Protein AF-A0A836G0Y1-F1 (afdb_monomer_lite)

Structure (mmCIF, N/CA/C/O backbone):
data_AF-A0A836G0Y1-F1
#
_entry.id   AF-A0A836G0Y1-F1
#
loop_
_atom_site.group_PDB
_atom_site.id
_atom_site.type_symbol
_atom_site.label_atom_id
_atom_site.label_alt_id
_atom_site.label_comp_id
_atom_site.label_asym_id
_atom_site.label_entity_id
_atom_site.label_seq_id
_atom_site.pdbx_PDB_ins_code
_atom_site.Cartn_x
_atom_site.Cartn_y
_atom_site.Cartn_z
_atom_site.occupancy
_atom_site.B_iso_or_equiv
_atom_site.auth_seq_id
_atom_site.auth_comp_id
_atom_site.auth_asym_id
_atom_site.auth_atom_id
_atom_site.pdbx_PDB_model_num
ATOM 1 N N . MET A 1 1 ? -19.680 51.313 6.597 1.00 33.47 1 MET A N 1
ATOM 2 C CA . MET A 1 1 ? -19.860 51.227 5.132 1.00 33.47 1 MET A CA 1
ATOM 3 C C . MET A 1 1 ? -20.338 49.801 4.858 1.00 33.47 1 MET A C 1
ATOM 5 O O . MET A 1 1 ? -19.515 48.909 4.936 1.00 33.47 1 MET A O 1
ATOM 9 N N . SER A 1 2 ? -21.637 49.495 5.002 1.00 28.66 2 SER A N 1
ATOM 10 C CA . SER A 1 2 ? -22.700 49.564 3.964 1.00 28.66 2 SER A CA 1
ATOM 11 C C . SER A 1 2 ? -22.319 48.767 2.702 1.00 28.66 2 SER A C 1
ATOM 13 O O . SER A 1 2 ? -21.291 49.107 2.134 1.00 28.66 2 SER A O 1
ATOM 15 N N . ILE A 1 3 ? -23.041 47.758 2.179 1.00 30.91 3 ILE A N 1
ATOM 16 C CA . ILE A 1 3 ? -24.465 47.339 2.246 1.00 30.91 3 ILE A CA 1
ATOM 17 C C . ILE A 1 3 ? -24.614 45.902 1.640 1.00 30.91 3 ILE A C 1
ATOM 19 O O . ILE A 1 3 ? -23.858 45.589 0.725 1.00 30.91 3 ILE A O 1
ATOM 23 N N . SER A 1 4 ? -25.644 45.146 2.095 1.00 29.41 4 SER A N 1
ATOM 24 C CA . SER A 1 4 ? -26.469 44.082 1.423 1.00 29.41 4 SER A CA 1
ATOM 25 C C . SER A 1 4 ? -25.835 42.701 1.160 1.00 29.41 4 SER A C 1
ATOM 27 O O . SER A 1 4 ? -24.802 42.621 0.512 1.00 29.41 4 SER A O 1
ATOM 29 N N . GLU A 1 5 ? -26.299 41.551 1.686 1.00 43.06 5 GLU A N 1
ATOM 30 C CA . GLU A 1 5 ? -27.634 40.894 1.816 1.00 43.06 5 GLU A CA 1
ATOM 31 C C . GLU A 1 5 ? -28.353 40.570 0.496 1.00 43.06 5 GLU A C 1
ATOM 33 O O . GLU A 1 5 ? -28.881 41.477 -0.135 1.00 43.06 5 GLU A O 1
ATOM 38 N N . HIS A 1 6 ? -28.454 39.272 0.160 1.00 30.14 6 HIS A N 1
ATOM 39 C CA . HIS A 1 6 ? -29.705 38.639 -0.286 1.00 30.14 6 HIS A CA 1
ATOM 40 C C . HIS A 1 6 ? -29.671 37.109 -0.109 1.00 30.14 6 HIS A C 1
ATOM 42 O O . HIS A 1 6 ? -28.948 36.388 -0.793 1.00 30.14 6 HIS A O 1
ATOM 48 N N . THR A 1 7 ? -30.487 36.648 0.834 1.00 31.09 7 THR A N 1
ATOM 49 C CA . THR A 1 7 ? -31.139 35.336 0.918 1.00 31.09 7 THR A CA 1
ATOM 50 C C . THR A 1 7 ? -32.422 35.357 0.083 1.00 31.09 7 THR A C 1
ATOM 52 O O . THR A 1 7 ? -33.079 36.392 0.050 1.00 31.09 7 THR A O 1
ATOM 55 N N . GLU A 1 8 ? -32.815 34.218 -0.499 1.00 29.19 8 GLU A N 1
ATOM 56 C CA . GLU A 1 8 ? -34.208 33.736 -0.461 1.00 29.19 8 GLU A CA 1
ATOM 57 C C . GLU A 1 8 ? -34.308 32.248 -0.858 1.00 29.19 8 GLU A C 1
ATOM 59 O O . GLU A 1 8 ? -33.783 31.807 -1.881 1.00 29.19 8 GLU A O 1
ATOM 64 N N . ASP A 1 9 ? -34.967 31.499 0.028 1.00 27.27 9 ASP A N 1
ATOM 65 C CA . ASP A 1 9 ? -35.507 30.144 -0.114 1.00 27.27 9 ASP A CA 1
ATOM 66 C C . ASP A 1 9 ? -36.748 30.124 -1.030 1.00 27.27 9 ASP A C 1
ATOM 68 O O . ASP A 1 9 ? -37.375 31.162 -1.231 1.00 27.27 9 ASP A O 1
ATOM 72 N N . VAL A 1 10 ? -37.149 28.921 -1.482 1.00 28.38 10 VAL A N 1
ATOM 73 C CA . VAL A 1 10 ? -38.521 28.340 -1.404 1.00 28.38 10 VAL A CA 1
ATOM 74 C C . VAL A 1 10 ? -38.706 27.218 -2.458 1.00 28.38 10 VAL A C 1
ATOM 76 O O . VAL A 1 10 ? -38.602 27.431 -3.664 1.00 28.38 10 VAL A O 1
ATOM 79 N N . ALA A 1 11 ? -38.994 25.998 -1.977 1.00 29.22 11 ALA A N 1
ATOM 80 C CA . ALA A 1 11 ? -39.521 24.826 -2.712 1.00 29.22 11 ALA A CA 1
ATOM 81 C C . ALA A 1 11 ? -41.070 24.926 -2.858 1.00 29.22 11 ALA A C 1
ATOM 83 O O . ALA A 1 11 ? -41.605 25.970 -2.501 1.00 29.22 11 ALA A O 1
ATOM 84 N N . PRO A 1 12 ? -41.882 23.897 -3.207 1.00 46.06 12 PRO A N 1
ATOM 85 C CA . PRO A 1 12 ? -41.686 22.596 -3.875 1.00 46.06 12 PRO A CA 1
ATOM 86 C C . PRO A 1 12 ? -42.665 22.399 -5.070 1.00 46.06 12 PRO A C 1
ATOM 88 O O . PRO A 1 12 ? -43.596 23.174 -5.220 1.00 46.06 12 PRO A O 1
ATOM 91 N N . HIS A 1 13 ? -42.544 21.328 -5.872 1.00 28.64 13 HIS A N 1
ATOM 92 C CA . HIS A 1 13 ? -43.698 20.713 -6.566 1.00 28.64 13 HIS A CA 1
ATOM 93 C C . HIS A 1 13 ? -43.375 19.296 -7.083 1.00 28.64 13 HIS A C 1
ATOM 95 O O . HIS A 1 13 ? -42.527 19.116 -7.951 1.00 28.64 13 HIS A O 1
ATOM 101 N N . ALA A 1 14 ? -44.110 18.306 -6.570 1.00 28.44 14 ALA A N 1
ATOM 102 C CA . ALA A 1 14 ? -44.521 17.099 -7.297 1.00 28.44 14 ALA A CA 1
ATOM 103 C C . ALA A 1 14 ? -45.976 17.318 -7.777 1.00 28.44 14 ALA A C 1
ATOM 105 O O . ALA A 1 14 ? -46.670 18.149 -7.174 1.00 28.44 14 ALA A O 1
ATOM 106 N N . PRO A 1 15 ? -46.442 16.646 -8.851 1.00 38.91 15 PRO A N 1
ATOM 107 C CA . PRO A 1 15 ? -47.098 15.345 -8.650 1.00 38.91 15 PRO A CA 1
ATOM 108 C C . PRO A 1 15 ? -46.915 14.296 -9.779 1.00 38.91 15 PRO A C 1
ATOM 110 O O . PRO A 1 15 ? -46.620 14.616 -10.925 1.00 38.91 15 PRO A O 1
ATOM 113 N N . GLU A 1 16 ? -47.093 13.039 -9.359 1.00 27.64 16 GLU A N 1
ATOM 114 C CA . GLU A 1 16 ? -47.720 11.847 -9.975 1.00 27.64 16 GLU A CA 1
ATOM 115 C C . GLU A 1 16 ? -47.854 11.672 -11.506 1.00 27.64 16 GLU A C 1
ATOM 117 O O . GLU A 1 16 ? -48.332 12.538 -12.234 1.00 27.64 16 GLU A O 1
ATOM 122 N N . GLY A 1 17 ? -47.586 10.435 -11.957 1.00 26.08 17 GLY A N 1
ATOM 123 C CA . GLY A 1 17 ? -48.055 9.902 -13.240 1.00 26.08 17 GLY A CA 1
ATOM 124 C C . GLY A 1 17 ? -47.427 8.555 -13.618 1.00 26.08 17 GLY A C 1
ATOM 125 O O . GLY A 1 17 ? -46.360 8.518 -14.223 1.00 26.08 17 GLY A O 1
ATOM 126 N N . GLU A 1 18 ? -48.099 7.455 -13.271 1.00 28.91 18 GLU A N 1
ATOM 127 C CA . GLU A 1 18 ? -47.824 6.088 -13.737 1.00 28.91 18 GLU A CA 1
ATOM 128 C C . GLU A 1 18 ? -47.806 5.974 -15.273 1.00 28.91 18 GLU A C 1
ATOM 130 O O . GLU A 1 18 ? -48.709 6.463 -15.952 1.00 28.91 18 GLU A O 1
ATOM 135 N N . ALA A 1 19 ? -46.850 5.214 -15.817 1.00 28.47 19 ALA A N 1
ATOM 136 C CA . ALA A 1 19 ? -47.027 4.499 -17.082 1.00 28.47 19 ALA A CA 1
ATOM 137 C C . ALA A 1 19 ? -46.113 3.264 -17.134 1.00 28.47 19 ALA A C 1
ATOM 139 O O . ALA A 1 19 ? -44.910 3.352 -17.379 1.00 28.47 19 ALA A O 1
ATOM 140 N N . ALA A 1 20 ? -46.709 2.094 -16.912 1.00 27.75 20 ALA A N 1
ATOM 141 C CA . ALA A 1 20 ? -46.131 0.801 -17.245 1.00 27.75 20 ALA A CA 1
ATOM 142 C C . ALA A 1 20 ? -46.135 0.602 -18.769 1.00 27.75 20 ALA A C 1
ATOM 144 O O . ALA A 1 20 ? -47.193 0.707 -19.384 1.00 27.75 20 ALA A O 1
ATOM 145 N N . LEU A 1 21 ? -44.992 0.254 -19.372 1.00 28.53 21 LEU A N 1
ATOM 146 C CA . LEU A 1 21 ? -44.927 -0.287 -20.736 1.00 28.53 21 LEU A CA 1
ATOM 147 C C . LEU A 1 21 ? -43.829 -1.360 -20.852 1.00 28.53 21 LEU A C 1
ATOM 149 O O . LEU A 1 21 ? -42.648 -1.081 -21.022 1.00 28.53 21 LEU A O 1
ATOM 153 N N . THR A 1 22 ? -44.287 -2.600 -20.696 1.00 26.36 22 THR A N 1
ATOM 154 C CA . THR A 1 22 ? -44.114 -3.744 -21.605 1.00 26.36 22 THR A CA 1
ATOM 155 C C . THR A 1 22 ? -42.743 -3.995 -22.250 1.00 26.36 22 THR A C 1
ATOM 157 O O . THR A 1 22 ? -42.300 -3.293 -23.156 1.00 26.36 22 THR A O 1
ATOM 160 N N . LEU A 1 23 ? -42.159 -5.128 -21.845 1.00 29.91 23 LEU A N 1
ATOM 161 C CA . LEU A 1 23 ? -41.095 -5.881 -22.511 1.00 29.91 23 LEU A CA 1
ATOM 162 C C . LEU A 1 23 ? -41.333 -6.030 -24.024 1.00 29.91 23 LEU A C 1
ATOM 164 O O . LEU A 1 23 ? -42.382 -6.518 -24.447 1.00 29.91 23 LEU A O 1
ATOM 168 N N . ALA A 1 24 ? -40.309 -5.713 -24.817 1.00 29.28 24 ALA A N 1
ATOM 169 C CA . ALA A 1 24 ? -40.164 -6.174 -26.195 1.00 29.28 24 ALA A CA 1
ATOM 170 C C . ALA A 1 24 ? -38.861 -6.995 -26.323 1.00 29.28 24 ALA A C 1
ATOM 172 O O . ALA A 1 24 ? -37.854 -6.630 -25.710 1.00 29.28 24 ALA A O 1
ATOM 173 N N . PRO A 1 25 ? -38.879 -8.116 -27.067 1.00 34.56 25 PRO A N 1
ATOM 174 C CA . PRO A 1 25 ? -37.801 -9.103 -27.081 1.00 34.56 25 PRO A CA 1
ATOM 175 C C . PRO A 1 25 ? -36.602 -8.655 -27.937 1.00 34.56 25 PRO A C 1
ATOM 177 O O . PRO A 1 25 ? -36.768 -7.837 -28.848 1.00 34.56 25 PRO A O 1
ATOM 180 N N . PRO A 1 26 ? -35.396 -9.207 -27.700 1.00 35.53 26 PRO A N 1
ATOM 181 C CA . PRO A 1 26 ? -34.245 -8.956 -28.559 1.00 35.53 26 PRO A CA 1
ATOM 182 C C . PRO A 1 26 ? -34.385 -9.652 -29.933 1.00 35.53 26 PRO A C 1
ATOM 184 O O . PRO A 1 26 ? -34.972 -10.734 -30.019 1.00 35.53 26 PRO A O 1
ATOM 187 N N . PRO A 1 27 ? -33.851 -9.054 -31.016 1.00 33.00 27 PRO A N 1
ATOM 188 C CA . PRO A 1 27 ? -33.871 -9.630 -32.362 1.00 33.00 27 PRO A CA 1
ATOM 189 C C . PRO A 1 27 ? -32.842 -10.773 -32.522 1.00 33.00 27 PRO A C 1
ATOM 191 O O . PRO A 1 27 ? -31.906 -10.874 -31.727 1.00 33.00 27 PRO A O 1
ATOM 194 N N . PRO A 1 28 ? -33.007 -11.644 -33.539 1.00 31.78 28 PRO A N 1
ATOM 195 C CA . PRO A 1 28 ? -32.359 -12.949 -33.599 1.00 31.78 28 PRO A CA 1
ATOM 196 C C . PRO A 1 28 ? -30.882 -12.885 -34.006 1.00 31.78 28 PRO A C 1
ATOM 198 O O . PRO A 1 28 ? -30.456 -12.049 -34.803 1.00 31.78 28 PRO A O 1
ATOM 201 N N . THR A 1 29 ? -30.127 -13.836 -33.462 1.00 30.34 29 THR A N 1
ATOM 202 C CA . THR A 1 29 ? -28.747 -14.189 -33.799 1.00 30.34 29 THR A CA 1
ATOM 203 C C . THR A 1 29 ? -28.614 -14.598 -35.265 1.00 30.34 29 THR A C 1
ATOM 205 O O . THR A 1 29 ? -29.291 -15.519 -35.715 1.00 30.34 29 THR A O 1
ATOM 208 N N . ALA A 1 30 ? -27.714 -13.930 -35.990 1.00 29.33 30 ALA A N 1
ATOM 209 C CA . ALA A 1 30 ? -27.280 -14.338 -37.319 1.00 29.33 30 ALA A CA 1
ATOM 210 C C . ALA A 1 30 ? -26.131 -15.350 -37.204 1.00 29.33 30 ALA A C 1
ATOM 212 O O . ALA A 1 30 ? -25.126 -15.102 -36.536 1.00 29.33 30 ALA A O 1
ATOM 213 N N . GLU A 1 31 ? -26.339 -16.483 -37.861 1.00 26.64 31 GLU A N 1
ATOM 214 C CA . GLU A 1 31 ? -25.449 -17.626 -38.018 1.00 26.64 31 GLU A CA 1
ATOM 215 C C . GLU A 1 31 ? -24.142 -17.244 -38.737 1.00 26.64 31 GLU A C 1
ATOM 217 O O . GLU A 1 31 ? -24.136 -16.455 -39.685 1.00 26.64 31 GLU A O 1
ATOM 222 N N . LEU A 1 32 ? -23.031 -17.848 -38.305 1.00 29.59 32 LEU A N 1
ATOM 223 C CA . LEU A 1 32 ? -21.788 -17.960 -39.070 1.00 29.59 32 LEU A CA 1
ATOM 224 C C . LEU A 1 32 ? -21.547 -19.449 -39.379 1.00 29.59 32 LEU A C 1
ATOM 226 O O . LEU A 1 32 ? -21.855 -20.287 -38.531 1.00 29.59 32 LEU A O 1
ATOM 230 N N . PRO A 1 33 ? -21.038 -19.786 -40.578 1.00 31.75 33 PRO A N 1
ATOM 231 C CA . PRO A 1 33 ? -21.161 -21.122 -41.145 1.00 31.75 33 PRO A CA 1
ATOM 232 C C . PRO A 1 33 ? -20.073 -22.098 -40.684 1.00 31.75 33 PRO A C 1
ATOM 234 O O . PRO A 1 33 ? -18.910 -21.736 -40.502 1.00 31.75 33 PRO A O 1
ATOM 237 N N . GLU A 1 34 ? -20.487 -23.362 -40.585 1.00 26.62 34 GLU A N 1
ATOM 238 C CA . GLU A 1 34 ? -19.657 -24.561 -40.476 1.00 26.62 34 GLU A CA 1
ATOM 239 C C . GLU A 1 34 ? -18.729 -24.753 -41.686 1.00 26.62 34 GLU A C 1
ATOM 241 O O . GLU A 1 34 ? -19.079 -24.453 -42.829 1.00 26.62 34 GLU A O 1
ATOM 246 N N . GLY A 1 35 ? -17.557 -25.342 -41.428 1.00 26.16 35 GLY A N 1
ATOM 247 C CA . GLY A 1 35 ? -16.596 -25.732 -42.458 1.00 26.16 35 GLY A CA 1
ATOM 248 C C . GLY A 1 35 ? -15.414 -26.546 -41.924 1.00 26.16 35 GLY A C 1
ATOM 249 O O . GLY A 1 35 ? -14.303 -26.040 -41.878 1.00 26.16 35 GLY A O 1
ATOM 250 N N . ALA A 1 36 ? -15.704 -27.785 -41.514 1.00 25.36 36 ALA A N 1
ATOM 251 C CA . ALA A 1 36 ? -14.898 -29.017 -41.578 1.00 25.36 36 ALA A CA 1
ATOM 252 C C . ALA A 1 36 ? -13.358 -28.990 -41.394 1.00 25.36 36 ALA A C 1
ATOM 254 O O . ALA A 1 36 ? -12.624 -28.493 -42.241 1.00 25.36 36 ALA A O 1
ATOM 255 N N . ALA A 1 37 ? -12.866 -29.753 -40.407 1.00 26.92 37 ALA A N 1
ATOM 256 C CA . ALA A 1 37 ? -12.209 -31.052 -40.652 1.00 26.92 37 ALA A CA 1
ATOM 257 C C . ALA A 1 37 ? -11.833 -31.727 -39.317 1.00 26.92 37 ALA A C 1
ATOM 259 O O . ALA A 1 37 ? -10.976 -31.249 -38.577 1.00 26.92 37 ALA A O 1
ATOM 260 N N . ALA A 1 38 ? -12.491 -32.850 -39.028 1.00 27.02 38 ALA A N 1
ATOM 261 C CA . ALA A 1 38 ? -12.175 -33.753 -37.930 1.00 27.02 38 ALA A CA 1
ATOM 262 C C . ALA A 1 38 ? -11.096 -34.762 -38.360 1.00 27.02 38 ALA A C 1
ATOM 264 O O . ALA A 1 38 ? -11.139 -35.277 -39.477 1.00 27.02 38 ALA A O 1
ATOM 265 N N . VAL A 1 39 ? -10.173 -35.079 -37.451 1.00 28.69 39 VAL A N 1
ATOM 266 C CA . VAL A 1 39 ? -9.365 -36.304 -37.493 1.00 28.69 39 VAL A CA 1
ATOM 267 C C . VAL A 1 39 ? -9.636 -37.052 -36.191 1.00 28.69 39 VAL A C 1
ATOM 269 O O . VAL A 1 39 ? -9.256 -36.601 -35.113 1.00 28.69 39 VAL A O 1
ATOM 272 N N . GLU A 1 40 ? -10.349 -38.170 -36.313 1.00 25.48 40 GLU A N 1
ATOM 273 C CA . GLU A 1 40 ? -10.527 -39.183 -35.274 1.00 25.48 40 GLU A CA 1
ATOM 274 C C . GLU A 1 40 ? -9.205 -39.914 -35.007 1.00 25.48 40 GLU A C 1
ATOM 276 O O . GLU A 1 40 ? -8.541 -40.360 -35.942 1.00 25.48 40 GLU A O 1
ATOM 281 N N . VAL A 1 41 ? -8.873 -40.131 -33.731 1.00 27.39 41 VAL A N 1
ATOM 282 C CA . VAL A 1 41 ? -8.042 -41.266 -33.302 1.00 27.39 41 VAL A CA 1
ATOM 283 C C . VAL A 1 41 ? -8.686 -41.893 -32.062 1.00 27.39 41 VAL A C 1
ATOM 285 O O . VAL A 1 41 ? -9.002 -41.209 -31.090 1.00 27.39 41 VAL A O 1
ATOM 288 N N . ALA A 1 42 ? -8.920 -43.200 -32.162 1.00 28.25 42 ALA A N 1
ATOM 289 C CA . ALA A 1 42 ? -9.655 -44.070 -31.247 1.00 28.25 42 ALA A CA 1
ATOM 290 C C . ALA A 1 42 ? -8.934 -44.356 -29.903 1.00 28.25 42 ALA A C 1
ATOM 292 O O . ALA A 1 42 ? -7.720 -44.169 -29.807 1.00 28.25 42 ALA A O 1
ATOM 293 N N . PRO A 1 43 ? -9.651 -44.867 -28.875 1.00 29.44 43 PRO A N 1
ATOM 294 C CA . PRO A 1 43 ? -9.082 -45.234 -27.579 1.00 29.44 43 PRO A CA 1
ATOM 295 C C . PRO A 1 43 ? -8.659 -46.716 -27.537 1.00 29.44 43 PRO A C 1
ATOM 297 O O . PRO A 1 43 ? -9.392 -47.581 -28.014 1.00 29.44 43 PRO A O 1
ATOM 300 N N . GLN A 1 44 ? -7.519 -47.028 -26.909 1.00 27.86 44 GLN A N 1
ATOM 301 C CA . GLN A 1 44 ? -7.107 -48.409 -26.613 1.00 27.86 44 GLN A CA 1
ATOM 302 C C . GLN A 1 44 ? -6.955 -48.673 -25.105 1.00 27.86 44 GLN A C 1
ATOM 304 O O . GLN A 1 44 ? -6.146 -48.066 -24.412 1.00 27.86 44 GLN A O 1
ATOM 309 N N . GLU A 1 45 ? -7.835 -49.568 -24.653 1.00 25.69 45 GLU A N 1
ATOM 310 C CA . GLU A 1 45 ? -7.720 -50.701 -23.721 1.00 25.69 45 GLU A CA 1
ATOM 311 C C . GLU A 1 45 ? -6.598 -50.816 -22.664 1.00 25.69 45 GLU A C 1
ATOM 313 O O . GLU A 1 45 ? -5.400 -50.785 -22.929 1.00 25.69 45 GLU A O 1
ATOM 318 N N . LYS A 1 46 ? -7.069 -51.149 -21.451 1.00 30.11 46 LYS A N 1
ATOM 319 C CA . LYS A 1 46 ? -6.375 -51.846 -20.355 1.00 30.11 46 LYS A CA 1
ATOM 320 C C . LYS A 1 46 ? -6.123 -53.319 -20.697 1.00 30.11 46 LYS A C 1
ATOM 322 O O . LYS A 1 46 ? -7.083 -53.982 -21.067 1.00 30.11 46 LYS A O 1
ATOM 327 N N . VAL A 1 47 ? -4.960 -53.860 -20.309 1.00 27.31 47 VAL A N 1
ATOM 328 C CA . VAL A 1 47 ? -4.801 -55.239 -19.783 1.00 27.31 47 VAL A CA 1
ATOM 329 C C . VAL A 1 47 ? -3.637 -55.303 -18.763 1.00 27.31 47 VAL A C 1
ATOM 331 O O . VAL A 1 47 ? -2.575 -54.747 -19.017 1.00 27.31 47 VAL A O 1
ATOM 334 N N . ALA A 1 48 ? -3.934 -55.939 -17.613 1.00 27.59 48 ALA A N 1
ATOM 335 C CA . ALA A 1 48 ? -3.177 -56.804 -16.669 1.00 27.59 48 ALA A CA 1
ATOM 336 C C . ALA A 1 48 ? -1.643 -56.999 -16.813 1.00 27.59 48 ALA A C 1
ATOM 338 O O . ALA A 1 48 ? -1.099 -56.862 -17.894 1.00 27.59 48 ALA A O 1
ATOM 339 N N . ALA A 1 49 ? -0.861 -57.535 -15.869 1.00 25.30 49 ALA A N 1
ATOM 340 C CA . ALA A 1 49 ? -0.850 -57.815 -14.426 1.00 25.30 49 ALA A CA 1
ATOM 341 C C . ALA A 1 49 ? 0.523 -58.491 -14.187 1.00 25.30 49 ALA A C 1
ATOM 343 O O . ALA A 1 49 ? 0.907 -59.323 -15.008 1.00 25.30 49 ALA A O 1
ATOM 344 N N . VAL A 1 50 ? 1.238 -58.196 -13.094 1.00 28.38 50 VAL A N 1
ATOM 345 C CA . VAL A 1 50 ? 2.291 -59.082 -12.545 1.00 28.38 50 VAL A CA 1
ATOM 346 C C . VAL A 1 50 ? 2.246 -59.017 -11.014 1.00 28.38 50 VAL A C 1
ATOM 348 O O . VAL A 1 50 ? 2.165 -57.939 -10.431 1.00 28.38 50 VAL A O 1
ATOM 351 N N . GLU A 1 51 ? 2.233 -60.205 -10.415 1.00 31.05 51 GLU A N 1
ATOM 352 C CA . GLU A 1 51 ? 2.044 -60.557 -9.001 1.00 31.05 51 GLU A CA 1
ATOM 353 C C . GLU A 1 51 ? 3.392 -60.632 -8.214 1.00 31.05 51 GLU A C 1
ATOM 355 O O . GLU A 1 51 ? 4.429 -60.305 -8.795 1.00 31.05 51 GLU A O 1
ATOM 360 N N . PRO A 1 52 ? 3.425 -60.963 -6.899 1.00 37.88 52 PRO A N 1
ATOM 361 C CA . PRO A 1 52 ? 4.133 -60.185 -5.879 1.00 37.88 52 PRO A CA 1
ATOM 362 C C . PRO A 1 52 ? 5.392 -60.872 -5.310 1.00 37.88 52 PRO A C 1
ATOM 364 O O . PRO A 1 52 ? 5.677 -62.035 -5.585 1.00 37.88 52 PRO A O 1
ATOM 367 N N . ALA A 1 53 ? 6.122 -60.156 -4.448 1.00 28.30 53 ALA A N 1
ATOM 368 C CA . ALA A 1 53 ? 7.112 -60.743 -3.548 1.00 28.30 53 ALA A CA 1
ATOM 369 C C . ALA A 1 53 ? 6.822 -60.317 -2.101 1.00 28.30 53 ALA A C 1
ATOM 371 O O . ALA A 1 53 ? 6.848 -59.130 -1.770 1.00 28.30 53 ALA A O 1
ATOM 372 N N . ASP A 1 54 ? 6.539 -61.320 -1.272 1.00 28.86 54 ASP A N 1
ATOM 373 C CA . ASP A 1 54 ? 6.363 -61.248 0.173 1.00 28.86 54 ASP A CA 1
ATOM 374 C C . ASP A 1 54 ? 7.629 -60.761 0.890 1.00 28.86 54 ASP A C 1
ATOM 376 O O . ASP A 1 54 ? 8.715 -61.320 0.727 1.00 28.86 54 ASP A O 1
ATOM 380 N N . ALA A 1 55 ? 7.463 -59.788 1.784 1.00 30.12 55 ALA A N 1
ATOM 381 C CA . ALA A 1 55 ? 8.337 -59.606 2.935 1.00 30.12 55 ALA A CA 1
ATOM 382 C C . ALA A 1 55 ? 7.496 -59.091 4.109 1.00 30.12 55 ALA A C 1
ATOM 384 O O . ALA A 1 55 ? 7.089 -57.931 4.157 1.00 30.12 55 ALA A O 1
ATOM 385 N N . ALA A 1 56 ? 7.210 -59.997 5.042 1.00 31.27 56 ALA A N 1
ATOM 386 C CA . ALA A 1 56 ? 6.511 -59.723 6.284 1.00 31.27 56 ALA A CA 1
ATOM 387 C C . ALA A 1 56 ? 7.279 -58.702 7.142 1.00 31.27 56 ALA A C 1
ATOM 389 O O . ALA A 1 56 ? 8.416 -58.947 7.547 1.00 31.27 56 ALA A O 1
ATOM 390 N N . ALA A 1 57 ? 6.626 -57.587 7.467 1.00 31.05 57 ALA A N 1
ATOM 391 C CA . ALA A 1 57 ? 7.023 -56.693 8.546 1.00 31.05 57 ALA A CA 1
ATOM 392 C C . ALA A 1 57 ? 5.763 -56.252 9.306 1.00 31.05 57 ALA A C 1
ATOM 394 O O . ALA A 1 57 ? 4.956 -55.468 8.823 1.00 31.05 57 ALA A O 1
ATOM 395 N N . THR A 1 58 ? 5.610 -56.864 10.475 1.00 30.59 58 THR A N 1
ATOM 396 C CA . THR A 1 58 ? 4.833 -56.496 11.662 1.00 30.59 58 THR A CA 1
ATOM 397 C C . THR A 1 58 ? 4.051 -55.175 11.578 1.00 30.59 58 THR A C 1
ATOM 399 O O . THR A 1 58 ? 4.633 -54.091 11.617 1.00 30.59 58 THR A O 1
ATOM 402 N N . GLU A 1 59 ? 2.718 -55.274 11.548 1.00 28.47 59 GLU A N 1
ATOM 403 C CA . GLU A 1 59 ? 1.801 -54.149 11.748 1.00 28.47 59 GLU A CA 1
ATOM 404 C C . GLU A 1 59 ? 2.042 -53.498 13.120 1.00 28.47 59 GLU A C 1
ATOM 406 O O . GLU A 1 59 ? 1.742 -54.066 14.171 1.00 28.47 59 GLU A O 1
ATOM 411 N N . ALA A 1 60 ? 2.570 -52.276 13.108 1.00 34.16 60 ALA A N 1
ATOM 412 C CA . ALA A 1 60 ? 2.312 -51.304 14.162 1.00 34.16 60 ALA A CA 1
ATOM 413 C C . ALA A 1 60 ? 0.977 -50.603 13.839 1.00 34.16 60 ALA A C 1
ATOM 415 O O . ALA A 1 60 ? 0.700 -50.356 12.662 1.00 34.16 60 ALA A O 1
ATOM 416 N N . PRO A 1 61 ? 0.138 -50.271 14.838 1.00 32.22 61 PRO A N 1
ATOM 417 C CA . PRO A 1 61 ? -1.149 -49.638 14.578 1.00 32.22 61 PRO A CA 1
ATOM 418 C C . PRO A 1 61 ? -0.941 -48.291 13.866 1.00 32.22 61 PRO A C 1
ATOM 420 O O . PRO A 1 61 ? 0.010 -47.573 14.196 1.00 32.22 61 PRO A O 1
ATOM 423 N N . PRO A 1 62 ? -1.812 -47.913 12.912 1.00 35.72 62 PRO A N 1
ATOM 424 C CA . PRO A 1 62 ? -1.687 -46.642 12.220 1.00 35.72 62 PRO A CA 1
ATOM 425 C C . PRO A 1 62 ? -1.805 -45.513 13.243 1.00 35.72 62 PRO A C 1
ATOM 427 O O . PRO A 1 62 ? -2.814 -45.366 13.935 1.00 35.72 62 PRO A O 1
ATOM 430 N N . SER A 1 63 ? -0.745 -44.714 13.346 1.00 37.94 63 SER A N 1
ATOM 431 C CA . SER A 1 63 ? -0.755 -43.463 14.090 1.00 37.94 63 SER A CA 1
ATOM 432 C C . SER A 1 63 ? -1.950 -42.628 13.634 1.00 37.94 63 SER A C 1
ATOM 434 O O . SER A 1 63 ? -2.070 -42.334 12.444 1.00 37.94 63 SER A O 1
ATOM 436 N N . LEU A 1 64 ? -2.816 -42.254 14.579 1.00 38.72 64 LEU A N 1
ATOM 437 C CA . LEU A 1 64 ? -3.943 -41.343 14.386 1.00 38.72 64 LEU A CA 1
ATOM 438 C C . LEU A 1 64 ? -3.496 -40.114 13.583 1.00 38.72 64 LEU A C 1
ATOM 440 O O . LEU A 1 64 ? -2.872 -39.191 14.113 1.00 38.72 64 LEU A O 1
ATOM 444 N N . HIS A 1 65 ? -3.828 -40.094 12.293 1.00 39.25 65 HIS A N 1
ATOM 445 C CA . HIS A 1 65 ? -3.753 -38.895 11.475 1.00 39.25 65 HIS A CA 1
ATOM 446 C C . HIS A 1 65 ? -4.799 -37.914 12.005 1.00 39.25 65 HIS A C 1
ATOM 448 O O . HIS A 1 65 ? -5.959 -37.935 11.609 1.00 39.25 65 HIS A O 1
ATOM 454 N N . VAL A 1 66 ? -4.381 -37.058 12.938 1.00 46.19 66 VAL A N 1
ATOM 455 C CA . VAL A 1 66 ? -5.156 -35.899 13.382 1.00 46.19 66 VAL A CA 1
ATOM 456 C C . VAL A 1 66 ? -5.441 -35.052 12.140 1.00 46.19 66 VAL A C 1
ATOM 458 O O . VAL A 1 66 ? -4.512 -34.475 11.558 1.00 46.19 66 VAL A O 1
ATOM 461 N N . THR A 1 67 ? -6.702 -35.025 11.706 1.00 60.75 67 THR A N 1
ATOM 462 C CA . THR A 1 67 ? -7.151 -34.263 10.537 1.00 60.75 67 THR A CA 1
ATOM 463 C C . THR A 1 67 ? -6.855 -32.772 10.741 1.00 60.75 67 THR A C 1
ATOM 465 O O . THR A 1 67 ? -6.698 -32.286 11.867 1.00 60.75 67 THR A O 1
ATOM 468 N N . GLY A 1 68 ? -6.723 -32.019 9.642 1.00 67.06 68 GLY A N 1
ATOM 469 C CA . GLY A 1 68 ? -6.415 -30.582 9.697 1.00 67.06 68 GLY A CA 1
ATOM 470 C C . GLY A 1 68 ? -7.412 -29.779 10.543 1.00 67.06 68 GLY A C 1
ATOM 471 O O . GLY A 1 68 ? -7.018 -28.831 11.219 1.00 67.06 68 GLY A O 1
ATOM 472 N N . GLU A 1 69 ? -8.672 -30.215 10.579 1.00 74.31 69 GLU A N 1
ATOM 473 C CA . GLU A 1 69 ? -9.742 -29.615 11.380 1.00 74.31 69 GLU A CA 1
ATOM 474 C C . GLU A 1 69 ? -9.533 -29.810 12.883 1.00 74.31 69 GLU A C 1
ATOM 476 O O . GLU A 1 69 ? -9.632 -28.846 13.637 1.00 74.31 69 GLU A O 1
ATOM 481 N N . THR A 1 70 ? -9.145 -31.007 13.334 1.00 78.19 70 THR A N 1
ATOM 482 C CA . THR A 1 70 ? -8.893 -31.262 14.761 1.00 78.19 70 THR A CA 1
ATOM 483 C C . THR A 1 70 ? -7.698 -30.449 15.270 1.00 78.19 70 THR A C 1
ATOM 485 O O . THR A 1 70 ? -7.717 -29.934 16.386 1.00 78.19 70 THR A O 1
ATOM 488 N N . LYS A 1 71 ? -6.660 -30.251 14.440 1.00 82.31 71 LYS A N 1
ATOM 489 C CA . LYS A 1 71 ? -5.534 -29.359 14.786 1.00 82.31 71 LYS A CA 1
ATOM 490 C C . LYS A 1 71 ? -5.977 -27.903 14.919 1.00 82.31 71 LYS A C 1
ATOM 492 O O . LYS A 1 71 ? -5.504 -27.211 15.819 1.00 82.31 71 LYS A O 1
ATOM 497 N N . MET A 1 72 ? -6.865 -27.447 14.037 1.00 83.62 72 MET A N 1
ATOM 498 C CA . MET A 1 72 ? -7.411 -26.091 14.073 1.00 83.62 72 MET A CA 1
ATOM 499 C C . MET A 1 72 ? -8.301 -25.876 15.301 1.00 83.62 72 MET A C 1
ATOM 501 O O . MET A 1 72 ? -8.130 -24.879 15.994 1.00 83.62 72 MET A O 1
ATOM 505 N N . GLN A 1 73 ? -9.188 -26.823 15.613 1.00 86.69 73 GLN A N 1
ATOM 506 C CA . GLN A 1 73 ? -10.049 -26.772 16.798 1.00 86.69 73 GLN A CA 1
ATOM 507 C C . GLN A 1 73 ? -9.230 -26.752 18.092 1.00 86.69 73 GLN A C 1
ATOM 509 O O . GLN A 1 73 ? -9.497 -25.937 18.969 1.00 86.69 73 GLN A O 1
ATOM 514 N N . ASN A 1 74 ? -8.175 -27.566 18.184 1.00 88.38 74 ASN A N 1
ATOM 515 C CA . ASN A 1 74 ? -7.264 -27.540 19.330 1.00 88.38 74 ASN A CA 1
ATOM 516 C C . ASN A 1 74 ? -6.516 -26.202 19.445 1.00 88.38 74 ASN A C 1
ATOM 518 O O . ASN A 1 74 ? -6.322 -25.696 20.550 1.00 88.38 74 ASN A O 1
ATOM 522 N N . ALA A 1 75 ? -6.101 -25.612 18.317 1.00 88.50 75 ALA A N 1
ATOM 523 C CA . ALA A 1 75 ? -5.456 -24.300 18.304 1.00 88.50 75 ALA A CA 1
ATOM 524 C C . ALA A 1 75 ? -6.416 -23.181 18.739 1.00 88.50 75 ALA A C 1
ATOM 526 O O . ALA A 1 75 ? -6.022 -22.323 19.528 1.00 88.50 75 ALA A O 1
ATOM 527 N N . LEU A 1 76 ? -7.667 -23.217 18.269 1.00 91.31 76 LEU A N 1
ATOM 528 C CA . LEU A 1 76 ? -8.716 -22.290 18.686 1.00 91.31 76 LEU A CA 1
ATOM 529 C C . LEU A 1 76 ? -9.017 -22.449 20.177 1.00 91.31 76 LEU A C 1
ATOM 531 O O . LEU A 1 76 ? -8.954 -21.464 20.899 1.00 91.31 76 LEU A O 1
ATOM 535 N N . ALA A 1 77 ? -9.249 -23.668 20.666 1.00 90.69 77 ALA A N 1
ATOM 536 C CA . ALA A 1 77 ? -9.513 -23.922 22.083 1.00 90.69 77 ALA A CA 1
ATOM 537 C C . ALA A 1 77 ? -8.374 -23.419 22.987 1.00 90.69 77 ALA A C 1
ATOM 539 O O . ALA A 1 77 ? -8.630 -22.782 24.007 1.00 90.69 77 ALA A O 1
ATOM 540 N N . GLY A 1 78 ? -7.117 -23.642 22.585 1.00 88.88 78 GLY A N 1
ATOM 541 C CA . GLY A 1 78 ? -5.951 -23.122 23.300 1.00 88.88 78 GLY A CA 1
ATOM 542 C C . GLY A 1 78 ? -5.903 -21.592 23.335 1.00 88.88 78 GLY A C 1
ATOM 543 O O . GLY A 1 78 ? -5.633 -21.016 24.385 1.00 88.88 78 GLY A O 1
ATOM 544 N N . LEU A 1 79 ? -6.208 -20.927 22.218 1.00 91.56 79 LEU A N 1
ATOM 545 C CA . LEU A 1 79 ? -6.272 -19.465 22.160 1.00 91.56 79 LEU A CA 1
ATOM 546 C C . LEU A 1 79 ? -7.427 -18.912 23.004 1.00 91.56 79 LEU A C 1
ATOM 548 O O . LEU A 1 79 ? -7.225 -17.978 23.770 1.00 91.56 79 LEU A O 1
ATOM 552 N N . ILE A 1 80 ? -8.615 -19.508 22.908 1.00 92.56 80 ILE A N 1
ATOM 553 C CA . ILE A 1 80 ? -9.789 -19.100 23.683 1.00 92.56 80 ILE A CA 1
ATOM 554 C C . ILE A 1 80 ? -9.522 -19.244 25.183 1.00 92.56 80 ILE A C 1
ATOM 556 O O . ILE A 1 80 ? -9.811 -18.318 25.927 1.00 92.56 80 ILE A O 1
ATOM 560 N N . HIS A 1 81 ? -8.855 -20.312 25.626 1.00 89.69 81 HIS A N 1
ATOM 561 C CA . HIS A 1 81 ? -8.428 -20.449 27.022 1.00 89.69 81 HIS A CA 1
ATOM 562 C C . HIS A 1 81 ? -7.494 -19.312 27.478 1.00 89.69 81 HIS A C 1
ATOM 564 O O . HIS A 1 81 ? -7.578 -18.860 28.616 1.00 89.69 81 HIS A O 1
ATOM 570 N N . VAL A 1 82 ? -6.598 -18.829 26.608 1.00 87.75 82 VAL A N 1
ATOM 571 C CA . VAL A 1 82 ? -5.737 -17.671 26.914 1.00 87.75 82 VAL A CA 1
ATOM 572 C C . VAL A 1 82 ? -6.557 -16.379 27.011 1.00 87.75 82 VAL A C 1
ATOM 574 O O . VAL A 1 82 ? -6.290 -15.560 27.886 1.00 87.75 82 VAL A O 1
ATOM 577 N N . LEU A 1 83 ? -7.561 -16.205 26.147 1.00 88.31 83 LEU A N 1
ATOM 578 C CA . LEU A 1 83 ? -8.416 -15.011 26.112 1.00 88.31 83 LEU A CA 1
ATOM 579 C C . LEU A 1 83 ? -9.505 -14.997 27.197 1.00 88.31 83 LEU A C 1
ATOM 581 O O . LEU A 1 83 ? -9.933 -13.926 27.610 1.00 88.31 83 LEU A O 1
ATOM 585 N N . ASP A 1 84 ? -9.951 -16.159 27.665 1.00 87.06 84 ASP A N 1
ATOM 586 C CA . ASP A 1 84 ? -10.896 -16.297 28.778 1.00 87.06 84 ASP A CA 1
ATOM 587 C C . ASP A 1 84 ? -10.196 -16.380 30.145 1.00 87.06 84 ASP A C 1
ATOM 589 O O . ASP A 1 84 ? -10.873 -16.424 31.172 1.00 87.06 84 ASP A O 1
ATOM 593 N N . GLY A 1 85 ? -8.857 -16.386 30.169 1.00 72.25 85 GLY A N 1
ATOM 594 C CA . GLY A 1 85 ? -8.060 -16.397 31.392 1.00 72.25 85 GLY A CA 1
ATOM 595 C C . GLY A 1 85 ? -8.437 -15.239 32.318 1.00 72.25 85 GLY A C 1
ATOM 596 O O . GLY A 1 85 ? -8.240 -14.072 31.982 1.00 72.25 85 GLY A O 1
ATOM 597 N N . ASP A 1 86 ? -8.983 -15.584 33.483 1.00 52.81 86 ASP A N 1
ATOM 598 C CA . ASP A 1 86 ? -9.587 -14.648 34.426 1.00 52.81 86 ASP A CA 1
ATOM 599 C C . ASP A 1 86 ? -8.539 -13.709 35.039 1.00 52.81 86 ASP A C 1
ATOM 601 O O . ASP A 1 86 ? -7.725 -14.093 35.885 1.00 52.81 86 ASP A O 1
ATOM 605 N N . LYS A 1 87 ? -8.550 -12.455 34.591 1.00 53.94 87 LYS A N 1
ATOM 606 C CA . LYS A 1 87 ? -7.978 -11.335 35.331 1.00 53.94 87 LYS A CA 1
ATOM 607 C C . LYS A 1 87 ? -8.999 -10.218 35.352 1.00 53.94 87 LYS A C 1
ATOM 609 O O . LYS A 1 87 ? -9.007 -9.360 34.475 1.00 53.94 87 LYS A O 1
ATOM 614 N N . GLY A 1 88 ? -9.809 -10.197 36.404 1.00 45.28 88 GLY A N 1
ATOM 615 C CA . GLY A 1 88 ? -10.614 -9.042 36.809 1.00 45.28 88 GLY A CA 1
ATOM 616 C C . GLY A 1 88 ? -9.792 -7.807 37.202 1.00 45.28 88 GLY A C 1
ATOM 617 O O . GLY A 1 88 ? -10.269 -6.993 37.978 1.00 45.28 88 GLY A O 1
ATOM 618 N N . ASP A 1 89 ? -8.565 -7.663 36.697 1.00 46.25 89 ASP A N 1
ATOM 619 C CA . ASP A 1 89 ? -7.668 -6.559 36.996 1.00 46.25 89 ASP A CA 1
ATOM 620 C C . ASP A 1 89 ? -7.123 -6.000 35.675 1.00 46.25 89 ASP A C 1
ATOM 622 O O . ASP A 1 89 ? -6.139 -6.477 35.103 1.00 46.25 89 ASP A O 1
ATOM 626 N N . VAL A 1 90 ? -7.809 -4.974 35.168 1.00 47.69 90 VAL A N 1
ATOM 627 C CA . VAL A 1 90 ? -7.516 -4.238 33.920 1.00 47.69 90 VAL A CA 1
ATOM 628 C C . VAL A 1 90 ? -6.151 -3.504 33.992 1.00 47.69 90 VAL A C 1
ATOM 630 O O . VAL A 1 90 ? -5.737 -2.817 33.058 1.00 47.69 90 VAL A O 1
ATOM 633 N N . GLY A 1 91 ? -5.421 -3.652 35.106 1.00 40.91 91 GLY A N 1
ATOM 634 C CA . GLY A 1 91 ? -4.153 -2.994 35.400 1.00 40.91 91 GLY A CA 1
ATOM 635 C C . GLY A 1 91 ? -2.866 -3.749 35.039 1.00 40.91 91 GLY A C 1
ATOM 636 O O . GLY A 1 91 ? -1.833 -3.089 34.988 1.00 40.91 91 GLY A O 1
ATOM 637 N N . THR A 1 92 ? -2.873 -5.067 34.777 1.00 44.91 92 THR A N 1
ATOM 638 C CA . THR A 1 92 ? -1.629 -5.831 34.481 1.00 44.91 92 THR A CA 1
ATOM 639 C C . THR A 1 92 ? -1.805 -6.833 33.326 1.00 44.91 92 THR A C 1
ATOM 641 O O . THR A 1 92 ? -2.262 -7.966 33.515 1.00 44.91 92 THR A O 1
ATOM 644 N N . ALA A 1 93 ? -1.455 -6.425 32.102 1.00 49.56 93 ALA A N 1
ATOM 645 C CA . ALA A 1 93 ? -1.816 -7.128 30.870 1.00 49.56 93 ALA A CA 1
ATOM 646 C C . ALA A 1 93 ? -1.053 -8.454 30.642 1.00 49.56 93 ALA A C 1
ATOM 648 O O . ALA A 1 93 ? -1.596 -9.356 30.011 1.00 49.56 93 ALA A O 1
ATOM 649 N N . ARG A 1 94 ? 0.135 -8.686 31.214 1.00 53.25 94 ARG A N 1
ATOM 650 C CA . ARG A 1 94 ? 0.949 -9.911 31.001 1.00 53.25 94 ARG A CA 1
ATOM 651 C C . ARG A 1 94 ? 1.502 -10.569 32.267 1.00 53.25 94 ARG A C 1
ATOM 653 O O . ARG A 1 94 ? 2.502 -11.283 32.212 1.00 53.25 94 ARG A O 1
ATOM 660 N N . ARG A 1 95 ? 0.775 -10.568 33.389 1.00 45.94 95 ARG A N 1
ATOM 661 C CA . ARG A 1 95 ? 1.098 -11.458 34.545 1.00 45.94 95 ARG A CA 1
ATOM 662 C C . ARG A 1 95 ? 0.971 -12.983 34.265 1.00 45.94 95 ARG A C 1
ATOM 664 O O . ARG A 1 95 ? 0.758 -13.757 35.185 1.00 45.94 95 ARG A O 1
ATOM 671 N N . GLY A 1 96 ? 0.941 -13.411 33.001 1.00 51.66 96 GLY A N 1
ATOM 672 C CA . GLY A 1 96 ? 0.590 -14.763 32.554 1.00 51.66 96 GLY A CA 1
ATOM 673 C C . GLY A 1 96 ? 1.376 -15.220 31.324 1.00 51.66 96 GLY A C 1
ATOM 674 O O . GLY A 1 96 ? 0.768 -15.524 30.309 1.00 51.66 96 GLY A O 1
ATOM 675 N N . GLY A 1 97 ? 2.713 -15.231 31.405 1.00 60.84 97 GLY A N 1
ATOM 676 C CA . GLY A 1 97 ? 3.654 -16.104 30.669 1.00 60.84 97 GLY A CA 1
ATOM 677 C C . GLY A 1 97 ? 3.677 -16.144 29.128 1.00 60.84 97 GLY A C 1
ATOM 678 O O . GLY A 1 97 ? 4.633 -16.675 28.567 1.00 60.84 97 GLY A O 1
ATOM 679 N N . THR A 1 98 ? 2.679 -15.620 28.419 1.00 73.50 98 THR A N 1
ATOM 680 C CA . THR A 1 98 ? 2.567 -15.739 26.959 1.00 73.50 98 THR A CA 1
ATOM 681 C C . THR A 1 98 ? 3.177 -14.509 26.302 1.00 73.50 98 THR A C 1
ATOM 683 O O . THR A 1 98 ? 2.643 -13.409 26.419 1.00 73.50 98 THR A O 1
ATOM 686 N N . SER A 1 99 ? 4.301 -14.686 25.606 1.00 84.75 99 SER A N 1
ATOM 687 C CA . SER A 1 99 ? 4.921 -13.599 24.844 1.00 84.75 99 SER A CA 1
ATOM 688 C C . SER A 1 99 ? 4.037 -13.153 23.673 1.00 84.75 99 SER A C 1
ATOM 690 O O . SER A 1 99 ? 3.291 -13.964 23.115 1.00 84.75 99 SER A O 1
ATOM 692 N N . LEU A 1 100 ? 4.172 -11.889 23.247 1.00 86.81 100 LEU A N 1
ATOM 693 C CA . LEU A 1 100 ? 3.475 -11.340 22.073 1.00 86.81 100 LEU A CA 1
ATOM 694 C C . LEU A 1 100 ? 3.651 -12.240 20.840 1.00 86.81 100 LEU A C 1
ATOM 696 O O . LEU A 1 100 ? 2.670 -12.663 20.236 1.00 86.81 100 LEU A O 1
ATOM 700 N N . ALA A 1 101 ? 4.889 -12.645 20.546 1.00 87.19 101 ALA A N 1
ATOM 701 C CA . ALA A 1 101 ? 5.195 -13.544 19.432 1.00 87.19 101 ALA A CA 1
ATOM 702 C C . ALA A 1 101 ? 4.467 -14.900 19.534 1.00 87.19 101 ALA A C 1
ATOM 704 O O . ALA A 1 101 ? 4.036 -15.466 18.525 1.00 87.19 101 ALA A O 1
ATOM 705 N N . SER A 1 102 ? 4.291 -15.431 20.750 1.00 89.50 102 SER A N 1
ATOM 706 C CA . SER A 1 102 ? 3.536 -16.670 20.968 1.00 89.50 102 SER A CA 1
ATOM 707 C C . SER A 1 102 ? 2.045 -16.466 20.712 1.00 89.50 102 SER A C 1
ATOM 709 O O . SER A 1 102 ? 1.428 -17.300 20.048 1.00 89.50 102 SER A O 1
ATOM 711 N N . LEU A 1 103 ? 1.476 -15.349 21.176 1.00 90.88 103 LEU A N 1
ATOM 712 C CA . LEU A 1 103 ? 0.082 -14.978 20.928 1.00 90.88 103 LEU A CA 1
ATOM 713 C C . LEU A 1 103 ? -0.201 -14.802 19.433 1.00 90.88 103 LEU A C 1
ATOM 715 O O . LEU A 1 103 ? -1.129 -15.419 18.909 1.00 90.88 103 LEU A O 1
ATOM 719 N N . GLN A 1 104 ? 0.643 -14.050 18.726 1.00 92.12 104 GLN A N 1
ATOM 720 C CA . GLN A 1 104 ? 0.543 -13.868 17.278 1.00 92.12 104 GLN A CA 1
ATOM 721 C C . GLN A 1 104 ? 0.616 -15.216 16.550 1.00 92.12 104 GLN A C 1
ATOM 723 O O . GLN A 1 104 ? -0.225 -15.526 15.705 1.00 92.12 104 GLN A O 1
ATOM 728 N N . LYS A 1 105 ? 1.558 -16.089 16.934 1.00 91.31 105 LYS A N 1
ATOM 729 C CA . LYS A 1 105 ? 1.683 -17.438 16.363 1.00 91.31 105 LYS A CA 1
ATOM 730 C C . LYS A 1 105 ? 0.452 -18.309 16.621 1.00 91.31 105 LYS A C 1
ATOM 732 O O . LYS A 1 105 ? 0.088 -19.097 15.748 1.00 91.31 105 LYS A O 1
ATOM 737 N N . MET A 1 106 ? -0.184 -18.195 17.789 1.00 91.94 106 MET A N 1
ATOM 738 C CA . MET A 1 106 ? -1.451 -18.879 18.076 1.00 91.94 106 MET A CA 1
ATOM 739 C C . MET A 1 106 ? -2.571 -18.364 17.172 1.00 91.94 106 MET A C 1
ATOM 741 O O . MET A 1 106 ? -3.245 -19.174 16.537 1.00 91.94 106 MET A O 1
ATOM 745 N N . CYS A 1 107 ? -2.704 -17.045 17.022 1.00 93.31 107 CYS A N 1
ATOM 746 C CA . CYS A 1 107 ? -3.704 -16.436 16.145 1.00 93.31 107 CYS A CA 1
ATOM 747 C C . CYS A 1 107 ? -3.527 -16.878 14.683 1.00 93.31 107 CYS A C 1
ATOM 749 O O . CYS A 1 107 ? -4.468 -17.337 14.039 1.00 93.31 107 CYS A O 1
ATOM 751 N N . MET A 1 108 ? -2.288 -16.876 14.180 1.00 90.94 108 MET A N 1
ATOM 752 C CA . MET A 1 108 ? -1.965 -17.294 12.809 1.00 90.94 108 MET A CA 1
ATOM 753 C C . MET A 1 108 ? -2.261 -18.778 12.523 1.00 90.94 108 MET A C 1
ATOM 755 O O . MET A 1 108 ? -2.307 -19.181 11.355 1.00 90.94 108 MET A O 1
ATOM 759 N N . ARG A 1 109 ? -2.475 -19.619 13.544 1.00 91.00 109 ARG A N 1
ATOM 760 C CA . ARG A 1 109 ? -2.889 -21.026 13.378 1.00 91.00 109 ARG A CA 1
ATOM 761 C C . ARG A 1 109 ? -4.392 -21.200 13.164 1.00 91.00 109 ARG A C 1
ATOM 763 O O . ARG A 1 109 ? -4.788 -22.288 12.755 1.00 91.00 109 ARG A O 1
ATOM 770 N N . VAL A 1 110 ? -5.196 -20.160 13.381 1.00 91.38 110 VAL A N 1
ATOM 771 C CA . VAL A 1 110 ? -6.659 -20.188 13.259 1.00 91.38 110 VAL A CA 1
ATOM 772 C C . VAL A 1 110 ? -7.088 -19.228 12.140 1.00 91.38 110 VAL A C 1
ATOM 774 O O . VAL A 1 110 ? -7.314 -18.048 12.386 1.00 91.38 110 VAL A O 1
ATOM 777 N N . PRO A 1 111 ? -7.195 -19.682 10.877 1.00 87.56 111 PRO A N 1
ATOM 778 C CA . PRO A 1 111 ? -7.446 -18.788 9.744 1.00 87.56 111 PRO A CA 1
ATOM 779 C C . PRO A 1 111 ? -8.761 -18.005 9.825 1.00 87.56 111 PRO A C 1
ATOM 781 O O . PRO A 1 111 ? -8.830 -16.915 9.265 1.00 87.56 111 PRO A O 1
ATOM 784 N N . GLN A 1 112 ? -9.778 -18.549 10.499 1.00 86.81 112 GLN A N 1
ATOM 785 C CA . GLN A 1 112 ? -11.108 -17.949 10.676 1.00 86.81 112 GLN A CA 1
ATOM 786 C C . GLN A 1 112 ? -11.297 -17.297 12.052 1.00 86.81 112 GLN A C 1
ATOM 788 O O . GLN A 1 112 ? -12.426 -17.042 12.454 1.00 86.81 112 GLN A O 1
ATOM 793 N N . LEU A 1 113 ? -10.201 -17.009 12.765 1.00 92.38 113 LEU A N 1
ATOM 794 C CA . LEU A 1 113 ? -10.218 -16.476 14.129 1.00 92.38 113 LEU A CA 1
ATOM 795 C C . LEU A 1 113 ? -11.254 -15.363 14.326 1.00 92.38 113 LEU A C 1
ATOM 797 O O . LEU A 1 113 ? -12.080 -15.430 15.228 1.00 92.38 113 LEU A O 1
ATOM 801 N N . SER A 1 114 ? -11.247 -14.375 13.438 1.00 92.06 114 SER A N 1
ATOM 802 C CA . SER A 1 114 ? -12.130 -13.215 13.509 1.00 92.06 114 SER A CA 1
ATOM 803 C C . SER A 1 114 ? -13.622 -13.524 13.462 1.00 92.06 114 SER A C 1
ATOM 805 O O . SER A 1 114 ? -14.409 -12.704 13.920 1.00 92.06 114 SER A O 1
ATOM 807 N N . THR A 1 115 ? -14.042 -14.663 12.911 1.00 90.94 115 THR A N 1
ATOM 808 C CA . THR A 1 115 ? -15.455 -15.078 12.928 1.00 90.94 115 THR A CA 1
ATOM 809 C C . THR A 1 115 ? -15.833 -15.711 14.269 1.00 90.94 115 THR A C 1
ATOM 811 O O . THR A 1 115 ? -16.969 -15.569 14.708 1.00 90.94 115 THR A O 1
ATOM 814 N N . GLU A 1 116 ? -14.871 -16.346 14.941 1.00 91.38 116 GLU A N 1
ATOM 815 C CA . GLU A 1 116 ? -15.073 -17.100 16.186 1.00 91.38 116 GLU A CA 1
ATOM 816 C C . GLU A 1 116 ? -14.987 -16.228 17.446 1.00 91.38 116 GLU A C 1
ATOM 818 O O . GLU A 1 116 ? -15.512 -16.590 18.499 1.00 91.38 116 GLU A O 1
ATOM 823 N N . LEU A 1 117 ? -14.319 -15.074 17.372 1.00 93.25 117 LEU A N 1
ATOM 824 C CA . LEU A 1 117 ? -14.144 -14.212 18.536 1.00 93.25 117 LEU A CA 1
ATOM 825 C C . LEU A 1 117 ? -15.451 -13.518 18.940 1.00 93.25 117 LEU A C 1
ATOM 827 O O . LEU A 1 117 ? -16.101 -12.819 18.154 1.00 93.25 117 LEU A O 1
ATOM 831 N N . THR A 1 118 ? -15.785 -13.609 20.224 1.00 94.06 118 THR A N 1
ATOM 832 C CA . THR A 1 118 ? -16.773 -12.724 20.856 1.00 94.06 118 THR A CA 1
ATOM 833 C C . THR A 1 118 ? -16.182 -11.328 21.089 1.00 94.06 118 THR A C 1
ATOM 835 O O . THR A 1 118 ? -14.964 -11.138 21.070 1.00 94.06 118 THR A O 1
ATOM 838 N N . ARG A 1 119 ? -17.023 -10.316 21.344 1.00 93.19 119 ARG A N 1
ATOM 839 C CA . ARG A 1 119 ? -16.532 -8.957 21.657 1.00 93.19 119 ARG A CA 1
ATOM 840 C C . ARG A 1 119 ? -15.654 -8.916 22.913 1.00 93.19 119 ARG A C 1
ATOM 842 O O . ARG A 1 119 ? -14.612 -8.274 22.891 1.00 93.19 119 ARG A O 1
ATOM 849 N N . ALA A 1 120 ? -16.018 -9.666 23.954 1.00 92.88 120 ALA A N 1
ATOM 850 C CA . ALA A 1 120 ? -15.219 -9.777 25.175 1.00 92.88 120 ALA A CA 1
ATOM 851 C C . ALA A 1 120 ? -13.825 -10.372 24.912 1.00 92.88 120 ALA A C 1
ATOM 853 O O . ALA A 1 120 ? -12.826 -9.866 25.416 1.00 92.88 120 ALA A O 1
ATOM 854 N N . GLN A 1 121 ? -13.746 -11.415 24.080 1.00 94.56 121 GLN A N 1
ATOM 855 C CA . GLN A 1 121 ? -12.469 -12.028 23.709 1.00 94.56 121 GLN A CA 1
ATOM 856 C C . GLN A 1 121 ? -11.629 -11.105 22.815 1.00 94.56 121 GLN A C 1
ATOM 858 O O . GLN A 1 121 ? -10.414 -11.061 22.987 1.00 94.56 121 GLN A O 1
ATOM 863 N N . ARG A 1 122 ? -12.247 -10.320 21.914 1.00 95.38 122 ARG A N 1
ATOM 864 C CA . ARG A 1 122 ? -11.533 -9.274 21.151 1.00 95.38 122 ARG A CA 1
ATOM 865 C C . ARG A 1 122 ? -10.951 -8.202 22.061 1.00 95.38 122 ARG A C 1
ATOM 867 O O . ARG A 1 122 ? -9.797 -7.839 21.883 1.00 95.38 122 ARG A O 1
ATOM 874 N N . PHE A 1 123 ? -11.710 -7.738 23.055 1.00 94.44 123 PHE A N 1
ATOM 875 C CA . PHE A 1 123 ? -11.197 -6.790 24.044 1.00 94.44 123 PHE A CA 1
ATOM 876 C C . PHE A 1 123 ? -9.939 -7.333 24.729 1.00 94.44 123 PHE A C 1
ATOM 878 O O . PHE A 1 123 ? -8.918 -6.648 24.756 1.00 94.44 123 PHE A O 1
ATOM 885 N N . GLN A 1 124 ? -9.973 -8.586 25.193 1.00 92.12 124 GLN A N 1
ATOM 886 C CA . GLN A 1 124 ? -8.806 -9.200 25.824 1.00 92.12 124 GLN A CA 1
ATOM 887 C C . GLN A 1 124 ? -7.634 -9.369 24.851 1.00 92.12 124 GLN A C 1
ATOM 889 O O . GLN A 1 124 ? -6.488 -9.100 25.210 1.00 92.12 124 GLN A O 1
ATOM 894 N N . LEU A 1 125 ? -7.908 -9.779 23.610 1.00 93.88 125 LEU A N 1
ATOM 895 C CA . LEU A 1 125 ? -6.891 -9.890 22.570 1.00 93.88 125 LEU A CA 1
ATOM 896 C C . LEU A 1 125 ? -6.213 -8.535 22.326 1.00 93.88 125 LEU A C 1
ATOM 898 O O . LEU A 1 125 ? -4.989 -8.465 22.292 1.00 93.88 125 LEU A O 1
ATOM 902 N N . TYR A 1 126 ? -6.986 -7.454 22.218 1.00 94.19 126 TYR A N 1
ATOM 903 C CA . TYR A 1 126 ? -6.458 -6.112 21.969 1.00 94.19 126 TYR A CA 1
ATOM 904 C C . TYR A 1 126 ? -5.662 -5.587 23.162 1.00 94.19 126 TYR A C 1
ATOM 906 O O . TYR A 1 126 ? -4.613 -4.985 22.957 1.00 94.19 126 TYR A O 1
ATOM 914 N N . CYS A 1 127 ? -6.087 -5.874 24.398 1.00 90.31 127 CYS A N 1
ATOM 915 C CA . CYS A 1 127 ? -5.276 -5.597 25.586 1.00 90.31 127 CYS A CA 1
ATOM 916 C C . CYS A 1 127 ? -3.896 -6.261 25.480 1.00 90.31 127 CYS A C 1
ATOM 918 O O . CYS A 1 127 ? -2.888 -5.606 25.701 1.00 90.31 127 CYS A O 1
ATOM 920 N N . LEU A 1 128 ? -3.839 -7.542 25.106 1.00 89.69 128 LEU A N 1
ATOM 921 C CA . LEU A 1 128 ? -2.582 -8.294 25.027 1.00 89.69 128 LEU A CA 1
ATOM 922 C C . LEU A 1 128 ? -1.672 -7.870 23.861 1.00 89.69 128 LEU A C 1
ATOM 924 O O . LEU A 1 128 ? -0.446 -7.996 23.965 1.00 89.69 128 LEU A O 1
ATOM 928 N N . LEU A 1 129 ? -2.269 -7.426 22.750 1.00 90.81 129 LEU A N 1
ATOM 929 C CA . LEU A 1 129 ? -1.559 -7.002 21.541 1.00 90.81 129 LEU A CA 1
ATOM 930 C C . LEU A 1 129 ? -1.057 -5.556 21.628 1.00 90.81 129 LEU A C 1
ATOM 932 O O . LEU A 1 129 ? 0.065 -5.294 21.213 1.00 90.81 129 LEU A O 1
ATOM 936 N N . LEU A 1 130 ? -1.877 -4.635 22.145 1.00 89.44 130 LEU A N 1
ATOM 937 C CA . LEU A 1 130 ? -1.614 -3.192 22.093 1.00 89.44 130 LEU A CA 1
ATOM 938 C C . LEU A 1 130 ? -1.036 -2.627 23.393 1.00 89.44 130 LEU A C 1
ATOM 940 O O . LEU A 1 130 ? -0.373 -1.594 23.365 1.00 89.44 130 LEU A O 1
ATOM 944 N N . LEU A 1 131 ? -1.317 -3.249 24.540 1.00 86.81 131 LEU A N 1
ATOM 945 C CA . LEU A 1 131 ? -0.874 -2.743 25.836 1.00 86.81 131 LEU A CA 1
ATOM 946 C C . LEU A 1 131 ? 0.345 -3.554 26.291 1.00 86.81 131 LEU A C 1
ATOM 948 O O . LEU A 1 131 ? 0.232 -4.720 26.669 1.00 86.81 131 LEU A O 1
ATOM 952 N N . ASP A 1 132 ? 1.528 -2.943 26.220 1.00 65.31 132 ASP A N 1
ATOM 953 C CA . ASP A 1 132 ? 2.751 -3.524 26.777 1.00 65.31 132 ASP A CA 1
ATOM 954 C C . ASP A 1 132 ? 2.762 -3.441 28.310 1.00 65.31 132 ASP A C 1
ATOM 956 O O . ASP A 1 132 ? 2.354 -2.440 28.896 1.00 65.31 132 ASP A O 1
ATOM 960 N N . ASP A 1 133 ? 3.315 -4.476 28.948 1.00 55.84 133 ASP A N 1
ATOM 961 C CA . ASP A 1 133 ? 3.568 -4.504 30.397 1.00 55.84 133 ASP A CA 1
ATOM 962 C C . ASP A 1 133 ? 4.860 -3.761 30.800 1.00 55.84 133 ASP A C 1
ATOM 964 O O . ASP A 1 133 ? 4.989 -3.370 31.956 1.00 55.84 133 ASP A O 1
ATOM 968 N N . ASP A 1 134 ? 5.808 -3.567 29.868 1.00 46.31 134 ASP A N 1
ATOM 969 C CA . ASP A 1 134 ? 7.214 -3.224 30.177 1.00 46.31 134 ASP A CA 1
ATOM 970 C C . ASP A 1 134 ? 7.693 -1.852 29.673 1.00 46.31 134 ASP A C 1
ATOM 972 O O . ASP A 1 134 ? 8.802 -1.423 29.995 1.00 46.31 134 ASP A O 1
ATOM 976 N N . ASN A 1 135 ? 6.891 -1.117 28.902 1.00 37.62 135 ASN A N 1
ATOM 977 C CA . ASN A 1 135 ? 7.325 0.184 28.407 1.00 37.62 135 ASN A CA 1
ATOM 978 C C . ASN A 1 135 ? 6.890 1.296 29.359 1.00 37.62 135 ASN A C 1
ATOM 980 O O . ASN A 1 135 ? 5.763 1.782 29.305 1.00 37.62 135 ASN A O 1
ATOM 984 N N . GLY A 1 136 ? 7.851 1.741 30.173 1.00 38.31 136 GLY A N 1
ATOM 985 C CA . GLY A 1 136 ? 7.866 3.004 30.910 1.00 38.31 136 GLY A CA 1
ATOM 986 C C . GLY A 1 136 ? 7.799 4.248 30.017 1.00 38.31 136 GLY A C 1
ATOM 987 O O . GLY A 1 136 ? 8.523 5.216 30.243 1.00 38.31 136 GLY A O 1
ATOM 988 N N . VAL A 1 137 ? 6.899 4.269 29.027 1.00 37.72 137 VAL A N 1
ATOM 989 C CA . VAL A 1 137 ? 6.236 5.525 28.706 1.00 37.72 137 VAL A CA 1
ATOM 990 C C . VAL A 1 137 ? 5.491 5.854 29.981 1.00 37.72 137 VAL A C 1
ATOM 992 O O . VAL A 1 137 ? 4.511 5.196 30.326 1.00 37.72 137 VAL A O 1
ATOM 995 N N . ALA A 1 138 ? 6.007 6.824 30.721 1.00 39.16 138 ALA A N 1
ATOM 996 C CA . ALA A 1 138 ? 5.226 7.505 31.721 1.00 39.16 138 ALA A CA 1
ATOM 997 C C . ALA A 1 138 ? 3.983 8.076 31.013 1.00 39.16 138 ALA A C 1
ATOM 999 O O . ALA A 1 138 ? 3.946 9.240 30.636 1.00 39.16 138 ALA A O 1
ATOM 1000 N N . VAL A 1 139 ? 2.926 7.266 30.858 1.00 41.81 139 VAL A N 1
ATOM 1001 C CA . VAL A 1 139 ? 1.606 7.758 31.239 1.00 41.81 139 VAL A CA 1
ATOM 1002 C C . VAL A 1 139 ? 1.871 8.337 32.620 1.00 41.81 139 VAL A C 1
ATOM 1004 O O . VAL A 1 139 ? 2.447 7.593 33.416 1.00 41.81 139 VAL A O 1
ATOM 1007 N N . PRO A 1 140 ? 1.618 9.628 32.882 1.00 41.44 140 PRO A N 1
ATOM 1008 C CA . PRO A 1 140 ? 1.869 10.211 34.188 1.00 41.44 140 PRO A CA 1
ATOM 1009 C C . PRO A 1 140 ? 1.059 9.429 35.226 1.00 41.44 140 PRO A C 1
ATOM 1011 O O . PRO A 1 140 ? -0.093 9.714 35.515 1.00 41.44 140 PRO A O 1
ATOM 1014 N N . SER A 1 141 ? 1.678 8.370 35.727 1.00 37.75 141 SER A N 1
ATOM 1015 C CA . SER A 1 141 ? 1.208 7.443 36.730 1.00 37.75 141 SER A CA 1
ATOM 1016 C C . SER A 1 141 ? 1.998 7.785 37.973 1.00 37.75 141 SER A C 1
ATOM 1018 O O . SER A 1 141 ? 2.745 6.972 38.498 1.00 37.75 141 SER A O 1
ATOM 1020 N N . GLU A 1 142 ? 1.849 9.033 38.394 1.00 36.34 142 GLU A N 1
ATOM 1021 C CA . GLU A 1 142 ? 2.083 9.454 39.766 1.00 36.34 142 GLU A CA 1
ATOM 1022 C C . GLU A 1 142 ? 1.002 10.464 40.141 1.00 36.34 142 GLU A C 1
ATOM 1024 O O . GLU A 1 142 ? 1.278 11.594 40.521 1.00 36.34 142 GLU A O 1
ATOM 1029 N N . VAL A 1 143 ? -0.261 10.053 40.031 1.00 35.50 143 VAL A N 1
ATOM 1030 C CA . VAL A 1 143 ? -1.235 10.444 41.047 1.00 35.50 143 VAL A CA 1
ATOM 1031 C C . VAL A 1 143 ? -2.126 9.234 41.297 1.00 35.50 143 VAL A C 1
ATOM 1033 O O . VAL A 1 143 ? -2.896 8.836 40.428 1.00 35.50 143 VAL A O 1
ATOM 1036 N N . ASP A 1 144 ? -2.033 8.665 42.497 1.00 36.38 144 ASP A N 1
ATOM 1037 C CA . ASP A 1 144 ? -3.007 7.748 43.103 1.00 36.38 144 ASP A CA 1
ATOM 1038 C C . ASP A 1 144 ? -4.372 8.443 43.316 1.00 36.38 144 ASP A C 1
ATOM 1040 O O . ASP A 1 144 ? -4.917 8.505 44.418 1.00 36.38 144 ASP A O 1
ATOM 1044 N N . GLY A 1 145 ? -4.926 9.044 42.266 1.00 40.38 145 GLY A N 1
ATOM 1045 C CA . GLY A 1 145 ? -6.179 9.778 42.288 1.00 40.38 145 GLY A CA 1
ATOM 1046 C C . GLY A 1 145 ? -7.102 9.238 41.214 1.00 40.38 145 GLY A C 1
ATOM 1047 O O . GLY A 1 145 ? -6.683 9.043 40.076 1.00 40.38 145 GLY A O 1
ATOM 1048 N N . HIS A 1 146 ? -8.370 9.025 41.564 1.00 48.34 146 HIS A N 1
ATOM 1049 C CA . HIS A 1 146 ? -9.448 8.937 40.584 1.00 48.34 146 HIS A CA 1
ATOM 1050 C C . HIS A 1 146 ? -9.290 10.091 39.588 1.00 48.34 146 HIS A C 1
ATOM 1052 O O . HIS A 1 146 ? -9.555 11.247 39.927 1.00 48.34 146 HIS A O 1
ATOM 1058 N N . GLU A 1 147 ? -8.825 9.797 38.374 1.00 57.91 147 GLU A N 1
ATOM 1059 C CA . GLU A 1 147 ? -8.786 10.778 37.301 1.00 57.91 147 GLU A CA 1
ATOM 1060 C C . GLU A 1 147 ? -10.233 11.081 36.935 1.00 57.91 147 GLU A C 1
ATOM 1062 O O . GLU A 1 147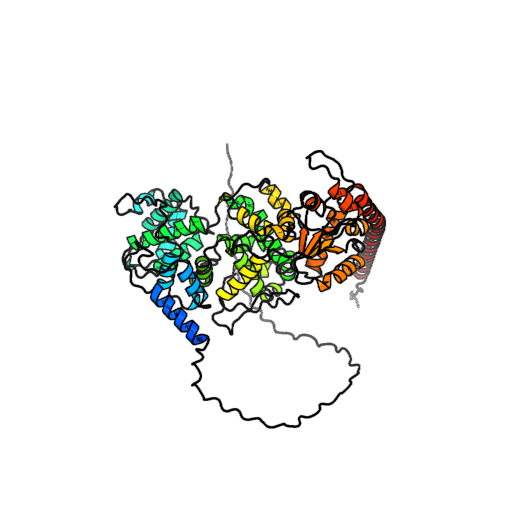 ? -10.879 10.365 36.173 1.00 57.91 147 GLU A O 1
ATOM 1067 N N . ALA A 1 148 ? -10.780 12.123 37.551 1.00 72.44 148 ALA A N 1
ATOM 1068 C CA . ALA A 1 148 ? -12.090 12.619 37.203 1.00 72.44 148 ALA A CA 1
ATOM 1069 C C . ALA A 1 148 ? -11.987 13.187 35.784 1.00 72.44 148 ALA A C 1
ATOM 1071 O O . ALA A 1 148 ? -11.622 14.346 35.601 1.00 72.44 148 ALA A O 1
ATOM 1072 N N . TRP A 1 149 ? -12.289 12.369 34.771 1.00 84.75 149 TRP A N 1
ATOM 1073 C CA . TRP A 1 149 ? -12.301 12.773 33.359 1.00 84.75 149 TRP A CA 1
ATOM 1074 C C . TRP A 1 149 ? -13.113 14.058 33.152 1.00 84.75 149 TRP A C 1
ATOM 1076 O O . TRP A 1 149 ? -12.756 14.907 32.339 1.00 84.75 149 TRP A O 1
ATOM 1086 N N . THR A 1 150 ? -14.140 14.252 33.984 1.00 83.69 150 THR A N 1
ATOM 1087 C CA . THR A 1 150 ? -14.978 15.454 34.058 1.00 83.69 150 THR A CA 1
ATOM 1088 C C . THR A 1 150 ? -14.214 16.760 34.305 1.00 83.69 150 THR A C 1
ATOM 1090 O O . THR A 1 150 ? -14.690 17.832 33.926 1.00 83.69 150 THR A O 1
ATOM 1093 N N . ALA A 1 151 ? -13.014 16.707 34.891 1.00 86.00 151 ALA A N 1
ATOM 1094 C CA . ALA A 1 151 ? -12.149 17.872 35.068 1.00 86.00 151 ALA A CA 1
ATOM 1095 C C . ALA A 1 151 ? -11.752 18.511 33.725 1.00 86.00 151 ALA A C 1
ATOM 1097 O O . ALA A 1 151 ? -11.587 19.730 33.646 1.00 86.00 151 ALA A O 1
ATOM 1098 N N . TYR A 1 152 ? -11.668 17.707 32.661 1.00 85.44 152 TYR A N 1
ATOM 1099 C CA . TYR A 1 152 ? -11.281 18.145 31.321 1.00 85.44 152 TYR A CA 1
ATOM 1100 C C . TYR A 1 152 ? -12.478 18.534 30.443 1.00 85.44 152 TYR A C 1
ATOM 1102 O O . TYR A 1 152 ? -12.296 19.191 29.421 1.00 85.44 152 TYR A O 1
ATOM 1110 N N . THR A 1 153 ? -13.716 18.213 30.838 1.00 87.19 153 THR A N 1
ATOM 1111 C CA . THR A 1 153 ? -14.921 18.484 30.029 1.00 87.19 153 THR A CA 1
ATOM 1112 C C . THR A 1 153 ? -15.097 19.968 29.717 1.00 87.19 153 THR A C 1
ATOM 1114 O O . THR A 1 153 ? -15.520 20.321 28.623 1.00 87.19 153 THR A O 1
ATOM 1117 N N . LYS A 1 154 ? -14.713 20.864 30.636 1.00 86.88 154 LYS A N 1
ATOM 1118 C CA . LYS A 1 154 ? -14.793 22.320 30.406 1.00 86.88 154 LYS A CA 1
ATOM 1119 C C . LYS A 1 154 ? -13.871 22.813 29.284 1.00 86.88 154 LYS A C 1
ATOM 1121 O O . LYS A 1 154 ? -14.095 23.897 28.761 1.00 86.88 154 LYS A O 1
ATOM 1126 N N . GLN A 1 155 ? -12.833 22.046 28.957 1.00 88.88 155 GLN A N 1
ATOM 1127 C CA . GLN A 1 155 ? -11.874 22.340 27.890 1.00 88.88 155 GLN A CA 1
ATOM 1128 C C . GLN A 1 155 ? -12.209 21.578 26.599 1.00 88.88 155 GLN A C 1
ATOM 1130 O O . GLN A 1 155 ? -11.567 21.793 25.572 1.00 88.88 155 GLN A O 1
ATOM 1135 N N . ALA A 1 156 ? -13.209 20.691 26.637 1.00 88.94 156 ALA A N 1
ATOM 1136 C CA . ALA A 1 156 ? -13.578 19.869 25.503 1.00 88.94 156 ALA A CA 1
ATOM 1137 C C . ALA A 1 156 ? -14.184 20.723 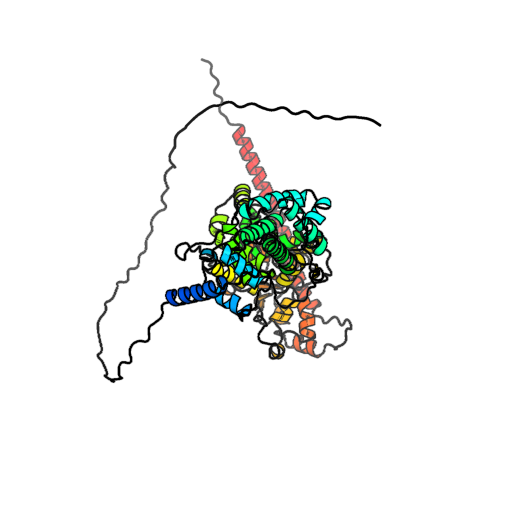24.381 1.00 88.94 156 ALA A C 1
ATOM 1139 O O . ALA A 1 156 ? -15.103 21.515 24.594 1.00 88.94 156 ALA A O 1
ATOM 1140 N N . LEU A 1 157 ? -13.671 20.532 23.167 1.00 91.62 157 LEU A N 1
ATOM 1141 C CA . LEU A 1 157 ? -14.216 21.131 21.958 1.00 91.62 157 LEU A CA 1
ATOM 1142 C C . LEU A 1 157 ? -15.534 20.455 21.565 1.00 91.62 157 LEU A C 1
ATOM 1144 O O . LEU A 1 157 ? -15.826 19.329 21.974 1.00 91.62 157 LEU A O 1
ATOM 1148 N N . GLU A 1 158 ? -16.305 21.117 20.703 1.00 92.25 158 GLU A N 1
ATOM 1149 C CA . GLU A 1 158 ? -17.570 20.580 20.193 1.00 92.25 158 GLU A CA 1
ATOM 1150 C C . GLU A 1 158 ? -17.393 19.203 19.535 1.00 92.25 158 GLU A C 1
ATOM 1152 O O . GLU A 1 158 ? -18.200 18.302 19.761 1.00 92.25 158 GLU A O 1
ATOM 1157 N N . THR A 1 159 ? -16.299 19.003 18.797 1.00 90.06 159 THR A N 1
ATOM 1158 C CA . THR A 1 159 ? -15.957 17.712 18.186 1.00 90.06 159 THR A CA 1
ATOM 1159 C C . THR A 1 159 ? -15.791 16.610 19.234 1.00 90.06 159 THR A C 1
ATOM 1161 O O . THR A 1 159 ? -16.348 15.529 19.062 1.00 90.06 159 THR A O 1
ATOM 1164 N N . HIS A 1 160 ? -15.115 16.879 20.359 1.00 93.38 160 HIS A N 1
ATOM 1165 C CA . HIS A 1 160 ? -14.983 15.913 21.457 1.00 93.38 160 HIS A CA 1
ATOM 1166 C C . HIS A 1 160 ? -16.352 15.543 22.034 1.00 93.38 160 HIS A C 1
ATOM 1168 O O . HIS A 1 160 ? -16.628 14.368 22.261 1.00 93.38 160 HIS A O 1
ATOM 1174 N N . VAL A 1 161 ? -17.233 16.530 22.223 1.00 93.31 161 VAL A N 1
ATOM 1175 C CA . VAL A 1 161 ? -18.590 16.319 22.749 1.00 93.31 161 VAL A CA 1
ATOM 1176 C C . VAL A 1 161 ? -19.448 15.501 21.779 1.00 93.31 161 VAL A C 1
ATOM 1178 O O . VAL A 1 161 ? -20.188 14.615 22.206 1.00 93.31 161 VAL A O 1
ATOM 1181 N N . GLN A 1 162 ? -19.363 15.769 20.475 1.00 93.25 162 GLN A N 1
ATOM 1182 C CA . GLN A 1 162 ? -20.104 15.020 19.457 1.00 93.25 162 GLN A CA 1
ATOM 1183 C C . GLN A 1 162 ? -19.670 13.547 19.416 1.00 93.25 162 GLN A C 1
ATOM 1185 O O . GLN A 1 162 ? -20.522 12.659 19.484 1.00 93.25 162 GLN A O 1
ATOM 1190 N N . VAL A 1 163 ? -18.360 13.282 19.389 1.00 93.69 163 VAL A N 1
ATOM 1191 C CA . VAL A 1 163 ? -17.812 11.914 19.411 1.00 93.69 163 VAL A CA 1
ATOM 1192 C C . VAL A 1 163 ? -18.161 11.213 20.721 1.00 93.69 163 VAL A C 1
ATOM 1194 O O . VAL A 1 163 ? -18.562 10.054 20.712 1.00 93.69 163 VAL A O 1
ATOM 1197 N N . ALA A 1 164 ? -18.097 11.920 21.850 1.00 95.44 164 ALA A N 1
ATOM 1198 C CA . ALA A 1 164 ? -18.467 11.388 23.156 1.00 95.44 164 ALA A CA 1
ATOM 1199 C C . ALA A 1 164 ? -19.932 10.950 23.240 1.00 95.44 164 ALA A C 1
ATOM 1201 O O . ALA A 1 164 ? -20.219 9.908 23.823 1.00 95.44 164 ALA A O 1
ATOM 1202 N N . LYS A 1 165 ? -20.860 11.691 22.622 1.00 95.25 165 LYS A N 1
ATOM 1203 C CA . LYS A 1 165 ? -22.273 11.284 22.543 1.00 95.25 165 LYS A CA 1
ATOM 1204 C C . LYS A 1 165 ? -22.448 9.983 21.763 1.00 95.25 165 LYS A C 1
ATOM 1206 O O . LYS A 1 165 ? -23.201 9.114 22.193 1.00 95.25 165 LYS A O 1
ATOM 1211 N N . GLN A 1 166 ? -21.745 9.841 20.640 1.00 94.88 166 GLN A N 1
ATOM 1212 C CA . GLN A 1 166 ? -21.788 8.622 19.828 1.00 94.88 166 GLN A CA 1
ATOM 1213 C C . GLN A 1 166 ? -21.144 7.440 20.566 1.00 94.88 166 GLN A C 1
ATOM 1215 O O . GLN A 1 166 ? -21.733 6.366 20.637 1.00 94.88 166 GLN A O 1
ATOM 1220 N N . ALA A 1 167 ? -19.987 7.654 21.196 1.00 95.31 167 ALA A N 1
ATOM 1221 C CA . ALA A 1 167 ? -19.292 6.659 22.008 1.00 95.31 167 ALA A CA 1
ATOM 1222 C C . ALA A 1 167 ? -20.126 6.202 23.219 1.00 95.31 167 ALA A C 1
ATOM 1224 O O . ALA A 1 167 ? -20.205 5.006 23.495 1.00 95.31 167 ALA A O 1
ATOM 1225 N N . ALA A 1 168 ? -20.804 7.127 23.908 1.00 94.56 168 ALA A N 1
ATOM 1226 C CA . ALA A 1 168 ? -21.678 6.811 25.038 1.00 94.56 168 ALA A CA 1
ATOM 1227 C C . ALA A 1 168 ? -22.824 5.872 24.635 1.00 94.56 168 ALA A C 1
ATOM 1229 O O . ALA A 1 168 ? -23.176 4.979 25.400 1.00 94.56 168 ALA A O 1
ATOM 1230 N N . ALA A 1 169 ? -23.370 6.031 23.424 1.00 94.12 169 ALA A N 1
ATOM 1231 C CA . ALA A 1 169 ? -24.437 5.173 22.908 1.00 94.12 169 ALA A CA 1
ATOM 1232 C C . ALA A 1 169 ? -23.988 3.720 22.650 1.00 94.12 169 ALA A C 1
ATOM 1234 O O . ALA A 1 169 ? -24.833 2.830 22.567 1.00 94.12 169 ALA A O 1
ATOM 1235 N N . LEU A 1 170 ? -22.679 3.470 22.529 1.00 93.62 170 LEU A N 1
ATOM 1236 C CA . LEU A 1 170 ? -22.117 2.130 22.336 1.00 93.62 170 LEU A CA 1
ATOM 1237 C C . LEU A 1 170 ? -21.882 1.392 23.660 1.00 93.62 170 LEU A C 1
ATOM 1239 O O . LEU A 1 170 ? -21.787 0.164 23.662 1.00 93.62 170 LEU A O 1
ATOM 1243 N N . LEU A 1 171 ? -21.766 2.121 24.774 1.00 92.19 171 LEU A N 1
ATOM 1244 C CA . LEU A 1 171 ? -21.433 1.558 26.079 1.00 92.19 171 LEU A CA 1
ATOM 1245 C C . LEU A 1 171 ? -22.671 1.000 26.803 1.00 92.19 171 LEU A C 1
ATOM 1247 O O . LEU A 1 171 ? -23.771 1.541 26.668 1.00 92.19 171 LEU A O 1
ATOM 1251 N N . PRO A 1 172 ? -22.518 -0.059 27.622 1.00 89.12 172 PRO A N 1
ATOM 1252 C CA . PRO A 1 172 ? -23.618 -0.588 28.419 1.00 89.12 172 PRO A CA 1
ATOM 1253 C C . PRO A 1 172 ? -24.188 0.465 29.378 1.00 89.12 172 PRO A C 1
ATOM 1255 O O . PRO A 1 172 ? -23.468 1.011 30.216 1.00 89.12 172 PRO A O 1
ATOM 1258 N N . ALA A 1 173 ? -25.507 0.680 29.333 1.00 87.62 173 ALA A N 1
ATOM 1259 C CA . ALA A 1 173 ? -26.193 1.644 30.201 1.00 87.62 173 ALA A CA 1
ATOM 1260 C C . ALA A 1 173 ? -25.981 1.376 31.707 1.00 87.62 173 ALA A C 1
ATOM 1262 O O . ALA A 1 173 ? -25.995 2.309 32.507 1.00 87.62 173 ALA A O 1
ATOM 1263 N N . ALA A 1 174 ? -25.733 0.116 32.085 1.00 87.94 174 ALA A N 1
ATOM 1264 C CA . ALA A 1 174 ? -25.479 -0.307 33.464 1.00 87.94 174 ALA A CA 1
ATOM 1265 C C . ALA A 1 174 ? -24.201 0.292 34.083 1.00 87.94 174 ALA A C 1
ATOM 1267 O O . ALA A 1 174 ? -24.097 0.364 35.302 1.00 87.94 174 ALA A O 1
ATOM 1268 N N . LEU A 1 175 ? -23.235 0.730 33.266 1.00 86.94 175 LEU A N 1
ATOM 1269 C CA . LEU A 1 175 ? -21.985 1.326 33.751 1.00 86.94 175 LEU A CA 1
ATOM 1270 C C . LEU A 1 175 ? -22.103 2.827 34.042 1.00 86.94 175 LEU A C 1
ATOM 1272 O O . LEU A 1 175 ? -21.165 3.410 34.579 1.00 86.94 175 LEU A O 1
ATOM 1276 N N . HIS A 1 176 ? -23.227 3.459 33.678 1.00 87.75 176 HIS A N 1
ATOM 1277 C CA . HIS A 1 176 ? -23.472 4.893 33.871 1.00 87.75 176 HIS A CA 1
ATOM 1278 C C . HIS A 1 176 ? -22.336 5.802 33.351 1.00 87.75 176 HIS A C 1
ATOM 1280 O O . HIS A 1 176 ? -22.039 6.836 33.950 1.00 87.75 176 HIS A O 1
ATOM 1286 N N . VAL A 1 177 ? -21.690 5.428 32.237 1.00 90.31 177 VAL A N 1
ATOM 1287 C CA . VAL A 1 177 ? -20.708 6.291 31.561 1.00 90.31 177 VAL A CA 1
ATOM 1288 C C . VAL A 1 177 ? -21.437 7.456 30.907 1.00 90.31 177 VAL A C 1
ATOM 1290 O O . VAL A 1 177 ? -22.340 7.260 30.095 1.00 90.31 177 VAL A O 1
ATOM 1293 N N . THR A 1 178 ? -21.039 8.675 31.256 1.00 92.06 178 THR A N 1
ATOM 1294 C CA . THR A 1 178 ? -21.655 9.889 30.713 1.00 92.06 178 THR A CA 1
ATOM 1295 C C . THR A 1 178 ? -20.903 10.410 29.487 1.00 92.06 178 THR A C 1
ATOM 1297 O O . THR A 1 178 ? -19.698 10.202 29.332 1.00 92.06 178 THR A O 1
ATOM 1300 N N . ALA A 1 179 ? -21.606 11.140 28.613 1.00 93.69 179 ALA A N 1
ATOM 1301 C CA . ALA A 1 179 ? -20.969 11.828 27.489 1.00 93.69 179 ALA A CA 1
ATOM 1302 C C . ALA A 1 179 ? -19.951 12.884 27.964 1.00 93.69 179 ALA A C 1
ATOM 1304 O O . ALA A 1 179 ? -18.942 13.096 27.302 1.00 93.69 179 ALA A O 1
ATOM 1305 N N . ASP A 1 180 ? -20.169 13.502 29.126 1.00 92.81 180 ASP A N 1
ATOM 1306 C CA . ASP A 1 180 ? -19.245 14.491 29.690 1.00 92.81 180 ASP A CA 1
ATOM 1307 C C . ASP A 1 180 ? -17.903 13.865 30.087 1.00 92.81 180 ASP A C 1
ATOM 1309 O O . ASP A 1 180 ? -16.847 14.446 29.829 1.00 92.81 180 ASP A O 1
ATOM 1313 N N . GLU A 1 181 ? -17.929 12.659 30.660 1.00 92.69 181 GLU A N 1
ATOM 1314 C CA . GLU A 1 181 ? -16.724 11.898 31.006 1.00 92.69 181 GLU A CA 1
ATOM 1315 C C . GLU A 1 181 ? -15.930 11.500 29.767 1.00 92.69 181 GLU A C 1
ATOM 1317 O O . GLU A 1 181 ? -14.719 11.705 29.719 1.00 92.69 181 GLU A O 1
ATOM 1322 N N . LEU A 1 182 ? -16.609 10.990 28.738 1.00 94.81 182 LEU A N 1
ATOM 1323 C CA . LEU A 1 182 ? -15.968 10.646 27.470 1.00 94.81 182 LEU A CA 1
ATOM 1324 C C . LEU A 1 182 ? -15.422 11.883 26.749 1.00 94.81 182 LEU A C 1
ATOM 1326 O O . LEU A 1 182 ? -14.324 11.832 26.204 1.00 94.81 182 LEU A O 1
ATOM 1330 N N . ALA A 1 183 ? -16.134 13.013 26.789 1.00 94.19 183 ALA A N 1
ATOM 1331 C CA . ALA A 1 183 ? -15.650 14.269 26.221 1.00 94.19 183 ALA A CA 1
ATOM 1332 C C . ALA A 1 183 ? -14.384 14.752 26.942 1.00 94.19 183 ALA A C 1
ATOM 1334 O O . ALA A 1 183 ? -13.447 15.216 26.294 1.00 94.19 183 ALA A O 1
ATOM 1335 N N . GLY A 1 184 ? -14.331 14.595 28.268 1.00 93.12 184 GLY A N 1
ATOM 1336 C CA . GLY A 1 184 ? -13.140 14.858 29.068 1.00 93.12 184 GLY A CA 1
ATOM 1337 C C . GLY A 1 184 ? -11.970 13.927 28.731 1.00 93.12 184 GLY A C 1
ATOM 1338 O O . GLY A 1 184 ? -10.854 14.401 28.521 1.00 93.12 184 GLY A O 1
ATOM 1339 N N . LEU A 1 185 ? -12.226 12.621 28.589 1.00 93.94 185 LEU A N 1
ATOM 1340 C CA . LEU A 1 185 ? -11.233 11.626 28.164 1.00 93.94 185 LEU A CA 1
ATOM 1341 C C . LEU A 1 185 ? -10.662 11.955 26.779 1.00 93.94 185 LEU A C 1
ATOM 1343 O O . LEU A 1 185 ? -9.447 11.968 26.604 1.00 93.94 185 LEU A O 1
ATOM 1347 N N . PHE A 1 186 ? -11.518 12.264 25.804 1.00 93.81 186 PHE A N 1
ATOM 1348 C CA . PHE A 1 186 ? -11.102 12.631 24.449 1.00 93.81 186 PHE A CA 1
ATOM 1349 C C . PHE A 1 186 ? -10.358 13.967 24.403 1.00 93.81 186 PHE A C 1
ATOM 1351 O O . PHE A 1 186 ? -9.355 14.082 23.701 1.00 93.81 186 PHE A O 1
ATOM 1358 N N . CYS A 1 187 ? -10.782 14.949 25.203 1.00 91.69 187 CYS A N 1
ATOM 1359 C CA . CYS A 1 187 ? -10.049 16.202 25.365 1.00 91.69 187 CYS A CA 1
ATOM 1360 C C . CYS A 1 187 ? -8.630 15.954 25.883 1.00 91.69 187 CYS A C 1
ATOM 1362 O O . CYS A 1 187 ? -7.667 16.508 25.353 1.00 91.69 187 CYS A O 1
ATOM 1364 N N . ARG A 1 188 ? -8.497 15.092 26.893 1.00 90.38 188 ARG A N 1
ATOM 1365 C CA . ARG A 1 188 ? -7.198 14.719 27.442 1.00 90.38 188 ARG A CA 1
ATOM 1366 C C . ARG A 1 188 ? -6.345 13.937 26.446 1.00 90.38 188 ARG A C 1
ATOM 1368 O O . ARG A 1 188 ? -5.172 14.248 26.304 1.00 90.38 188 ARG A O 1
ATOM 1375 N N . LEU A 1 189 ? -6.925 12.988 25.710 1.00 89.62 189 LEU A N 1
ATOM 1376 C CA . LEU A 1 189 ? -6.226 12.274 24.637 1.00 89.62 189 LEU A CA 1
ATOM 1377 C C . LEU A 1 189 ? -5.623 13.256 23.619 1.00 89.62 189 LEU A C 1
ATOM 1379 O O . LEU A 1 189 ? -4.451 13.134 23.264 1.00 89.62 189 LEU A O 1
ATOM 1383 N N . GLY A 1 190 ? -6.404 14.256 23.194 1.00 87.31 190 GLY A N 1
ATOM 1384 C CA . GLY A 1 190 ? -5.939 15.324 22.307 1.00 87.31 190 GLY A CA 1
ATOM 1385 C C . GLY A 1 190 ? -4.771 16.122 22.890 1.00 87.31 190 GLY A C 1
ATOM 1386 O O . GLY A 1 190 ? -3.796 16.372 22.184 1.00 87.31 190 GLY A O 1
ATOM 1387 N N . ALA A 1 191 ? -4.840 16.470 24.179 1.00 86.12 191 ALA A N 1
ATOM 1388 C CA . ALA A 1 191 ? -3.785 17.206 24.874 1.00 86.12 191 ALA A CA 1
ATOM 1389 C C . ALA A 1 191 ? -2.491 16.389 25.055 1.00 86.12 191 ALA A C 1
ATOM 1391 O O . ALA A 1 191 ? -1.405 16.917 24.829 1.00 86.12 191 ALA A O 1
ATOM 1392 N N . ASP A 1 192 ? -2.607 15.111 25.425 1.00 84.31 192 ASP A N 1
ATOM 1393 C CA . ASP A 1 192 ? -1.466 14.267 25.802 1.00 84.31 192 ASP A CA 1
ATOM 1394 C C . ASP A 1 192 ? -0.723 13.697 24.583 1.00 84.31 192 ASP A C 1
ATOM 1396 O O . ASP A 1 192 ? 0.486 13.481 24.635 1.00 84.31 192 ASP A O 1
ATOM 1400 N N . THR A 1 193 ? -1.433 13.444 23.477 1.00 75.56 193 THR A N 1
ATOM 1401 C CA . THR A 1 193 ? -0.886 12.709 22.318 1.00 75.56 193 THR A CA 1
ATOM 1402 C C . THR A 1 193 ? -0.911 13.503 21.011 1.00 75.56 193 THR A C 1
ATOM 1404 O O . THR A 1 193 ? -0.594 12.966 19.954 1.00 75.56 193 THR A O 1
ATOM 1407 N N . ALA A 1 194 ? -1.304 14.782 21.044 1.00 73.94 194 ALA A N 1
ATOM 1408 C CA . ALA A 1 194 ? -1.592 15.569 19.840 1.00 73.94 194 ALA A CA 1
ATOM 1409 C C . ALA A 1 194 ? -2.587 14.856 18.895 1.00 73.94 194 ALA A C 1
ATOM 1411 O O . ALA A 1 194 ? -2.501 14.956 17.666 1.00 73.94 194 ALA A O 1
ATOM 1412 N N . PHE A 1 195 ? -3.533 14.100 19.464 1.00 79.62 195 PHE A N 1
ATOM 1413 C CA . PHE A 1 195 ? -4.572 13.412 18.706 1.00 79.62 195 PHE A CA 1
ATOM 1414 C C . PHE A 1 195 ? -5.498 14.427 18.037 1.00 79.62 195 PHE A C 1
ATOM 1416 O O . PHE A 1 195 ? -6.066 15.296 18.699 1.00 79.62 195 PHE A O 1
ATOM 1423 N N . HIS A 1 196 ? -5.708 14.281 16.729 1.00 78.19 196 HIS A N 1
ATOM 1424 C CA . HIS A 1 196 ? -6.636 15.121 15.978 1.00 78.19 196 HIS A CA 1
ATOM 1425 C C . HIS A 1 196 ? -7.926 14.347 15.678 1.00 78.19 196 HIS A C 1
ATOM 1427 O O . HIS A 1 196 ? -7.913 13.304 15.017 1.00 78.19 196 HIS A O 1
ATOM 1433 N N . PHE A 1 197 ? -9.055 14.872 16.155 1.00 81.94 197 PHE A N 1
ATOM 1434 C CA . PHE A 1 197 ? -10.384 14.298 15.933 1.00 81.94 197 PHE A CA 1
ATOM 1435 C C . PHE A 1 197 ? -10.917 14.716 14.561 1.00 81.94 197 PHE A C 1
ATOM 1437 O O . PHE A 1 197 ? -11.642 15.701 14.422 1.00 81.94 197 PHE A O 1
ATOM 1444 N N . HIS A 1 198 ? -10.523 13.963 13.536 1.00 83.56 198 HIS A N 1
ATOM 1445 C CA . HIS A 1 198 ? -11.015 14.100 12.170 1.00 83.56 198 HIS A CA 1
ATOM 1446 C C . HIS A 1 198 ? -12.096 13.047 11.882 1.00 83.56 198 HIS A C 1
ATOM 1448 O O . HIS A 1 198 ? -12.064 11.974 12.482 1.00 83.56 198 HIS A O 1
ATOM 1454 N N . PRO A 1 199 ? -13.007 13.276 10.916 1.00 81.62 199 PRO A N 1
ATOM 1455 C CA . PRO A 1 199 ? -14.025 12.286 10.532 1.00 81.62 199 PRO A CA 1
ATOM 1456 C C . PRO A 1 199 ? -13.466 10.891 10.198 1.00 81.62 199 PRO A C 1
ATOM 1458 O O . PRO A 1 199 ? -14.147 9.881 10.359 1.00 81.62 199 PRO A O 1
ATOM 1461 N N . GLU A 1 200 ? -12.215 10.825 9.741 1.00 82.69 200 GLU A N 1
ATOM 1462 C CA . GLU A 1 200 ? -11.503 9.576 9.463 1.00 82.69 200 GLU A CA 1
ATOM 1463 C C . GLU A 1 200 ? -11.136 8.807 10.743 1.00 82.69 200 GLU A C 1
ATOM 1465 O O . GLU A 1 200 ? -11.350 7.599 10.818 1.00 82.69 200 GLU A O 1
ATOM 1470 N N . THR A 1 201 ? -10.627 9.501 11.766 1.00 87.00 201 THR A N 1
ATOM 1471 C CA . THR A 1 201 ? -10.177 8.892 13.027 1.00 87.00 201 THR A CA 1
ATOM 1472 C C . THR A 1 201 ? -11.330 8.620 13.991 1.00 87.00 201 THR A C 1
ATOM 1474 O O . THR A 1 201 ? -11.229 7.719 14.821 1.00 87.00 201 THR A O 1
ATOM 1477 N N . ILE A 1 202 ? -12.446 9.345 13.859 1.00 90.56 202 ILE A N 1
ATOM 1478 C CA . ILE A 1 202 ? -13.653 9.154 14.676 1.00 90.56 202 ILE A CA 1
ATOM 1479 C C . ILE A 1 202 ? -14.215 7.736 14.521 1.00 90.56 202 ILE A C 1
ATOM 1481 O O . ILE A 1 202 ? -14.466 7.081 15.527 1.00 90.56 202 ILE A O 1
ATOM 1485 N N . GLU A 1 203 ? -14.346 7.223 13.296 1.00 90.69 203 GLU A N 1
ATOM 1486 C CA . GLU A 1 203 ? -14.851 5.858 13.065 1.00 90.69 203 GLU A CA 1
ATOM 1487 C C . GLU A 1 203 ? -13.961 4.796 13.725 1.00 90.69 203 GLU A C 1
ATOM 1489 O O . GLU A 1 203 ? -14.458 3.834 14.311 1.00 90.69 203 GLU A O 1
ATOM 1494 N N . VAL A 1 204 ? -12.640 5.000 13.706 1.00 92.69 204 VAL A N 1
ATOM 1495 C CA . VAL A 1 204 ? -11.687 4.119 14.394 1.00 92.69 204 VAL A CA 1
ATOM 1496 C C . VAL A 1 204 ? -11.888 4.179 15.910 1.00 92.69 204 VAL A C 1
ATOM 1498 O O . VAL A 1 204 ? -11.970 3.134 16.556 1.00 92.69 204 VAL A O 1
ATOM 1501 N N . ILE A 1 205 ? -12.030 5.381 16.484 1.00 93.19 205 ILE A N 1
ATOM 1502 C CA . ILE A 1 205 ? -12.301 5.567 17.920 1.00 93.19 205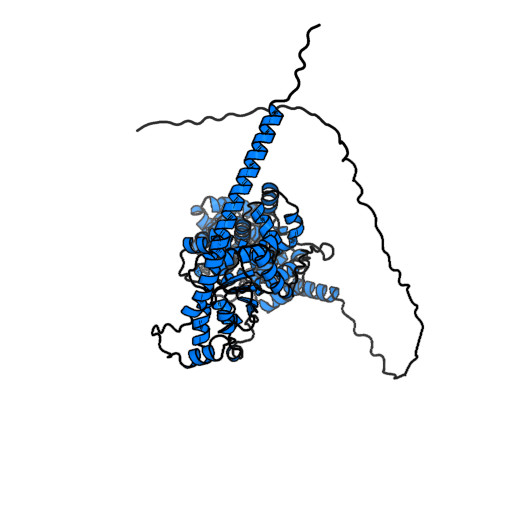 ILE A CA 1
ATOM 1503 C C . ILE A 1 205 ? -13.589 4.849 18.326 1.00 93.19 205 ILE A C 1
ATOM 1505 O O . ILE A 1 205 ? -13.618 4.157 19.346 1.00 93.19 205 ILE A O 1
ATOM 1509 N N . LEU A 1 206 ? -14.654 4.995 17.538 1.00 95.06 206 LEU A N 1
ATOM 1510 C CA . LEU A 1 206 ? -15.942 4.369 17.821 1.00 95.06 206 LEU A CA 1
ATOM 1511 C C . LEU A 1 206 ? -15.870 2.846 17.690 1.00 95.06 206 LEU A C 1
ATOM 1513 O O . LEU A 1 206 ? -16.403 2.146 18.546 1.00 95.06 206 LEU A O 1
ATOM 1517 N N . CYS A 1 207 ? -15.143 2.326 16.699 1.00 95.44 207 CYS A N 1
ATOM 1518 C CA . CYS A 1 207 ? -14.898 0.893 16.541 1.00 95.44 207 CYS A CA 1
ATOM 1519 C C . CYS A 1 207 ? -14.160 0.298 17.755 1.00 95.44 207 CYS A C 1
ATOM 1521 O O . CYS A 1 207 ? -14.551 -0.740 18.290 1.00 95.44 207 CYS A O 1
ATOM 1523 N N . VAL A 1 208 ? -13.138 0.988 18.265 1.00 95.44 208 VAL A N 1
ATOM 1524 C CA . VAL A 1 208 ? -12.410 0.569 19.476 1.00 95.44 208 VAL A CA 1
ATOM 1525 C C . VAL A 1 208 ? -13.296 0.690 20.712 1.00 95.44 208 VAL A C 1
ATOM 1527 O O . VAL A 1 208 ? -13.343 -0.227 21.530 1.00 95.44 208 VAL A O 1
ATOM 1530 N N . THR A 1 209 ? -14.071 1.770 20.824 1.00 96.00 209 THR A N 1
ATOM 1531 C CA . THR A 1 209 ? -15.063 1.940 21.897 1.00 96.00 209 THR A CA 1
ATOM 1532 C C . THR A 1 209 ? -16.079 0.798 21.887 1.00 96.00 209 THR A C 1
ATOM 1534 O O . THR A 1 209 ? -16.403 0.263 22.943 1.00 96.00 209 THR A O 1
ATOM 1537 N N . TYR A 1 210 ? -16.534 0.366 20.710 1.00 95.94 210 TYR A N 1
ATOM 1538 C CA . TYR A 1 210 ? -17.448 -0.763 20.542 1.00 95.94 210 TYR A CA 1
ATOM 1539 C C . TYR A 1 210 ? -16.853 -2.097 21.028 1.00 95.94 210 TYR A C 1
ATOM 1541 O O . TYR A 1 210 ? -17.575 -2.919 21.601 1.00 95.94 210 TYR A O 1
ATOM 1549 N N . VAL A 1 211 ? -15.541 -2.307 20.862 1.00 95.75 211 VAL A N 1
ATOM 1550 C CA . VAL A 1 211 ? -14.826 -3.463 21.436 1.00 95.75 211 VAL A CA 1
ATOM 1551 C C . VAL A 1 211 ? -14.743 -3.352 22.956 1.00 95.75 211 VAL A C 1
ATOM 1553 O O . VAL A 1 211 ? -15.095 -4.299 23.658 1.00 95.75 211 VAL A O 1
ATOM 1556 N N . VAL A 1 212 ? -14.333 -2.192 23.475 1.00 94.69 212 VAL A N 1
ATOM 1557 C CA . VAL A 1 212 ? -14.202 -1.946 24.920 1.00 94.69 212 VAL A CA 1
ATOM 1558 C C . VAL A 1 212 ? -15.550 -2.073 25.642 1.00 94.69 212 VAL A C 1
ATOM 1560 O O . VAL A 1 212 ? -15.625 -2.651 26.729 1.00 94.69 212 VAL A O 1
ATOM 1563 N N . ALA A 1 213 ? -16.636 -1.634 25.005 1.00 92.81 213 ALA A N 1
ATOM 1564 C CA . ALA A 1 213 ? -18.009 -1.811 25.474 1.00 92.81 213 ALA A CA 1
ATOM 1565 C C . ALA A 1 213 ? -18.415 -3.283 25.649 1.00 92.81 213 ALA A C 1
ATOM 1567 O O . ALA A 1 213 ? -19.317 -3.583 26.427 1.00 92.81 213 ALA A O 1
ATOM 1568 N N . GLY A 1 214 ? -17.761 -4.200 24.930 1.00 90.06 214 GLY A N 1
ATOM 1569 C CA . GLY A 1 214 ? -17.956 -5.642 25.055 1.00 90.06 214 GLY A CA 1
ATOM 1570 C C . GLY A 1 214 ? -17.141 -6.298 26.171 1.00 90.06 214 GLY A C 1
ATOM 1571 O O . GLY A 1 214 ? -17.214 -7.520 26.308 1.00 90.06 214 GLY A O 1
ATOM 1572 N N . SER A 1 215 ? -16.349 -5.537 26.936 1.00 90.19 215 SER A N 1
ATOM 1573 C CA . SER A 1 215 ? -15.582 -6.079 28.061 1.00 90.19 215 SER A CA 1
ATOM 1574 C C . SER A 1 215 ? -16.499 -6.659 29.147 1.00 90.19 215 SER A C 1
ATOM 1576 O O . SER A 1 215 ? -17.645 -6.246 29.315 1.00 90.19 215 SER A O 1
ATOM 1578 N N . ARG A 1 216 ? -15.981 -7.622 29.920 1.00 86.25 216 ARG A N 1
ATOM 1579 C CA . ARG A 1 216 ? -16.687 -8.199 31.081 1.00 86.25 216 ARG A CA 1
ATOM 1580 C C . ARG A 1 216 ? -16.563 -7.335 32.347 1.00 86.25 216 ARG A C 1
ATOM 1582 O O . ARG A 1 216 ? -17.040 -7.743 33.400 1.00 86.25 216 ARG A O 1
ATOM 1589 N N . SER A 1 217 ? -15.907 -6.173 32.263 1.00 84.25 217 SER A N 1
ATOM 1590 C CA . SER A 1 217 ? -15.680 -5.297 33.415 1.00 84.25 217 SER A CA 1
ATOM 1591 C C . SER A 1 217 ? -16.987 -4.659 33.881 1.00 84.25 217 SER A C 1
ATOM 1593 O O . SER A 1 217 ? -17.702 -4.040 33.095 1.00 84.25 217 SER A O 1
ATOM 1595 N N . THR A 1 218 ? -17.264 -4.750 35.180 1.00 84.38 218 THR A N 1
ATOM 1596 C CA . THR A 1 218 ? -18.327 -3.978 35.841 1.00 84.38 218 THR A CA 1
ATOM 1597 C C . THR A 1 218 ? -17.825 -2.633 36.366 1.00 84.38 218 THR A C 1
ATOM 1599 O O . THR A 1 218 ? -18.614 -1.813 36.829 1.00 84.38 218 THR A O 1
ATOM 1602 N N . GLU A 1 219 ? -16.513 -2.393 36.310 1.00 87.69 219 GLU A N 1
ATOM 1603 C CA . GLU A 1 219 ? -15.886 -1.175 36.807 1.00 87.69 219 GLU A CA 1
ATOM 1604 C C . GLU A 1 219 ? -15.746 -0.135 35.698 1.00 87.69 219 GLU A C 1
ATOM 1606 O O . GLU A 1 219 ? -14.958 -0.286 34.756 1.00 87.69 219 GLU A O 1
ATOM 1611 N N . LYS A 1 220 ? -16.488 0.964 35.853 1.00 89.50 220 LYS A N 1
ATOM 1612 C CA . LYS A 1 220 ? -16.489 2.100 34.928 1.00 89.50 220 LYS A CA 1
ATOM 1613 C C . LYS A 1 220 ? -15.092 2.686 34.707 1.00 89.50 220 LYS A C 1
ATOM 1615 O O . LYS A 1 220 ? -14.658 2.853 33.570 1.00 89.50 220 LYS A O 1
ATOM 1620 N N . ASP A 1 221 ? -14.372 2.965 35.792 1.00 86.56 221 ASP A N 1
ATOM 1621 C CA . ASP A 1 221 ? -13.064 3.629 35.740 1.00 86.56 221 ASP A CA 1
ATOM 1622 C C . ASP A 1 221 ? -11.987 2.732 35.125 1.00 86.56 221 ASP A C 1
ATOM 1624 O O . ASP A 1 221 ? -11.070 3.212 34.458 1.00 86.56 221 ASP A O 1
ATOM 1628 N N . ALA A 1 222 ? -12.080 1.417 35.326 1.00 85.31 222 ALA A N 1
ATOM 1629 C CA . ALA A 1 222 ? -11.205 0.454 34.667 1.00 85.31 222 ALA A CA 1
ATOM 1630 C C . ALA A 1 222 ? -11.440 0.442 33.149 1.00 85.31 222 ALA A C 1
ATOM 1632 O O . ALA A 1 222 ? -10.487 0.488 32.372 1.00 85.31 222 ALA A O 1
ATOM 1633 N N . LEU A 1 223 ? -12.708 0.463 32.726 1.00 89.12 223 LEU A N 1
ATOM 1634 C CA . LEU A 1 223 ? -13.089 0.471 31.317 1.00 89.12 223 LEU A CA 1
ATOM 1635 C C . LEU A 1 223 ? -12.635 1.753 30.600 1.00 89.12 223 LEU A C 1
ATOM 1637 O O . LEU A 1 223 ? -12.051 1.678 29.520 1.00 89.12 223 LEU A O 1
ATOM 1641 N N . LEU A 1 224 ? -12.842 2.924 31.212 1.00 91.19 224 LEU A N 1
ATOM 1642 C CA . LEU A 1 224 ? -12.395 4.204 30.649 1.00 91.19 224 LEU A CA 1
ATOM 1643 C C . LEU A 1 224 ? -10.865 4.292 30.556 1.00 91.19 224 LEU A C 1
ATOM 1645 O O . LEU A 1 224 ? -10.337 4.737 29.538 1.00 91.19 224 LEU A O 1
ATOM 1649 N N . ARG A 1 225 ? -10.138 3.796 31.568 1.00 89.12 225 ARG A N 1
ATOM 1650 C CA . ARG A 1 225 ? -8.670 3.698 31.514 1.00 89.12 225 ARG A CA 1
ATOM 1651 C C . ARG A 1 225 ? -8.196 2.769 30.397 1.00 89.12 225 ARG A C 1
ATOM 1653 O O . ARG A 1 225 ? -7.241 3.112 29.704 1.00 89.12 225 ARG A O 1
ATOM 1660 N N . ALA A 1 226 ? -8.856 1.627 30.194 1.00 89.69 226 ALA A N 1
ATOM 1661 C CA . ALA A 1 226 ? -8.536 0.720 29.091 1.00 89.69 226 ALA A CA 1
ATOM 1662 C C . ALA A 1 226 ? -8.758 1.386 27.730 1.00 89.69 226 ALA A C 1
ATOM 1664 O O . ALA A 1 226 ? -7.871 1.329 26.880 1.00 89.69 226 ALA A O 1
ATOM 1665 N N . LEU A 1 227 ? -9.896 2.068 27.549 1.00 93.62 227 LEU A N 1
ATOM 1666 C CA . LEU A 1 227 ? -10.186 2.819 26.328 1.00 93.62 227 LEU A CA 1
ATOM 1667 C C . LEU A 1 227 ? -9.099 3.860 26.049 1.00 93.62 227 LEU A C 1
ATOM 1669 O O . LEU A 1 227 ? -8.530 3.865 24.963 1.00 93.62 227 LEU A O 1
ATOM 1673 N N . TYR A 1 228 ? -8.773 4.703 27.032 1.00 92.56 228 TYR A N 1
ATOM 1674 C CA . TYR A 1 228 ? -7.731 5.720 26.888 1.00 92.56 228 TYR A CA 1
ATOM 1675 C C . TYR A 1 228 ? -6.380 5.099 26.504 1.00 92.56 228 TYR A C 1
ATOM 1677 O O . TYR A 1 228 ? -5.772 5.519 25.523 1.00 92.56 228 TYR A O 1
ATOM 1685 N N . ARG A 1 229 ? -5.940 4.044 27.206 1.00 90.94 229 ARG A N 1
ATOM 1686 C CA . ARG A 1 229 ? -4.664 3.367 26.917 1.00 90.94 229 ARG A CA 1
ATOM 1687 C C . ARG A 1 229 ? -4.625 2.759 25.513 1.00 90.94 229 ARG A C 1
ATOM 1689 O O . ARG A 1 229 ? -3.622 2.919 24.824 1.00 90.94 229 ARG A O 1
ATOM 1696 N N . MET A 1 230 ? -5.703 2.105 25.075 1.00 92.31 230 MET A N 1
ATOM 1697 C CA . MET A 1 230 ? -5.795 1.561 23.715 1.00 92.31 230 MET A CA 1
ATOM 1698 C C . MET A 1 230 ? -5.733 2.669 22.663 1.00 92.31 230 MET A C 1
ATOM 1700 O O . MET A 1 230 ? -5.023 2.529 21.674 1.00 92.31 230 MET A O 1
ATOM 1704 N N . LEU A 1 231 ? -6.438 3.784 22.876 1.00 93.31 231 LEU A N 1
ATOM 1705 C CA . LEU A 1 231 ? -6.410 4.916 21.949 1.00 93.31 231 LEU A CA 1
ATOM 1706 C C . LEU A 1 231 ? -5.026 5.579 21.886 1.00 93.31 231 LEU A C 1
ATOM 1708 O O . LEU A 1 231 ? -4.592 5.936 20.794 1.00 93.31 231 LEU A O 1
ATOM 1712 N N . CYS A 1 232 ? -4.307 5.681 23.009 1.00 90.69 232 CYS A N 1
ATOM 1713 C CA . CYS A 1 232 ? -2.915 6.141 23.023 1.00 90.69 232 CYS A CA 1
ATOM 1714 C C . CYS A 1 232 ? -1.995 5.203 22.227 1.00 90.69 232 CYS A C 1
ATOM 1716 O O . CYS A 1 232 ? -1.197 5.676 21.421 1.00 90.69 232 CYS A O 1
ATOM 1718 N N . ALA A 1 233 ? -2.125 3.883 22.405 1.00 90.50 233 ALA A N 1
ATOM 1719 C CA . ALA A 1 233 ? -1.351 2.907 21.635 1.00 90.50 233 ALA A CA 1
ATOM 1720 C C . ALA A 1 233 ? -1.647 3.013 20.127 1.00 90.50 233 ALA A C 1
ATOM 1722 O O . ALA A 1 233 ? -0.733 3.060 19.310 1.00 90.50 233 ALA A O 1
ATOM 1723 N N . LEU A 1 234 ? -2.922 3.148 19.747 1.00 91.44 234 LEU A N 1
ATOM 1724 C CA . LEU A 1 234 ? -3.312 3.315 18.345 1.00 91.44 234 LEU A CA 1
ATOM 1725 C C . LEU A 1 234 ? -2.789 4.609 17.734 1.00 91.44 234 LEU A C 1
ATOM 1727 O O . LEU A 1 234 ? -2.325 4.592 16.598 1.00 91.44 234 LEU A O 1
ATOM 1731 N N . GLN A 1 235 ? -2.858 5.718 18.470 1.00 89.88 235 GLN A N 1
ATOM 1732 C CA . GLN A 1 235 ? -2.324 7.000 18.020 1.00 89.88 235 GLN A CA 1
ATOM 1733 C C . GLN A 1 235 ? -0.832 6.914 17.720 1.00 89.88 235 GLN A C 1
ATOM 1735 O O . GLN A 1 235 ? -0.388 7.458 16.713 1.00 89.88 235 GLN A O 1
ATOM 1740 N N . LYS A 1 236 ? -0.087 6.228 18.585 1.00 87.88 236 LYS A N 1
ATOM 1741 C CA . L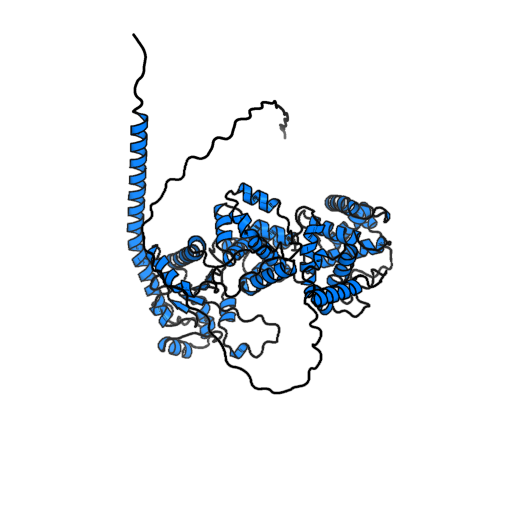YS A 1 236 ? 1.362 6.120 18.491 1.00 87.88 236 LYS A CA 1
ATOM 1742 C C . LYS A 1 236 ? 1.800 5.161 17.385 1.00 87.88 236 LYS A C 1
ATOM 1744 O O . LYS A 1 236 ? 2.698 5.495 16.618 1.00 87.88 236 LYS A O 1
ATOM 1749 N N . ASP A 1 237 ? 1.181 3.983 17.324 1.00 88.88 237 ASP A N 1
ATOM 1750 C CA . ASP A 1 237 ? 1.724 2.854 16.565 1.00 88.88 237 ASP A CA 1
ATOM 1751 C C . ASP A 1 237 ? 0.962 2.566 15.259 1.00 88.88 237 ASP A C 1
ATOM 1753 O O . ASP A 1 237 ? 1.500 1.886 14.392 1.00 88.88 237 ASP A O 1
ATOM 1757 N N . PHE A 1 238 ? -0.269 3.069 15.074 1.00 91.44 238 PHE A N 1
ATOM 1758 C CA . PHE A 1 238 ? -1.096 2.724 13.902 1.00 91.44 238 PHE A CA 1
ATOM 1759 C C . PHE A 1 238 ? -1.626 3.922 13.116 1.00 91.44 238 PHE A C 1
ATOM 1761 O O . PHE A 1 238 ? -1.635 3.895 11.882 1.00 91.44 238 PHE A O 1
ATOM 1768 N N . LEU A 1 239 ? -2.100 4.965 13.795 1.00 91.19 239 LEU A N 1
ATOM 1769 C CA . LEU A 1 239 ? -2.764 6.078 13.129 1.00 91.19 239 LEU A CA 1
ATOM 1770 C C . LEU A 1 239 ? -1.776 6.941 12.351 1.00 91.19 239 LEU A C 1
ATOM 1772 O O . LEU A 1 239 ? -0.719 7.335 12.832 1.00 91.19 239 LEU A O 1
ATOM 1776 N N . VAL A 1 240 ? -2.174 7.273 11.127 1.00 90.81 240 VAL A N 1
ATOM 1777 C CA . VAL A 1 240 ? -1.400 8.133 10.237 1.00 90.81 240 VAL A CA 1
ATOM 1778 C C . VAL A 1 240 ? -1.446 9.578 10.779 1.00 90.81 240 VAL A C 1
ATOM 1780 O O . VAL A 1 240 ? -2.538 10.152 10.860 1.00 90.81 240 VAL A O 1
ATOM 1783 N N . PRO A 1 241 ? -0.308 10.205 11.141 1.00 88.81 241 PRO A N 1
ATOM 1784 C CA . PRO A 1 241 ? -0.275 11.531 11.765 1.00 88.81 241 PRO A CA 1
ATOM 1785 C C . PRO A 1 241 ? -0.806 12.629 10.839 1.00 88.81 241 PRO A C 1
ATOM 1787 O O . PRO A 1 241 ? -0.669 12.550 9.620 1.00 88.81 241 PRO A O 1
ATOM 1790 N N . ALA A 1 242 ? -1.344 13.721 11.392 1.00 86.75 242 ALA A N 1
ATOM 1791 C CA . ALA A 1 242 ? -1.904 14.826 10.602 1.00 86.75 242 ALA A CA 1
ATOM 1792 C C . ALA A 1 242 ? -0.879 15.498 9.660 1.00 86.75 242 ALA A C 1
ATOM 1794 O O . ALA A 1 242 ? -1.248 15.982 8.591 1.00 86.75 242 ALA A O 1
ATOM 1795 N N . ALA A 1 243 ? 0.415 15.472 10.000 1.00 87.88 243 ALA A N 1
ATOM 1796 C CA . ALA A 1 243 ? 1.490 15.997 9.151 1.00 87.88 243 ALA A CA 1
ATOM 1797 C C . ALA A 1 243 ? 1.560 15.315 7.769 1.00 87.88 243 ALA A C 1
ATOM 1799 O O . ALA A 1 243 ? 1.941 15.939 6.778 1.00 87.88 243 ALA A O 1
ATOM 1800 N N . SER A 1 244 ? 1.126 14.056 7.673 1.00 90.94 244 SER A N 1
ATOM 1801 C CA . SER A 1 244 ? 1.062 13.309 6.410 1.00 90.94 244 SER A CA 1
ATOM 1802 C C . SER A 1 244 ? 0.072 13.893 5.397 1.00 90.94 244 SER A C 1
ATOM 1804 O O . SER A 1 244 ? 0.166 13.579 4.211 1.00 90.94 244 SER A O 1
ATOM 1806 N N . ARG A 1 245 ? -0.873 14.753 5.822 1.00 91.00 245 ARG A N 1
ATOM 1807 C CA . ARG A 1 245 ? -1.841 15.395 4.915 1.00 91.00 245 ARG A CA 1
ATOM 1808 C C . ARG A 1 245 ? -1.151 16.196 3.808 1.00 91.00 245 ARG A C 1
ATOM 1810 O O . ARG A 1 245 ? -1.629 16.232 2.680 1.00 91.00 245 ARG A O 1
ATOM 1817 N N . LEU A 1 246 ? 0.027 16.756 4.095 1.00 92.12 246 LEU A N 1
ATOM 1818 C CA . LEU A 1 246 ? 0.852 17.466 3.110 1.00 92.12 246 LEU A CA 1
ATOM 1819 C C . LEU A 1 246 ? 1.284 16.570 1.936 1.00 92.12 246 LEU A C 1
ATOM 1821 O O . LEU A 1 246 ? 1.494 17.062 0.830 1.00 92.12 246 LEU A O 1
ATOM 1825 N N . TYR A 1 247 ? 1.395 15.260 2.165 1.00 94.19 247 TYR A N 1
ATOM 1826 C CA . TYR A 1 247 ? 1.844 14.281 1.178 1.00 94.19 247 TYR A CA 1
ATOM 1827 C C . TYR A 1 247 ? 0.694 13.499 0.531 1.00 94.19 247 TYR A C 1
ATOM 1829 O O . TYR A 1 247 ? 0.955 12.714 -0.376 1.00 94.19 247 TYR A O 1
ATOM 1837 N N . GLU A 1 248 ? -0.569 13.736 0.911 1.00 94.06 248 GLU A N 1
ATOM 1838 C CA . GLU A 1 248 ? -1.744 13.009 0.391 1.00 94.06 248 GLU A CA 1
ATOM 1839 C C . GLU A 1 248 ? -1.779 12.875 -1.141 1.00 94.06 248 GLU A C 1
ATOM 1841 O O . GLU A 1 248 ? -1.966 11.755 -1.621 1.00 94.06 248 GLU A O 1
ATOM 1846 N N . PRO A 1 249 ? -1.538 13.934 -1.943 1.00 95.38 249 PRO A N 1
ATOM 1847 C CA . PRO A 1 249 ? -1.548 13.799 -3.400 1.00 95.38 249 PRO A CA 1
ATOM 1848 C C . PRO A 1 249 ? -0.443 12.876 -3.935 1.00 95.38 249 PRO A C 1
ATOM 1850 O O . PRO A 1 249 ? -0.631 12.178 -4.937 1.00 95.38 249 PRO A O 1
ATOM 1853 N N . ALA A 1 250 ? 0.724 12.878 -3.282 1.00 96.00 250 ALA A N 1
ATOM 1854 C CA . ALA A 1 250 ? 1.826 11.988 -3.623 1.00 96.00 250 ALA A CA 1
ATOM 1855 C C . ALA A 1 250 ? 1.506 10.547 -3.202 1.00 96.00 250 ALA A C 1
ATOM 1857 O O . ALA A 1 250 ? 1.700 9.637 -4.007 1.00 96.00 250 ALA A O 1
ATOM 1858 N N . THR A 1 251 ? 0.941 10.350 -2.005 1.00 96.69 251 THR A N 1
ATOM 1859 C CA . THR A 1 251 ? 0.460 9.052 -1.511 1.00 96.69 251 THR A CA 1
ATOM 1860 C C . THR A 1 251 ? -0.573 8.452 -2.459 1.00 96.69 251 THR A C 1
ATOM 1862 O O . THR A 1 251 ? -0.409 7.317 -2.893 1.00 96.69 251 THR A O 1
ATOM 1865 N N . ALA A 1 252 ? -1.592 9.220 -2.856 1.00 97.19 252 ALA A N 1
ATOM 1866 C CA . ALA A 1 252 ? -2.616 8.770 -3.795 1.00 97.19 252 ALA A CA 1
ATOM 1867 C C . ALA A 1 252 ? -2.000 8.346 -5.139 1.00 97.19 252 ALA A C 1
ATOM 1869 O O . ALA A 1 252 ? -2.247 7.242 -5.627 1.00 97.19 252 ALA A O 1
ATOM 1870 N N . SER A 1 253 ? -1.109 9.173 -5.695 1.00 97.00 253 SER A N 1
ATOM 1871 C CA . SER A 1 253 ? -0.398 8.846 -6.938 1.00 97.00 253 SER A CA 1
ATOM 1872 C C . SER A 1 253 ? 0.432 7.562 -6.809 1.00 97.00 253 SER A C 1
ATOM 1874 O O . SER A 1 253 ? 0.448 6.743 -7.729 1.00 97.00 253 SER A O 1
ATOM 1876 N N . LEU A 1 254 ? 1.102 7.369 -5.669 1.00 97.12 254 LEU A N 1
ATOM 1877 C CA . LEU A 1 254 ? 1.920 6.193 -5.391 1.00 97.12 254 LEU A CA 1
ATOM 1878 C C . LEU A 1 254 ? 1.071 4.925 -5.265 1.00 97.12 254 LEU A C 1
ATOM 1880 O O . LEU A 1 254 ? 1.387 3.931 -5.911 1.00 97.12 254 LEU A O 1
ATOM 1884 N N . LEU A 1 255 ? -0.030 4.973 -4.512 1.00 98.00 255 LEU A N 1
ATOM 1885 C CA . LEU A 1 255 ? -0.958 3.849 -4.363 1.00 98.00 255 LEU A CA 1
ATOM 1886 C C . LEU A 1 255 ? -1.593 3.478 -5.716 1.00 98.00 255 LEU A C 1
ATOM 1888 O O . LEU A 1 255 ? -1.650 2.306 -6.073 1.00 98.00 255 LEU A O 1
ATOM 1892 N N . ARG A 1 256 ? -1.972 4.458 -6.549 1.00 97.62 256 ARG A N 1
ATOM 1893 C CA . ARG A 1 256 ? -2.437 4.195 -7.925 1.00 97.62 256 ARG A CA 1
ATOM 1894 C C . ARG A 1 256 ? -1.370 3.477 -8.766 1.00 97.62 256 ARG A C 1
ATOM 1896 O O . ARG A 1 256 ? -1.676 2.511 -9.463 1.00 97.62 256 ARG A O 1
ATOM 1903 N N . LEU A 1 257 ? -0.111 3.924 -8.700 1.00 97.81 257 LEU A N 1
ATOM 1904 C CA . LEU A 1 257 ? 1.010 3.286 -9.404 1.00 97.81 257 LEU A CA 1
ATOM 1905 C C . LEU A 1 257 ? 1.303 1.872 -8.877 1.00 97.81 257 LEU A C 1
ATOM 1907 O O . LEU A 1 257 ? 1.660 0.996 -9.663 1.00 97.81 257 LEU A O 1
ATOM 1911 N N . MET A 1 258 ? 1.136 1.637 -7.576 1.00 98.06 258 MET A N 1
ATOM 1912 C CA . MET A 1 258 ? 1.237 0.309 -6.970 1.00 98.06 258 MET A CA 1
ATOM 1913 C C . MET A 1 258 ? 0.143 -0.623 -7.499 1.00 98.06 258 MET A C 1
ATOM 1915 O O . MET A 1 258 ? 0.463 -1.719 -7.954 1.00 98.06 258 MET A O 1
ATOM 1919 N N . LEU A 1 259 ? -1.116 -0.175 -7.567 1.00 97.75 259 LEU A N 1
ATOM 1920 C CA . LEU A 1 259 ? -2.181 -0.949 -8.209 1.00 97.75 259 LEU A CA 1
ATOM 1921 C C . LEU A 1 259 ? -1.843 -1.267 -9.668 1.00 97.75 259 LEU A C 1
ATOM 1923 O O . LEU A 1 259 ? -1.988 -2.406 -10.087 1.00 97.75 259 LEU A O 1
ATOM 1927 N N . GLN A 1 260 ? -1.326 -0.301 -10.427 1.00 96.69 260 GLN A N 1
ATOM 1928 C CA . GLN A 1 260 ? -0.892 -0.520 -11.809 1.00 96.69 260 GLN A CA 1
ATOM 1929 C C . GLN A 1 260 ? 0.236 -1.560 -11.921 1.00 96.69 260 GLN A C 1
ATOM 1931 O O . GLN A 1 260 ? 0.287 -2.324 -12.884 1.00 96.69 260 GLN A O 1
ATOM 1936 N N . PHE A 1 261 ? 1.130 -1.603 -10.935 1.00 96.38 261 PHE A N 1
ATOM 1937 C CA . PHE A 1 261 ? 2.198 -2.592 -10.843 1.00 96.38 261 PHE A CA 1
ATOM 1938 C C . PHE A 1 261 ? 1.652 -3.996 -10.508 1.00 96.38 261 PHE A C 1
ATOM 1940 O O . PHE A 1 261 ? 2.134 -4.975 -11.081 1.00 96.38 261 PHE A O 1
ATOM 1947 N N . TYR A 1 262 ? 0.633 -4.112 -9.646 1.00 95.31 262 TYR A N 1
ATOM 1948 C CA . TYR A 1 262 ? 0.050 -5.398 -9.227 1.00 95.31 262 TYR A CA 1
ATOM 1949 C C . TYR A 1 262 ? -1.134 -5.903 -10.055 1.00 95.31 262 TYR A C 1
ATOM 1951 O O . TYR A 1 262 ? -1.405 -7.095 -10.012 1.00 95.31 262 TYR A O 1
ATOM 1959 N N . ASP A 1 263 ? -1.892 -5.055 -10.733 1.00 96.00 263 ASP A N 1
ATOM 1960 C CA . ASP A 1 263 ? -3.031 -5.408 -11.587 1.00 96.00 263 ASP A CA 1
ATOM 1961 C C . ASP A 1 263 ? -3.221 -4.294 -12.633 1.00 96.00 263 ASP A C 1
ATOM 1963 O O . ASP A 1 263 ? -4.038 -3.381 -12.463 1.00 96.00 263 ASP A O 1
ATOM 1967 N N . PRO A 1 264 ? -2.442 -4.334 -13.730 1.00 95.50 264 PRO A N 1
ATOM 1968 C CA . PRO A 1 264 ? -2.457 -3.281 -14.742 1.00 95.50 264 PRO A CA 1
ATOM 1969 C C . PRO A 1 264 ? -3.821 -3.136 -15.425 1.00 95.50 264 PRO A C 1
ATOM 1971 O O . PRO A 1 264 ? -4.170 -2.036 -15.853 1.00 95.50 264 PRO A O 1
ATOM 1974 N N . GLN A 1 265 ? -4.616 -4.211 -15.511 1.00 95.19 265 GLN A N 1
ATOM 1975 C CA . GLN A 1 265 ? -5.955 -4.163 -16.103 1.00 95.19 265 GLN A CA 1
ATOM 1976 C C . GLN A 1 265 ? -6.919 -3.382 -15.217 1.00 95.19 265 GLN A C 1
ATOM 1978 O O . GLN A 1 265 ? -7.604 -2.489 -15.714 1.00 95.19 265 GLN A O 1
ATOM 1983 N N . LEU A 1 266 ? -6.937 -3.687 -13.916 1.00 96.25 266 LEU A N 1
ATOM 1984 C CA . LEU A 1 266 ? -7.795 -2.991 -12.964 1.00 96.25 266 LEU A CA 1
ATOM 1985 C C . LEU A 1 266 ? -7.414 -1.513 -12.849 1.00 96.25 266 LEU A C 1
ATOM 1987 O O . LEU A 1 266 ? -8.289 -0.654 -12.911 1.00 96.25 266 LEU A O 1
ATOM 1991 N N . ALA A 1 267 ? -6.117 -1.201 -12.775 1.00 96.94 267 ALA A N 1
ATOM 1992 C CA . ALA A 1 267 ? -5.651 0.185 -12.773 1.00 96.94 267 ALA A CA 1
ATOM 1993 C C . ALA A 1 267 ? -6.065 0.935 -14.048 1.00 96.94 267 ALA A C 1
ATOM 1995 O O . ALA A 1 267 ? -6.640 2.017 -13.971 1.00 96.94 267 ALA A O 1
ATOM 1996 N N . THR A 1 268 ? -5.849 0.327 -15.221 1.00 96.50 268 THR A N 1
ATOM 1997 C CA . THR A 1 268 ? -6.240 0.921 -16.510 1.00 96.50 268 THR A CA 1
ATOM 1998 C C . THR A 1 268 ? -7.748 1.159 -16.579 1.00 96.50 268 THR A C 1
ATOM 2000 O O . THR A 1 268 ? -8.186 2.178 -17.110 1.00 96.50 268 THR A O 1
ATOM 2003 N N . HIS A 1 269 ? -8.556 0.239 -16.049 1.00 97.12 269 HIS A N 1
ATOM 2004 C CA . HIS A 1 269 ? -10.005 0.390 -15.997 1.00 97.12 269 HIS A CA 1
ATOM 2005 C C . HIS A 1 269 ? -10.427 1.577 -15.118 1.00 97.12 269 HIS A C 1
ATOM 2007 O O . HIS A 1 269 ? -11.209 2.413 -15.572 1.00 97.12 269 HIS A O 1
ATOM 2013 N N . MET A 1 270 ? -9.854 1.712 -13.917 1.00 97.19 270 MET A N 1
ATOM 2014 C CA . MET A 1 270 ? -10.104 2.860 -13.032 1.00 97.19 270 MET A CA 1
ATOM 2015 C C . MET A 1 270 ? -9.698 4.186 -13.691 1.00 97.19 270 MET A C 1
ATOM 2017 O O . MET A 1 270 ? -10.473 5.145 -13.684 1.00 97.19 270 MET A O 1
ATOM 2021 N N . ASP A 1 271 ? -8.532 4.217 -14.344 1.00 95.50 271 ASP A N 1
ATOM 2022 C CA . ASP A 1 271 ? -8.026 5.396 -15.053 1.00 95.50 271 ASP A CA 1
ATOM 2023 C C . ASP A 1 271 ? -8.944 5.794 -16.226 1.00 95.50 271 ASP A C 1
ATOM 2025 O O . ASP A 1 271 ? -9.256 6.973 -16.409 1.00 95.50 271 ASP A O 1
ATOM 2029 N N . GLN A 1 272 ? -9.431 4.824 -17.011 1.00 95.88 272 GLN A N 1
ATOM 2030 C CA . GLN A 1 272 ? -10.374 5.068 -18.114 1.00 95.88 272 GLN A CA 1
ATOM 2031 C C . GLN A 1 272 ? -11.697 5.665 -17.630 1.00 95.88 272 GLN A C 1
ATOM 2033 O O . GLN A 1 272 ? -12.299 6.480 -18.332 1.00 95.88 272 GLN A O 1
ATOM 2038 N N . GLN A 1 273 ? -12.130 5.283 -16.429 1.00 96.81 273 GLN A N 1
ATOM 2039 C CA . GLN A 1 273 ? -13.332 5.808 -15.786 1.00 96.81 273 GLN A CA 1
ATOM 2040 C C . GLN A 1 273 ? -13.060 7.068 -14.949 1.00 96.81 273 GLN A C 1
ATOM 2042 O O . GLN A 1 273 ? -13.989 7.616 -14.361 1.00 96.81 273 GLN A O 1
ATOM 2047 N N . GLN A 1 274 ? -11.821 7.575 -14.934 1.00 95.75 274 GLN A N 1
ATOM 2048 C CA . GLN A 1 274 ? -11.408 8.764 -14.180 1.00 95.75 274 GLN A CA 1
ATOM 2049 C C . GLN A 1 274 ? -11.716 8.661 -12.678 1.00 95.75 274 GLN A C 1
ATOM 2051 O O . GLN A 1 274 ? -12.132 9.638 -12.049 1.00 95.75 274 GLN A O 1
ATOM 2056 N N . VAL A 1 275 ? -11.546 7.467 -12.112 1.00 96.69 275 VAL A N 1
ATOM 2057 C CA . VAL A 1 275 ? -11.682 7.218 -10.676 1.00 96.69 275 VAL A CA 1
ATOM 2058 C C . VAL A 1 275 ? -10.296 7.271 -10.044 1.00 96.69 275 VAL A C 1
ATOM 2060 O O . VAL A 1 275 ? -9.423 6.474 -10.386 1.00 96.69 275 VAL A O 1
ATOM 2063 N N . ASP A 1 276 ? -10.091 8.198 -9.107 1.00 95.31 276 ASP A N 1
ATOM 2064 C CA . ASP A 1 276 ? -8.843 8.294 -8.347 1.00 95.31 276 ASP A CA 1
ATOM 2065 C C . ASP A 1 276 ? -8.808 7.236 -7.238 1.00 95.31 276 ASP A C 1
ATOM 2067 O O . ASP A 1 276 ? -9.043 7.501 -6.059 1.00 95.31 276 ASP A O 1
ATOM 2071 N N . ILE A 1 277 ? -8.531 5.996 -7.636 1.00 96.94 277 ILE A N 1
ATOM 2072 C CA . ILE A 1 277 ? -8.440 4.860 -6.714 1.00 96.94 277 ILE A CA 1
ATOM 2073 C C . ILE A 1 277 ? -7.334 5.039 -5.663 1.00 96.94 277 ILE A C 1
ATOM 2075 O O . ILE A 1 277 ? -7.417 4.484 -4.569 1.00 96.94 277 ILE A O 1
ATOM 2079 N N . GLY A 1 278 ? -6.318 5.852 -5.965 1.00 97.19 278 GLY A N 1
ATOM 2080 C CA . GLY A 1 278 ? -5.262 6.204 -5.027 1.00 97.19 278 GLY A CA 1
ATOM 2081 C C . GLY A 1 278 ? -5.784 6.991 -3.828 1.00 97.19 278 GLY A C 1
ATOM 2082 O O . GLY A 1 278 ? -5.409 6.693 -2.694 1.00 97.19 278 GLY A O 1
ATOM 2083 N N . ALA A 1 279 ? -6.677 7.955 -4.068 1.00 96.25 279 ALA A N 1
ATOM 2084 C CA . ALA A 1 279 ? -7.319 8.732 -3.009 1.00 96.25 279 ALA A CA 1
ATOM 2085 C C . ALA A 1 279 ? -8.165 7.841 -2.085 1.00 96.25 279 ALA A C 1
ATOM 2087 O O . ALA A 1 279 ? -8.002 7.910 -0.867 1.00 96.25 279 ALA A O 1
ATOM 2088 N N . TYR A 1 280 ? -8.971 6.938 -2.657 1.00 96.62 280 TYR A N 1
ATOM 2089 C CA . TYR A 1 280 ? -9.750 5.958 -1.891 1.00 96.62 280 TYR A CA 1
ATOM 2090 C C . TYR A 1 280 ? -8.860 5.076 -1.010 1.00 96.62 280 TYR A C 1
ATOM 2092 O O . TYR A 1 280 ? -9.082 4.978 0.192 1.00 96.62 280 TYR A O 1
ATOM 2100 N N . MET A 1 281 ? -7.807 4.476 -1.572 1.00 96.25 281 MET A N 1
ATOM 2101 C CA . MET A 1 281 ? -6.901 3.616 -0.800 1.00 96.25 281 MET A CA 1
ATOM 2102 C C . MET A 1 281 ? -6.151 4.382 0.298 1.00 96.25 281 MET A C 1
ATOM 2104 O O . MET A 1 281 ? -5.905 3.829 1.372 1.00 96.25 281 MET A O 1
ATOM 2108 N N . SER A 1 282 ? -5.799 5.647 0.047 1.00 95.00 282 SER A N 1
ATOM 2109 C CA . SER A 1 282 ? -5.195 6.532 1.049 1.00 95.00 282 SER A CA 1
ATOM 2110 C C . SER A 1 282 ? -6.163 6.771 2.210 1.00 95.00 282 SER A C 1
ATOM 2112 O O . SER A 1 282 ? -5.798 6.563 3.367 1.00 95.00 282 SER A O 1
ATOM 2114 N N . GLU A 1 283 ? -7.417 7.121 1.911 1.00 94.12 283 GLU A N 1
ATOM 2115 C CA . GLU A 1 283 ? -8.462 7.309 2.921 1.00 94.12 283 GLU A CA 1
ATOM 2116 C C . GLU A 1 283 ? -8.714 6.024 3.721 1.00 94.12 283 GLU A C 1
ATOM 2118 O O . GLU A 1 283 ? -8.699 6.043 4.952 1.00 94.12 283 GLU A O 1
ATOM 2123 N N . TRP A 1 284 ? -8.878 4.884 3.044 1.00 95.12 284 TRP A N 1
ATOM 2124 C CA . TRP A 1 284 ? -9.094 3.596 3.704 1.00 95.12 284 TRP A CA 1
ATOM 2125 C C . TRP A 1 284 ? -7.942 3.246 4.647 1.00 95.12 284 TRP A C 1
ATOM 2127 O O . TRP A 1 284 ? -8.182 2.763 5.753 1.00 95.12 284 TRP A O 1
ATOM 2137 N N . SER A 1 285 ? -6.701 3.537 4.246 1.00 94.31 285 SER A N 1
ATOM 2138 C CA . SER A 1 285 ? -5.520 3.294 5.080 1.00 94.31 285 SER A CA 1
ATOM 2139 C C . SER A 1 285 ? -5.521 4.166 6.339 1.00 94.31 285 SER A C 1
ATOM 2141 O O . SER A 1 285 ? -5.278 3.659 7.432 1.00 94.31 285 SER A O 1
ATOM 2143 N N . ARG A 1 286 ? -5.876 5.455 6.221 1.00 92.25 286 ARG A N 1
ATOM 2144 C CA . ARG A 1 286 ? -6.010 6.375 7.370 1.00 92.25 286 ARG A CA 1
ATOM 2145 C C . ARG A 1 286 ? -7.110 5.958 8.343 1.00 92.25 286 ARG A C 1
ATOM 2147 O O . ARG A 1 286 ? -6.981 6.172 9.545 1.00 92.25 286 ARG A O 1
ATOM 2154 N N . ARG A 1 287 ? -8.173 5.338 7.827 1.00 93.25 287 ARG A N 1
ATOM 2155 C CA . ARG A 1 287 ? -9.301 4.811 8.606 1.00 93.25 287 ARG A CA 1
ATOM 2156 C C . ARG A 1 287 ? -9.060 3.410 9.172 1.00 93.25 287 ARG A C 1
ATOM 2158 O O . ARG A 1 287 ? -10.000 2.803 9.672 1.00 93.25 287 ARG A O 1
ATOM 2165 N N . LEU A 1 288 ? -7.846 2.858 9.064 1.00 93.56 288 LEU A N 1
ATOM 2166 C CA . LEU A 1 288 ? -7.539 1.464 9.426 1.00 93.56 288 LEU A CA 1
ATOM 2167 C C . LEU A 1 288 ? -8.544 0.460 8.823 1.00 93.56 288 LEU A C 1
ATOM 2169 O O . LEU A 1 288 ? -8.882 -0.546 9.443 1.00 93.56 288 LEU A O 1
ATOM 2173 N N . LEU A 1 289 ? -9.043 0.754 7.615 1.00 94.12 289 LEU A N 1
ATOM 2174 C CA . LEU A 1 289 ? -10.050 -0.028 6.885 1.00 94.12 289 LEU A CA 1
ATOM 2175 C C . LEU A 1 289 ? -11.444 -0.078 7.555 1.00 94.12 289 LEU A C 1
ATOM 2177 O O . LEU A 1 289 ? -12.312 -0.839 7.123 1.00 94.12 289 LEU A O 1
ATOM 2181 N N . VAL A 1 290 ? -11.693 0.751 8.576 1.00 93.38 290 VAL A N 1
ATOM 2182 C CA . VAL A 1 290 ? -13.002 0.911 9.226 1.00 93.38 290 VAL A CA 1
ATOM 2183 C C . VAL A 1 290 ? -13.871 1.847 8.387 1.00 93.38 290 VAL A C 1
ATOM 2185 O O . VAL A 1 290 ? -13.711 3.067 8.420 1.00 93.38 290 VAL A O 1
ATOM 2188 N N . LEU A 1 291 ? -14.795 1.267 7.618 1.00 88.88 291 LEU A N 1
ATOM 2189 C CA . LEU A 1 291 ? -15.695 1.995 6.720 1.00 88.88 291 LEU A CA 1
ATOM 2190 C C . LEU A 1 291 ? -17.167 1.815 7.127 1.00 88.88 291 LEU A C 1
ATOM 2192 O O . LEU A 1 291 ? -17.564 0.755 7.612 1.00 88.88 291 LEU A O 1
ATOM 2196 N N . GLN A 1 292 ? -17.992 2.833 6.852 1.00 84.19 292 GLN A N 1
ATOM 2197 C CA . GLN A 1 292 ? -19.465 2.773 6.909 1.00 84.19 292 GLN A CA 1
ATOM 2198 C C . GLN A 1 292 ? -20.072 2.379 8.277 1.00 84.19 292 GLN A C 1
ATOM 2200 O O . GLN A 1 292 ? -21.159 1.799 8.309 1.00 84.19 292 GLN A O 1
ATOM 2205 N N . SER A 1 293 ? -19.378 2.658 9.389 1.00 84.44 293 SER A N 1
ATOM 2206 C CA . SER A 1 293 ? -19.822 2.402 10.776 1.00 84.44 293 SER A CA 1
ATOM 2207 C C . SER A 1 293 ? -20.318 0.969 11.062 1.00 84.44 293 SER A C 1
ATOM 2209 O O . SER A 1 293 ? -21.061 0.730 12.014 1.00 84.44 293 SER A O 1
ATOM 2211 N N . ASP A 1 294 ? -19.907 -0.007 10.247 1.00 88.56 294 ASP A N 1
ATOM 2212 C CA . ASP A 1 294 ? -20.219 -1.432 10.401 1.00 88.56 294 ASP A CA 1
ATOM 2213 C C . ASP A 1 294 ? -19.089 -2.108 11.186 1.00 88.56 294 ASP A C 1
ATOM 2215 O O . ASP A 1 294 ? -18.189 -2.742 10.623 1.00 88.56 294 ASP A O 1
ATOM 2219 N N . TYR A 1 295 ? -19.093 -1.893 12.504 1.00 92.50 295 TYR A N 1
ATOM 2220 C CA . TYR A 1 295 ? -17.974 -2.283 13.363 1.00 92.50 295 TYR A CA 1
ATOM 2221 C C . TYR A 1 295 ? -17.749 -3.796 13.390 1.00 92.50 295 TYR A C 1
ATOM 2223 O O . TYR A 1 295 ? -16.604 -4.229 13.338 1.00 92.50 295 TYR A O 1
ATOM 2231 N N . ASP A 1 296 ? -18.802 -4.619 13.400 1.00 91.69 296 ASP A N 1
ATOM 2232 C CA . ASP A 1 296 ? -18.646 -6.081 13.406 1.00 91.69 296 ASP A CA 1
ATOM 2233 C C . ASP A 1 296 ? -17.939 -6.591 12.143 1.00 91.69 296 ASP A C 1
ATOM 2235 O O . ASP A 1 296 ? -17.133 -7.521 12.214 1.00 91.69 296 ASP A O 1
ATOM 2239 N N . THR A 1 297 ? -18.203 -5.977 10.988 1.00 91.25 297 THR A N 1
ATOM 2240 C CA . THR A 1 297 ? -17.502 -6.304 9.742 1.00 91.25 297 THR A CA 1
ATOM 2241 C C . THR A 1 297 ? -16.069 -5.781 9.765 1.00 91.25 297 THR A C 1
ATOM 2243 O O . THR A 1 297 ? -15.141 -6.539 9.485 1.00 91.25 297 THR A O 1
ATOM 2246 N N . ALA A 1 298 ? -15.871 -4.514 10.142 1.00 93.06 298 ALA A N 1
ATOM 2247 C CA . ALA A 1 298 ? -14.555 -3.878 10.170 1.00 93.06 298 ALA A CA 1
ATOM 2248 C C . ALA A 1 298 ? -13.577 -4.590 11.119 1.00 93.06 298 ALA A C 1
ATOM 2250 O O . ALA A 1 298 ? -12.414 -4.813 10.772 1.00 93.06 298 ALA A O 1
ATOM 2251 N N . LEU A 1 299 ? -14.060 -5.023 12.289 1.00 94.81 299 LEU A N 1
ATOM 2252 C CA . LEU A 1 299 ? -13.259 -5.752 13.271 1.00 94.81 299 LEU A CA 1
ATOM 2253 C C . LEU A 1 299 ? -12.665 -7.037 12.703 1.00 94.81 299 LEU A C 1
ATOM 2255 O O . LEU A 1 299 ? -11.547 -7.391 13.061 1.00 94.81 299 LEU A O 1
ATOM 2259 N N . LYS A 1 300 ? -13.345 -7.696 11.758 1.00 93.12 300 LYS A N 1
ATOM 2260 C CA . LYS A 1 300 ? -12.819 -8.929 11.167 1.00 93.12 300 LYS A CA 1
ATOM 2261 C C . LYS A 1 300 ? -11.542 -8.722 10.366 1.00 93.12 300 LYS A C 1
ATOM 2263 O O . LYS A 1 300 ? -10.806 -9.684 10.187 1.00 93.12 300 LYS A O 1
ATOM 2268 N N . VAL A 1 301 ? -11.281 -7.515 9.871 1.00 92.88 301 VAL A N 1
ATOM 2269 C CA . VAL A 1 301 ? -10.001 -7.167 9.239 1.00 92.88 301 VAL A CA 1
ATOM 2270 C C . VAL A 1 301 ? -9.051 -6.553 10.259 1.00 92.88 301 VAL A C 1
ATOM 2272 O O . VAL A 1 301 ? -7.869 -6.895 10.268 1.00 92.88 301 VAL A O 1
ATOM 2275 N N . LEU A 1 302 ? -9.564 -5.707 11.154 1.00 94.19 302 LEU A N 1
ATOM 2276 C CA . LEU A 1 302 ? -8.759 -5.022 12.164 1.00 94.19 302 LEU A CA 1
ATOM 2277 C C . LEU A 1 302 ? -8.076 -5.992 13.144 1.00 94.19 302 LEU A C 1
ATOM 2279 O O . LEU A 1 302 ? -6.921 -5.769 13.500 1.00 94.19 302 LEU A O 1
ATOM 2283 N N . ASP A 1 303 ? -8.729 -7.109 13.486 1.00 95.38 303 ASP A N 1
ATOM 2284 C CA . ASP A 1 303 ? -8.133 -8.203 14.264 1.00 95.38 303 ASP A CA 1
ATOM 2285 C C . ASP A 1 303 ? -6.771 -8.608 13.669 1.00 95.38 303 ASP A C 1
ATOM 2287 O O . ASP A 1 303 ? -5.772 -8.723 14.375 1.00 95.38 303 ASP A O 1
ATOM 2291 N N . TRP A 1 304 ? -6.710 -8.777 12.346 1.00 94.25 304 TRP A N 1
ATOM 2292 C CA . TRP A 1 304 ? -5.509 -9.204 11.626 1.00 94.25 304 TRP A CA 1
ATOM 2293 C C . TRP A 1 304 ? -4.450 -8.108 11.517 1.00 94.25 304 TRP A C 1
ATOM 2295 O O . TRP A 1 304 ? -3.261 -8.421 11.563 1.00 94.25 304 TRP A O 1
ATOM 2305 N N . VAL A 1 305 ? -4.865 -6.842 11.424 1.00 93.94 305 VAL A N 1
ATOM 2306 C CA . VAL A 1 305 ? -3.952 -5.688 11.480 1.00 93.94 305 VAL A CA 1
ATOM 2307 C C . VAL A 1 305 ? -3.215 -5.672 12.821 1.00 93.94 305 VAL A C 1
ATOM 2309 O O . VAL A 1 305 ? -1.987 -5.603 12.845 1.00 93.94 305 VAL A O 1
ATOM 2312 N N . PHE A 1 306 ? -3.935 -5.827 13.935 1.00 94.38 306 PHE A N 1
ATOM 2313 C CA . PHE A 1 306 ? -3.321 -5.836 15.265 1.00 94.38 306 PHE A CA 1
ATOM 2314 C C . PHE A 1 306 ? -2.545 -7.119 15.563 1.00 94.38 306 PHE A C 1
ATOM 2316 O O . PHE A 1 306 ? -1.524 -7.064 16.243 1.00 94.38 306 PHE A O 1
ATOM 2323 N N . ILE A 1 307 ? -2.972 -8.270 15.032 1.00 93.62 307 ILE A N 1
ATOM 2324 C CA . ILE A 1 307 ? -2.194 -9.513 15.134 1.00 93.62 307 ILE A CA 1
ATOM 2325 C C . ILE A 1 307 ? -0.842 -9.362 14.431 1.00 93.62 307 ILE A C 1
ATOM 2327 O O . ILE A 1 307 ? 0.153 -9.850 14.958 1.00 93.62 307 ILE A O 1
ATOM 2331 N N . LEU A 1 308 ? -0.773 -8.708 13.267 1.00 91.06 308 LEU A N 1
ATOM 2332 C CA . LEU A 1 308 ? 0.511 -8.453 12.608 1.00 91.06 308 LEU A CA 1
ATOM 2333 C C . LEU A 1 308 ? 1.354 -7.427 13.366 1.00 91.06 308 LEU A C 1
ATOM 2335 O O . LEU A 1 308 ? 2.557 -7.628 13.507 1.00 91.06 308 LEU A O 1
ATOM 2339 N N . GLY A 1 309 ? 0.727 -6.366 13.873 1.00 90.25 309 GLY A N 1
ATOM 2340 C CA . GLY A 1 309 ? 1.421 -5.333 14.641 1.00 90.25 309 GLY A CA 1
ATOM 2341 C C . GLY A 1 309 ? 2.274 -4.382 13.795 1.00 90.25 309 GLY A C 1
ATOM 2342 O O . GLY A 1 309 ? 3.072 -3.642 14.357 1.00 90.25 309 GLY A O 1
ATOM 2343 N N . ASP A 1 310 ? 2.128 -4.406 12.467 1.00 90.06 310 ASP A N 1
ATOM 2344 C CA . ASP A 1 310 ? 2.865 -3.540 11.543 1.00 90.06 310 ASP A CA 1
ATOM 2345 C C . ASP A 1 310 ? 1.884 -2.652 10.756 1.00 90.06 310 ASP A C 1
ATOM 2347 O O . ASP A 1 310 ? 1.148 -3.168 9.910 1.00 90.06 310 ASP A O 1
ATOM 2351 N N . PRO A 1 311 ? 1.842 -1.329 10.994 1.00 91.06 311 PRO A N 1
ATOM 2352 C CA . PRO A 1 311 ? 0.951 -0.431 10.263 1.00 91.06 311 PRO A CA 1
ATOM 2353 C C . PRO A 1 311 ? 1.322 -0.271 8.781 1.00 91.06 311 PRO A C 1
ATOM 2355 O O . PRO A 1 311 ? 0.450 0.045 7.965 1.00 91.06 311 PRO A O 1
ATOM 2358 N N . ALA A 1 312 ? 2.575 -0.539 8.392 1.00 90.81 312 ALA A N 1
ATOM 2359 C CA . ALA A 1 312 ? 3.022 -0.412 7.006 1.00 90.81 312 ALA A CA 1
ATOM 2360 C C . ALA A 1 312 ? 2.296 -1.391 6.070 1.00 90.81 312 ALA A C 1
ATOM 2362 O O . ALA A 1 312 ? 2.225 -1.158 4.863 1.00 90.81 312 ALA A O 1
ATOM 2363 N N . ILE A 1 313 ? 1.702 -2.467 6.605 1.00 93.56 313 ILE A N 1
ATOM 2364 C CA . ILE A 1 313 ? 0.958 -3.451 5.813 1.00 93.56 313 ILE A CA 1
ATOM 2365 C C . ILE A 1 313 ? -0.435 -2.961 5.383 1.00 93.56 313 ILE A C 1
ATOM 2367 O O . ILE A 1 313 ? -0.996 -3.488 4.421 1.00 93.56 313 ILE A O 1
ATOM 2371 N N . ILE A 1 314 ? -1.012 -1.958 6.056 1.00 96.00 314 ILE A N 1
ATOM 2372 C CA . ILE A 1 314 ? -2.414 -1.543 5.864 1.00 96.00 314 ILE A CA 1
ATOM 2373 C C . ILE A 1 314 ? -2.723 -1.167 4.402 1.00 96.00 314 ILE A C 1
ATOM 2375 O O . ILE A 1 314 ? -3.699 -1.694 3.853 1.00 96.00 314 ILE A O 1
ATOM 2379 N N . PRO A 1 315 ? -1.898 -0.358 3.704 1.00 97.19 315 PRO A N 1
ATOM 2380 C CA . PRO A 1 315 ? -2.135 -0.059 2.295 1.00 97.19 315 PRO A CA 1
ATOM 2381 C C . PRO A 1 315 ? -2.087 -1.303 1.399 1.00 97.19 315 PRO A C 1
ATOM 2383 O O . PRO A 1 315 ? -2.781 -1.362 0.384 1.00 97.19 315 PRO A O 1
ATOM 2386 N N . TYR A 1 316 ? -1.301 -2.320 1.757 1.00 98.00 316 TYR A N 1
ATOM 2387 C CA . TYR A 1 316 ? -1.224 -3.578 1.010 1.00 98.00 316 TYR A CA 1
ATOM 2388 C C . TYR A 1 316 ? -2.452 -4.457 1.246 1.00 98.00 316 TYR A C 1
ATOM 2390 O O . TYR A 1 316 ? -2.889 -5.135 0.319 1.00 98.00 316 TYR A O 1
ATOM 2398 N N . ILE A 1 317 ? -3.056 -4.406 2.439 1.00 97.31 317 ILE A N 1
ATOM 2399 C CA . ILE A 1 317 ? -4.357 -5.039 2.701 1.00 97.31 317 ILE A CA 1
ATOM 2400 C C . ILE A 1 317 ? -5.437 -4.387 1.831 1.00 97.31 317 ILE A C 1
ATOM 2402 O O . ILE A 1 317 ? -6.209 -5.103 1.195 1.00 97.31 317 ILE A O 1
ATOM 2406 N N . ALA A 1 318 ? -5.453 -3.052 1.731 1.00 97.31 318 ALA A N 1
ATOM 2407 C CA . ALA A 1 318 ? -6.375 -2.335 0.849 1.00 97.31 318 ALA A CA 1
ATOM 2408 C C . ALA A 1 318 ? -6.219 -2.764 -0.624 1.00 97.31 318 ALA A C 1
ATOM 2410 O O . ALA A 1 318 ? -7.208 -3.100 -1.277 1.00 97.31 318 ALA A O 1
ATOM 2411 N N . HIS A 1 319 ? -4.982 -2.845 -1.129 1.00 97.81 319 HIS A N 1
ATOM 2412 C CA . HIS A 1 319 ? -4.711 -3.344 -2.483 1.00 97.81 319 HIS A CA 1
ATOM 2413 C C . HIS A 1 319 ? -5.143 -4.800 -2.674 1.00 97.81 319 HIS A C 1
ATOM 2415 O O . HIS A 1 319 ? -5.787 -5.127 -3.670 1.00 97.81 319 HIS A O 1
ATOM 2421 N N . ALA A 1 320 ? -4.794 -5.684 -1.735 1.00 97.19 320 ALA A N 1
ATOM 2422 C CA . ALA A 1 320 ? -5.137 -7.099 -1.810 1.00 97.19 320 ALA A CA 1
ATOM 2423 C C . ALA A 1 320 ? -6.657 -7.304 -1.824 1.00 97.19 320 ALA A C 1
ATOM 2425 O O . ALA A 1 320 ? -7.162 -8.128 -2.588 1.00 97.19 320 ALA A O 1
ATOM 2426 N N . TYR A 1 321 ? -7.391 -6.519 -1.034 1.00 96.50 321 TYR A N 1
ATOM 2427 C CA . TYR A 1 321 ? -8.848 -6.542 -1.024 1.00 96.50 321 TYR A CA 1
ATOM 2428 C C . TYR A 1 321 ? -9.418 -6.066 -2.364 1.00 96.50 321 TYR A C 1
ATOM 2430 O O . TYR A 1 321 ? -10.225 -6.763 -2.973 1.00 96.50 321 TYR A O 1
ATOM 2438 N N . LEU A 1 322 ? -8.929 -4.943 -2.896 1.00 96.50 322 LEU A N 1
ATOM 2439 C CA . LEU A 1 322 ? -9.369 -4.433 -4.196 1.00 96.50 322 LEU A CA 1
ATOM 2440 C C . LEU A 1 322 ? -9.149 -5.456 -5.326 1.00 96.50 322 LEU A C 1
ATOM 2442 O O . LEU A 1 322 ? -10.046 -5.702 -6.131 1.00 96.50 322 LEU A O 1
ATOM 2446 N N . ILE A 1 323 ? -7.979 -6.100 -5.347 1.00 96.19 323 ILE A N 1
ATOM 2447 C CA . ILE A 1 323 ? -7.628 -7.149 -6.314 1.00 96.19 323 ILE A CA 1
ATOM 2448 C C . ILE A 1 323 ? -8.527 -8.384 -6.161 1.00 96.19 323 ILE A C 1
ATOM 2450 O O . ILE A 1 323 ? -8.931 -8.979 -7.159 1.00 96.19 323 ILE A O 1
ATOM 2454 N N . THR A 1 324 ? -8.879 -8.754 -4.929 1.00 95.50 324 THR A N 1
ATOM 2455 C CA . THR A 1 324 ? -9.822 -9.851 -4.650 1.00 95.50 324 THR A CA 1
ATOM 2456 C C . THR A 1 324 ? -11.175 -9.593 -5.315 1.00 95.50 324 THR A C 1
ATOM 2458 O O . THR A 1 324 ? -11.757 -10.496 -5.909 1.00 95.50 324 THR A O 1
ATOM 2461 N N . HIS A 1 325 ? -11.636 -8.341 -5.308 1.00 94.44 325 HIS A N 1
ATOM 2462 C CA . HIS A 1 325 ? -12.897 -7.917 -5.921 1.00 94.44 325 HIS A CA 1
ATOM 2463 C C . HIS A 1 325 ? -12.754 -7.433 -7.374 1.00 94.44 325 HIS A C 1
ATOM 2465 O O . HIS A 1 325 ? -13.653 -6.776 -7.907 1.00 94.44 325 HIS A O 1
ATOM 2471 N N . ARG A 1 326 ? -11.651 -7.763 -8.062 1.00 94.50 326 ARG A N 1
ATOM 2472 C CA . ARG A 1 326 ? -11.389 -7.236 -9.410 1.00 94.50 326 ARG A CA 1
ATOM 2473 C C . ARG A 1 326 ? -12.498 -7.548 -10.407 1.00 94.50 326 ARG A C 1
ATOM 2475 O O . ARG A 1 326 ? -12.867 -6.675 -11.179 1.00 94.50 326 ARG A O 1
ATOM 2482 N N . GLN A 1 327 ? -13.071 -8.751 -10.387 1.00 92.94 327 GLN A N 1
ATOM 2483 C CA . GLN A 1 327 ? -14.089 -9.143 -11.368 1.00 92.94 327 GLN A CA 1
ATOM 2484 C C . GLN A 1 327 ? -15.357 -8.286 -11.253 1.00 92.94 327 GLN A C 1
ATOM 2486 O O . GLN A 1 327 ? -15.873 -7.816 -12.266 1.00 92.94 327 GLN A O 1
ATOM 2491 N N . SER A 1 328 ? -15.825 -8.023 -10.026 1.00 93.19 328 SER A N 1
ATOM 2492 C CA . SER A 1 328 ? -16.986 -7.158 -9.795 1.00 93.19 328 SER A CA 1
ATOM 2493 C C . SER A 1 328 ? -16.696 -5.705 -10.154 1.00 93.19 328 SER A C 1
ATOM 2495 O O . SER A 1 328 ? -17.556 -5.041 -10.722 1.00 93.19 328 SER A O 1
ATOM 2497 N N . LEU A 1 329 ? -15.483 -5.221 -9.875 1.00 95.62 329 LEU A N 1
ATOM 2498 C CA . LEU A 1 329 ? -15.079 -3.858 -10.220 1.00 95.62 329 LEU A CA 1
ATOM 2499 C C . LEU A 1 329 ? -14.979 -3.669 -11.736 1.00 95.62 329 LEU A C 1
ATOM 2501 O O . LEU A 1 329 ? -15.541 -2.721 -12.265 1.00 95.62 329 LEU A O 1
ATOM 2505 N N . MET A 1 330 ? -14.352 -4.609 -12.447 1.00 94.75 330 MET A N 1
ATOM 2506 C CA . MET A 1 330 ? -14.208 -4.568 -13.908 1.00 94.75 330 MET A CA 1
ATOM 2507 C C . MET A 1 330 ? -15.553 -4.629 -14.652 1.00 94.75 330 MET A C 1
ATOM 2509 O O . MET A 1 330 ? -15.634 -4.204 -15.804 1.00 94.75 330 MET A O 1
ATOM 2513 N N . ALA A 1 331 ? -16.608 -5.155 -14.018 1.00 95.56 331 ALA A N 1
ATOM 2514 C CA . ALA A 1 331 ? -17.958 -5.181 -14.580 1.00 95.56 331 ALA A CA 1
ATOM 2515 C C . ALA A 1 331 ? -18.655 -3.804 -14.547 1.00 95.56 331 ALA A C 1
ATOM 2517 O O . ALA A 1 331 ? -19.616 -3.580 -15.287 1.00 95.56 331 ALA A O 1
ATOM 2518 N N . LEU A 1 332 ? -18.184 -2.867 -13.716 1.00 95.81 332 LEU A N 1
ATOM 2519 C CA . LEU A 1 332 ? -18.764 -1.533 -13.579 1.00 95.81 332 LEU A CA 1
ATOM 2520 C C . LEU A 1 332 ? -18.211 -0.596 -14.661 1.00 95.81 332 LEU A C 1
ATOM 2522 O O . LEU A 1 332 ? -17.167 0.027 -14.525 1.00 95.81 332 LEU A O 1
ATOM 2526 N N . GLY A 1 333 ? -18.944 -0.461 -15.765 1.00 93.69 333 GLY A N 1
ATOM 2527 C CA . GLY A 1 333 ? -18.491 0.300 -16.935 1.00 93.69 333 GLY A CA 1
ATOM 2528 C C . GLY A 1 333 ? -18.590 1.830 -16.845 1.00 93.69 333 GLY A C 1
ATOM 2529 O O . GLY A 1 333 ? -18.337 2.489 -17.854 1.00 93.69 333 GLY A O 1
ATOM 2530 N N . THR A 1 334 ? -19.002 2.405 -15.709 1.00 95.25 334 THR A N 1
ATOM 2531 C CA . THR A 1 334 ? -19.211 3.857 -15.561 1.00 95.25 334 THR A CA 1
ATOM 2532 C C . THR A 1 334 ? -18.502 4.418 -14.333 1.00 95.25 334 THR A C 1
ATOM 2534 O O . THR A 1 334 ? -18.478 3.793 -13.273 1.00 95.25 334 THR A O 1
ATOM 2537 N N . ARG A 1 335 ? -18.003 5.657 -14.449 1.00 96.44 335 ARG A N 1
ATOM 2538 C CA . ARG A 1 335 ? -17.434 6.423 -13.327 1.00 96.44 335 ARG A CA 1
ATOM 2539 C C . ARG A 1 335 ? -18.352 6.454 -12.105 1.00 96.44 335 ARG A C 1
ATOM 2541 O O . ARG A 1 335 ? -17.888 6.220 -10.998 1.00 96.44 335 ARG A O 1
ATOM 2548 N N . GLN A 1 336 ? -19.636 6.763 -12.308 1.00 96.38 336 GLN A N 1
ATOM 2549 C CA . GLN A 1 336 ? -20.602 6.874 -11.213 1.00 96.38 336 GLN A CA 1
ATOM 2550 C C . GLN A 1 336 ? -20.821 5.524 -10.526 1.00 96.38 336 GLN A C 1
ATOM 2552 O O . GLN A 1 336 ? -20.774 5.463 -9.305 1.00 96.38 336 GLN A O 1
ATOM 2557 N N . GLY A 1 337 ? -20.993 4.442 -11.294 1.00 96.06 337 GLY A N 1
ATOM 2558 C CA . GLY A 1 337 ? -21.179 3.107 -10.726 1.00 96.06 337 GLY A CA 1
ATOM 2559 C C . GLY A 1 337 ? -19.968 2.645 -9.916 1.00 96.06 337 GLY A C 1
ATOM 2560 O O . GLY A 1 337 ? -20.135 2.098 -8.830 1.00 96.06 337 GLY A O 1
ATOM 2561 N N . LEU A 1 338 ? -18.754 2.917 -10.405 1.00 96.25 338 LEU A N 1
ATOM 2562 C CA . LEU A 1 338 ? -17.519 2.640 -9.668 1.00 96.25 338 LEU A CA 1
ATOM 2563 C C . LEU A 1 338 ? -17.399 3.484 -8.397 1.00 96.25 338 LEU A C 1
ATOM 2565 O O . LEU A 1 338 ? -17.146 2.923 -7.337 1.00 96.25 338 LEU A O 1
ATOM 2569 N N . ALA A 1 339 ? -17.598 4.801 -8.487 1.00 96.12 339 ALA A N 1
ATOM 2570 C CA . ALA A 1 339 ? -17.506 5.695 -7.334 1.00 96.12 339 ALA A CA 1
ATOM 2571 C C . ALA A 1 339 ? -18.523 5.313 -6.250 1.00 96.12 339 ALA A C 1
ATOM 2573 O O . ALA A 1 339 ? -18.139 5.098 -5.109 1.00 96.12 339 ALA A O 1
ATOM 2574 N N . GLU A 1 340 ? -19.791 5.096 -6.616 1.00 95.69 340 GLU A N 1
ATOM 2575 C CA . GLU A 1 340 ? -20.821 4.664 -5.666 1.00 95.69 340 GLU A CA 1
ATOM 2576 C C . GLU A 1 340 ? -20.497 3.310 -5.022 1.00 95.69 340 GLU A C 1
ATOM 2578 O O . GLU A 1 340 ? -20.804 3.097 -3.847 1.00 95.69 340 GLU A O 1
ATOM 2583 N N . HIS A 1 341 ? -19.895 2.387 -5.777 1.00 95.19 341 HIS A N 1
ATOM 2584 C CA . HIS A 1 341 ? -19.474 1.094 -5.249 1.00 95.19 341 HIS A CA 1
ATOM 2585 C C . HIS A 1 341 ? -18.303 1.229 -4.267 1.00 95.19 341 HIS A C 1
ATOM 2587 O O . HIS A 1 341 ? -18.320 0.586 -3.220 1.00 95.19 341 HIS A O 1
ATOM 2593 N N . LEU A 1 342 ? -17.312 2.070 -4.578 1.00 95.62 342 LEU A N 1
ATOM 2594 C CA . LEU A 1 342 ? -16.153 2.334 -3.719 1.00 95.62 342 LEU A CA 1
ATOM 2595 C C . LEU A 1 342 ? -16.541 3.121 -2.460 1.00 95.62 342 LEU A C 1
ATOM 2597 O O . LEU A 1 342 ? -16.095 2.769 -1.371 1.00 95.62 342 LEU A O 1
ATOM 2601 N N . ASP A 1 343 ? -17.424 4.114 -2.581 1.00 93.38 343 ASP A N 1
ATOM 2602 C CA . ASP A 1 343 ? -17.947 4.896 -1.455 1.00 93.38 343 ASP A CA 1
ATOM 2603 C C . ASP A 1 343 ? -18.682 3.993 -0.457 1.00 93.38 343 ASP A C 1
ATOM 2605 O O . ASP A 1 343 ? -18.521 4.127 0.754 1.00 93.38 343 ASP A O 1
ATOM 2609 N N . LYS A 1 344 ? -19.477 3.038 -0.959 1.00 92.00 344 LYS A N 1
ATOM 2610 C CA . LYS A 1 344 ? -20.255 2.088 -0.145 1.00 92.00 344 LYS A CA 1
ATOM 2611 C C . LYS A 1 344 ? -19.480 0.817 0.208 1.00 92.00 344 LYS A C 1
ATOM 2613 O O . LYS A 1 344 ? -20.066 -0.103 0.785 1.00 92.00 344 LYS A O 1
ATOM 2618 N N . MET A 1 345 ? -18.200 0.732 -0.154 1.00 91.31 345 MET A N 1
ATOM 2619 C CA . MET A 1 345 ? -17.411 -0.474 0.048 1.00 91.31 345 MET A CA 1
ATOM 2620 C C . MET A 1 345 ? -17.281 -0.785 1.543 1.00 91.31 345 MET A C 1
ATOM 2622 O O . MET A 1 345 ? -17.035 0.085 2.377 1.00 91.31 345 MET A O 1
ATOM 2626 N N . LYS A 1 346 ? -17.441 -2.066 1.868 1.00 91.19 346 LYS A N 1
ATOM 2627 C CA . LYS A 1 346 ? -17.178 -2.638 3.188 1.00 91.19 346 LYS A CA 1
ATOM 2628 C C . LYS A 1 346 ? -16.169 -3.760 3.023 1.00 91.19 346 LYS A C 1
ATOM 2630 O O . LYS A 1 346 ? -16.239 -4.488 2.034 1.00 91.19 346 LYS A O 1
ATOM 2635 N N . PHE A 1 347 ? -15.274 -3.921 3.992 1.00 91.38 347 PHE A N 1
ATOM 2636 C CA . PHE A 1 347 ? -14.275 -4.989 4.003 1.00 91.38 347 PHE A CA 1
ATOM 2637 C C . PHE A 1 347 ? -14.874 -6.303 4.531 1.00 91.38 347 PHE A C 1
ATOM 2639 O O . PHE A 1 347 ? -14.621 -6.728 5.656 1.00 91.38 347 PHE A O 1
ATOM 2646 N N . VAL A 1 348 ? -15.725 -6.932 3.721 1.00 91.50 348 VAL A N 1
ATOM 2647 C CA . VAL A 1 348 ? -16.419 -8.176 4.062 1.00 91.50 348 VAL A CA 1
ATOM 2648 C C . VAL A 1 348 ? -15.525 -9.366 3.734 1.00 91.50 348 VAL A C 1
ATOM 2650 O O . VAL A 1 348 ? -15.209 -9.630 2.577 1.00 91.50 348 VAL A O 1
ATOM 2653 N N . LEU A 1 349 ? -15.143 -10.119 4.762 1.00 89.75 349 LEU A N 1
ATOM 2654 C CA . LEU A 1 349 ? -14.415 -11.374 4.594 1.00 89.75 349 LEU A CA 1
ATOM 2655 C C . LEU A 1 349 ? -15.387 -12.554 4.448 1.00 89.75 349 LEU A C 1
ATOM 2657 O O . LEU A 1 349 ? -16.370 -12.612 5.197 1.00 89.75 349 LEU A O 1
ATOM 2661 N N . PRO A 1 350 ? -15.106 -13.525 3.559 1.00 87.25 350 PRO A N 1
ATOM 2662 C CA . PRO A 1 350 ? -15.892 -14.749 3.473 1.00 87.25 350 PRO A CA 1
ATOM 2663 C C . PRO A 1 350 ? -15.908 -15.518 4.797 1.00 87.25 350 PRO A C 1
ATOM 2665 O O . PRO A 1 350 ? -14.914 -15.559 5.525 1.00 87.25 350 PRO A O 1
ATOM 2668 N N . GLY A 1 351 ? -17.051 -16.131 5.111 1.00 76.50 351 GLY A N 1
ATOM 2669 C CA . GLY A 1 351 ? -17.230 -16.902 6.343 1.00 76.50 351 GLY A CA 1
ATOM 2670 C C . GLY A 1 351 ? -16.651 -18.314 6.259 1.00 76.50 351 GLY A C 1
ATOM 2671 O O . GLY A 1 351 ? -16.273 -18.887 7.279 1.00 76.50 351 GLY A O 1
ATOM 2672 N N . CYS A 1 352 ? -16.551 -18.879 5.054 1.00 80.81 352 CYS A N 1
ATOM 2673 C CA . CYS A 1 352 ? -16.055 -20.231 4.846 1.00 80.81 352 CYS A CA 1
ATOM 2674 C C . CYS A 1 352 ? -15.267 -20.380 3.540 1.00 80.81 352 CYS A C 1
ATOM 2676 O O . CYS A 1 352 ? -15.275 -19.512 2.671 1.00 80.81 352 CYS A O 1
ATOM 2678 N N . LYS A 1 353 ? -14.581 -21.519 3.394 1.00 86.25 353 LYS A N 1
ATOM 2679 C CA . LYS A 1 353 ? -13.794 -21.832 2.194 1.00 86.25 353 LYS A CA 1
ATOM 2680 C C . LYS A 1 353 ? -14.656 -22.045 0.941 1.00 86.25 353 LYS A C 1
ATOM 2682 O O . LYS A 1 353 ? -14.137 -21.899 -0.159 1.00 86.25 353 LYS A O 1
ATOM 2687 N N . ALA A 1 354 ? -15.937 -22.390 1.087 1.00 87.31 354 ALA A N 1
ATOM 2688 C CA . ALA A 1 354 ? -16.842 -22.539 -0.055 1.00 87.31 354 ALA A CA 1
ATOM 2689 C C . ALA A 1 354 ? -17.189 -21.185 -0.700 1.00 87.31 354 ALA A C 1
ATOM 2691 O O . ALA A 1 354 ? -17.353 -21.123 -1.912 1.00 87.31 354 ALA A O 1
ATOM 2692 N N . ASP A 1 355 ? -17.193 -20.109 0.092 1.00 88.31 355 ASP A N 1
ATOM 2693 C CA . ASP A 1 355 ? -17.449 -18.735 -0.358 1.00 88.31 355 ASP A CA 1
ATOM 2694 C C . ASP A 1 355 ? -16.154 -17.999 -0.751 1.00 88.31 355 ASP A C 1
ATOM 2696 O O . ASP A 1 355 ? -16.107 -16.768 -0.779 1.00 88.31 355 ASP A O 1
ATOM 2700 N N . ALA A 1 356 ? -15.066 -18.742 -0.984 1.00 91.56 356 ALA A N 1
ATOM 2701 C CA . ALA A 1 356 ? -13.780 -18.163 -1.338 1.00 91.56 356 ALA A CA 1
ATOM 2702 C C . ALA A 1 356 ? -13.892 -17.335 -2.622 1.00 91.56 356 ALA A C 1
ATOM 2704 O O . ALA A 1 356 ? -14.417 -17.801 -3.633 1.00 91.56 356 ALA A O 1
ATOM 2705 N N . ILE A 1 357 ? -13.329 -16.132 -2.600 1.00 92.56 357 ILE A N 1
ATOM 2706 C CA . ILE A 1 357 ? -13.299 -15.248 -3.761 1.00 92.56 357 ILE A CA 1
ATOM 2707 C C . ILE A 1 357 ? -11.954 -15.433 -4.454 1.00 92.56 357 ILE A C 1
ATOM 2709 O O . ILE A 1 357 ? -10.897 -15.141 -3.885 1.00 92.56 357 ILE A O 1
ATOM 2713 N N . ASP A 1 358 ? -11.992 -15.953 -5.677 1.00 89.88 358 ASP A N 1
ATOM 2714 C CA . ASP A 1 358 ? -10.821 -16.030 -6.541 1.00 89.88 358 ASP A CA 1
ATOM 2715 C C . ASP A 1 358 ? -10.659 -14.702 -7.300 1.00 89.88 358 ASP A C 1
ATOM 2717 O O . ASP A 1 358 ? -11.556 -14.331 -8.066 1.00 89.88 358 ASP A O 1
ATOM 2721 N N . PRO A 1 359 ? -9.534 -13.981 -7.138 1.00 86.50 359 PRO A N 1
ATOM 2722 C CA . PRO A 1 359 ? -9.267 -12.805 -7.957 1.00 86.50 359 PRO A CA 1
ATOM 2723 C C . PRO A 1 359 ? -9.243 -13.144 -9.459 1.00 86.50 359 PRO A C 1
ATOM 2725 O O . PRO A 1 359 ? -9.605 -12.314 -10.289 1.00 86.50 359 PRO A O 1
ATOM 2728 N N . GLY A 1 360 ? -8.844 -14.355 -9.856 1.00 83.62 360 GLY A N 1
ATOM 2729 C CA . GLY A 1 360 ? -8.716 -14.738 -11.263 1.00 83.62 360 GLY A CA 1
ATOM 2730 C C . GLY A 1 360 ? -7.558 -14.019 -11.962 1.00 83.62 360 GLY A C 1
ATOM 2731 O O . GLY A 1 360 ? -7.650 -13.661 -13.137 1.00 83.62 360 GLY A O 1
ATOM 2732 N N . LEU A 1 361 ? -6.475 -13.734 -11.230 1.00 84.06 361 LEU A N 1
ATOM 2733 C CA . LEU A 1 361 ? -5.232 -13.197 -11.789 1.00 84.06 361 LEU A CA 1
ATOM 2734 C C . LEU A 1 361 ? -4.362 -14.343 -12.315 1.00 84.06 361 LEU A C 1
ATOM 2736 O O . LEU A 1 361 ? -3.605 -14.955 -11.566 1.00 84.06 361 LEU A O 1
ATOM 2740 N N . VAL A 1 362 ? -4.466 -14.614 -13.617 1.00 77.31 362 VAL A N 1
ATOM 2741 C CA . VAL A 1 362 ? -3.628 -15.592 -14.328 1.00 77.31 362 VAL A CA 1
ATOM 2742 C C . VAL A 1 362 ? -2.825 -14.860 -15.400 1.00 77.31 362 VAL A C 1
ATOM 2744 O O . VAL A 1 362 ? -3.196 -14.820 -16.569 1.00 77.31 362 VAL A O 1
ATOM 2747 N N . ASP A 1 363 ? -1.736 -14.220 -14.986 1.00 78.25 363 ASP A N 1
ATOM 2748 C CA . ASP A 1 363 ? -0.911 -13.344 -15.830 1.00 78.25 363 ASP A CA 1
ATOM 2749 C C . ASP A 1 363 ? 0.566 -13.777 -15.888 1.00 78.25 363 ASP A C 1
ATOM 2751 O O . ASP A 1 363 ? 1.440 -12.976 -16.211 1.00 78.25 363 ASP A O 1
ATOM 2755 N N . GLY A 1 364 ? 0.849 -15.051 -15.592 1.00 78.62 364 GLY A N 1
ATOM 2756 C CA . GLY A 1 364 ? 2.178 -15.661 -15.730 1.00 78.62 364 GLY A CA 1
ATOM 2757 C C . GLY A 1 364 ? 3.128 -15.452 -14.546 1.00 78.62 364 GLY A C 1
ATOM 2758 O O . GLY A 1 364 ? 4.280 -15.873 -14.609 1.00 78.62 364 GLY A O 1
ATOM 2759 N N . ARG A 1 365 ? 2.677 -14.820 -13.455 1.00 85.62 365 ARG A N 1
ATOM 2760 C CA . ARG A 1 365 ? 3.476 -14.667 -12.225 1.00 85.62 365 ARG A CA 1
ATOM 2761 C C . ARG A 1 365 ? 3.842 -16.015 -11.614 1.00 85.62 365 ARG A C 1
ATOM 2763 O O . ARG A 1 365 ? 3.015 -16.920 -11.559 1.00 85.62 365 ARG A O 1
ATOM 2770 N N . ALA A 1 366 ? 5.050 -16.097 -11.054 1.00 80.44 366 ALA A N 1
ATOM 2771 C CA . ALA A 1 366 ? 5.517 -17.284 -10.333 1.00 80.44 366 ALA A CA 1
ATOM 2772 C C . ALA A 1 366 ? 4.658 -17.604 -9.095 1.00 80.44 366 ALA A C 1
ATOM 2774 O O . ALA A 1 366 ? 4.415 -18.771 -8.796 1.00 80.44 366 ALA A O 1
ATOM 2775 N N . THR A 1 367 ? 4.172 -16.567 -8.408 1.00 83.62 367 THR A N 1
ATOM 2776 C CA . THR A 1 367 ? 3.256 -16.700 -7.271 1.00 83.62 367 THR A CA 1
ATOM 2777 C C . THR A 1 367 ? 2.046 -15.805 -7.506 1.00 83.62 367 THR A C 1
ATOM 2779 O O . THR A 1 367 ? 2.145 -14.579 -7.420 1.00 83.62 367 THR A O 1
ATOM 2782 N N . ALA A 1 368 ? 0.910 -16.415 -7.836 1.00 84.44 368 ALA A N 1
ATOM 2783 C CA . ALA A 1 368 ? -0.356 -15.706 -7.970 1.00 84.44 368 ALA A CA 1
ATOM 2784 C C . ALA A 1 368 ? -0.980 -15.441 -6.587 1.00 84.44 368 ALA A C 1
ATOM 2786 O O . ALA A 1 368 ? -0.770 -16.236 -5.662 1.00 84.44 368 ALA A O 1
ATOM 2787 N N . PRO A 1 369 ? -1.760 -14.354 -6.428 1.00 89.75 369 PRO A N 1
ATOM 2788 C CA . PRO A 1 369 ? -2.614 -14.181 -5.261 1.00 89.75 369 PRO A CA 1
ATOM 2789 C C . PRO A 1 369 ? -3.513 -15.404 -5.062 1.00 89.75 369 PRO A C 1
ATOM 2791 O O . PRO A 1 369 ? -4.061 -15.954 -6.015 1.00 89.75 369 PRO A O 1
ATOM 2794 N N . THR A 1 370 ? -3.651 -15.833 -3.816 1.00 90.88 370 THR A N 1
ATOM 2795 C CA . THR A 1 370 ? -4.502 -16.968 -3.449 1.00 90.88 370 THR A CA 1
ATOM 2796 C C . THR A 1 370 ? -5.962 -16.539 -3.335 1.00 90.88 370 THR A C 1
ATOM 2798 O O . THR A 1 370 ? -6.243 -15.366 -3.074 1.00 90.88 370 THR A O 1
ATOM 2801 N N . CYS A 1 371 ? -6.900 -17.479 -3.489 1.00 92.62 371 CYS A N 1
ATOM 2802 C CA . CYS A 1 371 ? -8.310 -17.208 -3.210 1.00 92.62 371 CYS A CA 1
ATOM 2803 C C . CYS A 1 371 ? -8.466 -16.727 -1.763 1.00 92.62 371 CYS A C 1
ATOM 2805 O O . CYS A 1 371 ? -7.938 -17.351 -0.835 1.00 92.62 371 CYS A O 1
ATOM 2807 N N . VAL A 1 372 ? -9.219 -15.649 -1.562 1.00 93.69 372 VAL A N 1
ATOM 2808 C CA . VAL A 1 372 ? -9.476 -15.110 -0.228 1.00 93.69 372 VAL A CA 1
ATOM 2809 C C . VAL A 1 372 ? -10.706 -15.790 0.350 1.00 93.69 372 VAL A C 1
ATOM 2811 O O . VAL A 1 372 ? -11.789 -15.708 -0.213 1.00 93.69 372 VAL A O 1
ATOM 2814 N N . TRP A 1 373 ? -10.538 -16.462 1.483 1.00 91.94 373 TRP A N 1
ATOM 2815 C CA . TRP A 1 373 ? -11.606 -17.142 2.230 1.00 91.94 373 TRP A CA 1
ATOM 2816 C C . TRP A 1 373 ? -11.575 -16.840 3.732 1.00 91.94 373 TRP A C 1
ATOM 2818 O O . TRP A 1 373 ? -12.399 -17.338 4.496 1.00 91.94 373 TRP A O 1
ATOM 2828 N N . SER A 1 374 ? -10.584 -16.064 4.172 1.00 91.31 374 SER A N 1
ATOM 2829 C CA . SER A 1 374 ? -10.435 -15.588 5.541 1.00 91.31 374 SER A CA 1
ATOM 2830 C C . SER A 1 374 ? -9.475 -14.396 5.610 1.00 91.31 374 SER A C 1
ATOM 2832 O O . SER A 1 374 ? -8.725 -14.131 4.663 1.00 91.31 374 SER A O 1
ATOM 2834 N N . GLY A 1 375 ? -9.427 -13.710 6.755 1.00 91.06 375 GLY A N 1
ATOM 2835 C CA . GLY A 1 375 ? -8.498 -12.592 6.951 1.00 91.06 375 GLY A CA 1
ATOM 2836 C C . GLY A 1 375 ? -7.030 -13.014 6.843 1.00 91.06 375 GLY A C 1
ATOM 2837 O O . GLY A 1 375 ? -6.227 -12.292 6.263 1.00 91.06 375 GLY A O 1
ATOM 2838 N N . LYS A 1 376 ? -6.691 -14.248 7.240 1.00 91.12 376 LYS A N 1
ATOM 2839 C CA . LYS A 1 376 ? -5.354 -14.816 7.014 1.00 91.12 376 LYS A CA 1
ATOM 2840 C C . LYS A 1 376 ? -4.992 -14.904 5.528 1.00 91.12 376 LYS A C 1
ATOM 2842 O O . LYS A 1 376 ? -3.882 -14.535 5.164 1.00 91.12 376 LYS A O 1
ATOM 2847 N N . SER A 1 377 ? -5.892 -15.395 4.673 1.00 92.94 377 SER A N 1
ATOM 2848 C CA . SER A 1 377 ? -5.626 -15.457 3.222 1.00 92.94 377 SER A CA 1
ATOM 2849 C C . SER A 1 377 ? -5.522 -14.066 2.587 1.00 92.94 377 SER A C 1
ATOM 2851 O O . SER A 1 377 ? -4.678 -13.849 1.720 1.00 92.94 377 SER A O 1
ATOM 2853 N N . LEU A 1 378 ? -6.299 -13.092 3.080 1.00 95.00 378 LEU A N 1
ATOM 2854 C CA . LEU A 1 378 ? -6.159 -11.694 2.672 1.00 95.00 378 LEU A CA 1
ATOM 2855 C C . LEU A 1 378 ? -4.779 -11.139 3.060 1.00 95.00 378 LEU A C 1
ATOM 2857 O O . LEU A 1 378 ? -4.107 -10.536 2.226 1.00 95.00 378 LEU A O 1
ATOM 2861 N N . LEU A 1 379 ? -4.320 -11.400 4.289 1.00 93.81 379 LEU A N 1
ATOM 2862 C CA . LEU A 1 379 ? -2.981 -11.017 4.737 1.00 93.81 379 LEU A CA 1
ATOM 2863 C C . LEU A 1 379 ? -1.868 -11.698 3.938 1.00 93.81 379 LEU A C 1
ATOM 2865 O O . LEU A 1 379 ? -0.858 -11.067 3.659 1.00 93.81 379 LEU A O 1
ATOM 2869 N N . GLN A 1 380 ? -2.029 -12.969 3.561 1.00 93.31 380 GLN A N 1
ATOM 2870 C CA . GLN A 1 380 ? -1.056 -13.665 2.713 1.00 93.31 380 GLN A CA 1
ATOM 2871 C C . GLN A 1 380 ? -0.910 -12.973 1.357 1.00 93.31 380 GLN A C 1
ATOM 2873 O O . GLN A 1 380 ? 0.206 -12.805 0.867 1.00 93.31 380 GLN A O 1
ATOM 2878 N N . ASN A 1 381 ? -2.025 -12.525 0.776 1.00 95.56 381 ASN A N 1
ATOM 2879 C CA . ASN A 1 381 ? -1.992 -11.728 -0.442 1.00 95.56 381 ASN A CA 1
ATOM 2880 C C . ASN A 1 381 ? -1.338 -10.359 -0.188 1.00 95.56 381 ASN A C 1
ATOM 2882 O O . ASN A 1 381 ? -0.490 -9.956 -0.976 1.00 95.56 381 ASN A O 1
ATOM 2886 N N . ALA A 1 382 ? -1.648 -9.675 0.917 1.00 96.75 382 ALA A N 1
ATOM 2887 C CA . ALA A 1 382 ? -1.014 -8.402 1.276 1.00 96.75 382 ALA A CA 1
ATOM 2888 C C . ALA A 1 382 ? 0.512 -8.527 1.474 1.00 96.75 382 ALA A C 1
ATOM 2890 O O . ALA A 1 382 ? 1.261 -7.719 0.931 1.00 96.75 382 ALA A O 1
ATOM 2891 N N . ASP A 1 383 ? 0.984 -9.565 2.173 1.00 94.56 383 ASP A N 1
ATOM 2892 C CA . ASP A 1 383 ? 2.411 -9.881 2.348 1.00 94.56 383 ASP A CA 1
ATOM 2893 C C . ASP A 1 383 ? 3.084 -10.192 1.003 1.00 94.56 383 ASP A C 1
ATOM 2895 O O . ASP A 1 383 ? 4.186 -9.718 0.723 1.00 94.56 383 ASP A O 1
ATOM 2899 N N . LEU A 1 384 ? 2.400 -10.918 0.113 1.00 93.25 384 LEU A N 1
ATOM 2900 C CA . LEU A 1 384 ? 2.885 -11.145 -1.247 1.00 93.25 384 LEU A CA 1
ATOM 2901 C C . LEU A 1 384 ? 3.081 -9.822 -1.996 1.00 93.25 384 LEU A C 1
ATOM 2903 O O . LEU A 1 384 ? 4.148 -9.618 -2.577 1.00 93.25 384 LEU A O 1
ATOM 2907 N N . LEU A 1 385 ? 2.097 -8.914 -1.950 1.00 95.38 385 LEU A N 1
ATOM 2908 C CA . LEU A 1 385 ? 2.203 -7.586 -2.563 1.00 95.38 385 LEU A CA 1
ATOM 2909 C C . LEU A 1 385 ? 3.346 -6.778 -1.939 1.00 95.38 385 LEU A C 1
ATOM 2911 O O . LEU A 1 385 ? 4.171 -6.222 -2.667 1.00 95.38 385 LEU A O 1
ATOM 2915 N N . TYR A 1 386 ? 3.452 -6.767 -0.609 1.00 94.69 386 TYR A N 1
ATOM 2916 C CA . TYR A 1 386 ? 4.534 -6.106 0.114 1.00 94.69 386 TYR A CA 1
ATOM 2917 C C . TYR A 1 386 ? 5.898 -6.594 -0.387 1.00 94.69 386 TYR A C 1
ATOM 2919 O O . TYR A 1 386 ? 6.696 -5.798 -0.882 1.00 94.69 386 TYR A O 1
ATOM 2927 N N . ARG A 1 387 ? 6.149 -7.906 -0.385 1.00 91.25 387 ARG A N 1
ATOM 2928 C CA . ARG A 1 387 ? 7.445 -8.486 -0.778 1.00 91.25 387 ARG A CA 1
ATOM 2929 C C . ARG A 1 387 ? 7.864 -8.139 -2.204 1.00 91.25 387 ARG A C 1
ATOM 2931 O O . ARG A 1 387 ? 9.042 -7.854 -2.427 1.00 91.25 387 ARG A O 1
ATOM 2938 N N . VAL A 1 388 ? 6.935 -8.122 -3.162 1.00 91.06 388 VAL A N 1
ATOM 2939 C CA . VAL A 1 388 ? 7.261 -7.823 -4.572 1.00 91.06 388 VAL A CA 1
ATOM 2940 C C . VAL A 1 388 ? 7.424 -6.328 -4.867 1.00 91.06 388 VAL A C 1
ATOM 2942 O O . VAL A 1 388 ? 7.956 -5.966 -5.914 1.00 91.06 388 VAL A O 1
ATOM 2945 N N . THR A 1 389 ? 7.003 -5.450 -3.958 1.00 94.75 389 THR A N 1
ATOM 2946 C CA . THR A 1 389 ? 7.078 -3.990 -4.137 1.00 94.75 389 THR A CA 1
ATOM 2947 C C . THR A 1 389 ? 8.514 -3.490 -4.036 1.00 94.75 389 THR A C 1
ATOM 2949 O O . THR A 1 389 ? 9.200 -3.891 -3.101 1.00 94.75 389 THR A O 1
ATOM 2952 N N . PRO A 1 390 ? 8.993 -2.586 -4.912 1.00 94.62 390 PRO A N 1
ATOM 2953 C CA . PRO A 1 390 ? 10.332 -2.007 -4.784 1.00 94.62 390 PRO A CA 1
ATOM 2954 C C . PRO A 1 390 ? 10.606 -1.411 -3.393 1.00 94.62 390 PRO A C 1
ATOM 2956 O O . PRO A 1 390 ? 9.737 -0.762 -2.812 1.00 94.62 390 PRO A O 1
ATOM 2959 N N . LEU A 1 391 ? 11.826 -1.569 -2.863 1.00 92.25 391 LEU A N 1
ATOM 2960 C CA . LEU A 1 391 ? 12.163 -1.125 -1.501 1.00 92.25 391 LEU A CA 1
ATOM 2961 C C . LEU A 1 391 ? 12.062 0.393 -1.369 1.00 92.25 391 LEU A C 1
ATOM 2963 O O . LEU A 1 391 ? 11.629 0.911 -0.344 1.00 92.25 391 LEU A O 1
ATOM 2967 N N . SER A 1 392 ? 12.476 1.114 -2.410 1.00 92.44 392 SER A N 1
ATOM 2968 C CA . SER A 1 392 ? 12.314 2.568 -2.465 1.00 92.44 392 SER A CA 1
ATOM 2969 C C . SER A 1 392 ? 10.851 3.000 -2.422 1.00 92.44 392 SER A C 1
ATOM 2971 O O . SER A 1 392 ? 10.545 4.009 -1.795 1.00 92.44 392 SER A O 1
ATOM 2973 N N . THR A 1 393 ? 9.955 2.229 -3.045 1.00 95.31 393 THR A N 1
ATOM 2974 C CA . THR A 1 393 ? 8.511 2.487 -3.034 1.00 95.31 393 THR A CA 1
ATOM 2975 C C . THR A 1 393 ? 7.942 2.251 -1.641 1.00 95.31 393 THR A C 1
ATOM 2977 O O . THR A 1 393 ? 7.240 3.123 -1.144 1.00 95.31 393 THR A O 1
ATOM 2980 N N . GLN A 1 394 ? 8.316 1.147 -0.981 1.00 94.50 394 GLN A N 1
ATOM 2981 C CA . GLN A 1 394 ? 7.932 0.875 0.412 1.00 94.50 394 GLN A CA 1
ATOM 2982 C C . GLN A 1 394 ? 8.344 2.033 1.329 1.00 94.50 394 GLN A C 1
ATOM 2984 O O . GLN A 1 394 ? 7.498 2.666 1.944 1.00 94.50 394 GLN A O 1
ATOM 2989 N N . ARG A 1 395 ? 9.629 2.407 1.306 1.00 91.81 395 ARG A N 1
ATOM 2990 C CA . ARG A 1 395 ? 10.162 3.506 2.126 1.00 91.81 395 ARG A CA 1
ATOM 2991 C C . ARG A 1 395 ? 9.503 4.849 1.834 1.00 91.81 395 ARG A C 1
ATOM 2993 O O . ARG A 1 395 ? 9.345 5.659 2.740 1.00 91.81 395 ARG A O 1
ATOM 3000 N N . MET A 1 396 ? 9.172 5.118 0.570 1.00 94.00 396 MET A N 1
ATOM 3001 C CA . MET A 1 396 ? 8.481 6.354 0.220 1.00 94.00 396 MET A CA 1
ATOM 3002 C C . MET A 1 396 ? 7.049 6.354 0.741 1.00 94.00 396 MET A C 1
ATOM 3004 O O . MET A 1 396 ? 6.602 7.379 1.247 1.00 94.00 396 MET A O 1
ATOM 3008 N N . LEU A 1 397 ? 6.336 5.235 0.614 1.00 94.88 397 LEU A N 1
ATOM 3009 C CA . LEU A 1 397 ? 4.985 5.109 1.141 1.00 94.88 397 LEU A CA 1
ATOM 3010 C C . LEU A 1 397 ? 4.986 5.289 2.661 1.00 94.88 397 LEU A C 1
ATOM 3012 O O . LEU A 1 397 ? 4.213 6.103 3.163 1.00 94.88 397 LEU A O 1
ATOM 3016 N N . ASP A 1 398 ? 5.912 4.625 3.355 1.00 92.44 398 ASP A N 1
ATOM 3017 C CA . ASP A 1 398 ? 6.099 4.759 4.800 1.00 92.44 398 ASP A CA 1
ATOM 3018 C C . ASP A 1 398 ? 6.373 6.213 5.182 1.00 92.44 398 ASP A C 1
ATOM 3020 O O . ASP A 1 398 ? 5.736 6.733 6.087 1.00 92.44 398 ASP A O 1
ATOM 3024 N N . PHE A 1 399 ? 7.249 6.914 4.454 1.00 92.44 399 PHE A N 1
ATOM 3025 C CA . PHE A 1 399 ? 7.505 8.334 4.699 1.00 92.44 399 PHE A CA 1
ATOM 3026 C C . PHE A 1 399 ? 6.269 9.211 4.452 1.00 92.44 399 PHE A C 1
ATOM 3028 O O . PHE A 1 399 ? 5.992 10.125 5.223 1.00 92.44 399 PHE A O 1
ATOM 3035 N N . CYS A 1 400 ? 5.523 8.970 3.370 1.00 93.38 400 CYS A N 1
ATOM 3036 C CA . CYS A 1 400 ? 4.354 9.788 3.049 1.00 93.38 400 CYS A CA 1
ATOM 3037 C C . CYS A 1 400 ? 3.232 9.607 4.079 1.00 93.38 400 CYS A C 1
ATOM 3039 O O . CYS A 1 400 ? 2.492 10.554 4.341 1.00 93.38 400 CYS A O 1
ATOM 3041 N N . LEU A 1 401 ? 3.107 8.410 4.660 1.00 91.94 401 LEU A N 1
ATOM 3042 C CA . LEU A 1 401 ? 2.163 8.118 5.735 1.00 91.94 401 LEU A CA 1
ATOM 3043 C C . LEU A 1 401 ? 2.696 8.589 7.099 1.00 91.94 401 LEU A C 1
ATOM 3045 O O . LEU A 1 401 ? 1.953 9.188 7.867 1.00 91.94 401 LEU A O 1
ATOM 3049 N N . TYR A 1 402 ? 3.984 8.413 7.375 1.00 90.19 402 TYR A N 1
ATOM 3050 C CA . TYR A 1 402 ? 4.621 8.687 8.665 1.00 90.19 402 TYR A CA 1
ATOM 3051 C C . TYR A 1 402 ? 5.853 9.600 8.482 1.00 90.19 402 TYR A C 1
ATOM 3053 O O . TYR A 1 402 ? 6.998 9.156 8.616 1.00 90.19 402 TYR A O 1
ATOM 3061 N N . PRO A 1 403 ? 5.652 10.897 8.170 1.00 86.12 403 PRO A N 1
ATOM 3062 C CA . PRO A 1 403 ? 6.741 11.819 7.833 1.00 86.12 403 PRO A CA 1
ATOM 3063 C C . PRO A 1 403 ? 7.693 12.113 8.999 1.00 86.12 403 PRO A C 1
ATOM 3065 O O . PRO A 1 403 ? 8.819 12.545 8.765 1.00 86.12 403 PRO A O 1
ATOM 3068 N N . ASP A 1 404 ? 7.287 11.829 10.238 1.00 78.19 404 ASP A N 1
ATOM 3069 C CA . ASP A 1 404 ? 8.113 12.022 11.437 1.00 78.19 404 ASP A CA 1
ATOM 3070 C C . ASP A 1 404 ? 9.324 11.063 11.489 1.00 78.19 404 ASP A C 1
ATOM 3072 O O . ASP A 1 404 ? 10.250 11.257 12.277 1.00 78.19 404 ASP A O 1
ATOM 3076 N N . VAL A 1 405 ? 9.356 10.044 10.619 1.00 68.62 405 VAL A N 1
ATOM 3077 C CA . VAL A 1 405 ? 10.380 8.984 10.588 1.00 68.62 405 VAL A CA 1
ATOM 3078 C C . VAL A 1 405 ? 11.580 9.340 9.684 1.00 68.62 405 VAL A C 1
ATOM 3080 O O . VAL A 1 405 ? 12.535 8.568 9.571 1.00 68.62 405 VAL A O 1
ATOM 3083 N N . GLY A 1 406 ? 11.617 10.520 9.048 1.00 67.56 406 GLY A N 1
ATOM 3084 C CA . GLY A 1 406 ? 12.775 10.897 8.230 1.00 67.56 406 GLY A CA 1
ATOM 3085 C C . GLY A 1 406 ? 12.780 12.312 7.660 1.00 67.56 406 GLY A C 1
ATOM 3086 O O . GLY A 1 406 ? 11.905 13.127 7.914 1.00 67.56 406 GLY A O 1
ATOM 3087 N N . LEU A 1 407 ? 13.801 12.607 6.850 1.00 72.50 407 LEU A N 1
ATOM 3088 C CA . LEU A 1 407 ? 13.904 13.854 6.088 1.00 72.50 407 LEU A CA 1
ATOM 3089 C C . LEU A 1 407 ? 14.035 13.533 4.598 1.00 72.50 407 LEU A C 1
ATOM 3091 O O . LEU A 1 407 ? 15.010 12.906 4.171 1.00 72.50 407 LEU A O 1
ATOM 3095 N N . LEU A 1 408 ? 13.077 13.997 3.794 1.00 77.50 408 LEU A N 1
ATOM 3096 C CA . LEU A 1 408 ? 13.200 13.993 2.341 1.00 77.50 408 LEU A CA 1
ATOM 3097 C C . LEU A 1 408 ? 13.886 15.263 1.845 1.00 77.50 408 LEU A C 1
ATOM 3099 O O . LEU A 1 408 ? 13.729 16.351 2.387 1.00 77.50 408 LEU A O 1
ATOM 3103 N N . ARG A 1 409 ? 14.632 15.114 0.749 1.00 81.31 409 ARG A N 1
ATOM 3104 C CA . ARG A 1 409 ? 15.216 16.252 0.026 1.00 81.31 409 ARG A CA 1
ATOM 3105 C C . ARG A 1 409 ? 14.211 16.977 -0.869 1.00 81.31 409 ARG A C 1
ATOM 3107 O O . ARG A 1 409 ? 14.502 18.095 -1.270 1.00 81.31 409 ARG A O 1
ATOM 3114 N N . LYS A 1 410 ? 13.108 16.314 -1.232 1.00 86.19 410 LYS A N 1
ATOM 3115 C CA . LYS A 1 410 ? 12.062 16.857 -2.106 1.00 86.19 410 LYS A CA 1
ATOM 3116 C C . LYS A 1 410 ? 10.975 17.514 -1.265 1.00 86.19 410 LYS A C 1
ATOM 3118 O O . LYS A 1 410 ? 10.613 16.957 -0.228 1.00 86.19 410 LYS A O 1
ATOM 3123 N N . THR A 1 411 ? 10.430 18.632 -1.731 1.00 90.81 411 THR A N 1
ATOM 3124 C CA . THR A 1 411 ? 9.220 19.207 -1.124 1.00 90.81 411 THR A CA 1
ATOM 3125 C C . THR A 1 411 ? 7.993 18.331 -1.426 1.00 90.81 411 THR A C 1
ATOM 3127 O O . THR A 1 411 ? 8.031 17.520 -2.363 1.00 90.81 411 THR A O 1
ATOM 3130 N N . PRO A 1 412 ? 6.884 18.471 -0.674 1.00 92.56 412 PRO A N 1
ATOM 3131 C CA . PRO A 1 412 ? 5.644 17.756 -0.975 1.00 92.56 412 PRO A CA 1
ATOM 3132 C C . PRO A 1 412 ? 5.147 17.980 -2.416 1.00 92.56 412 PRO A C 1
ATOM 3134 O O . PRO A 1 412 ? 4.713 17.042 -3.086 1.00 92.56 412 PRO A O 1
ATOM 3137 N N . GLU A 1 413 ? 5.273 19.201 -2.941 1.00 93.38 413 GLU A N 1
ATOM 3138 C CA . GLU A 1 413 ? 4.860 19.562 -4.301 1.00 93.38 413 GLU A CA 1
ATOM 3139 C C . GLU A 1 413 ? 5.732 18.892 -5.362 1.00 93.38 413 GLU A C 1
ATOM 3141 O O . GLU A 1 413 ? 5.202 18.365 -6.343 1.00 93.38 413 GLU A O 1
ATOM 3146 N N . GLU A 1 414 ? 7.052 18.875 -5.154 1.00 94.31 414 GLU A N 1
ATOM 3147 C CA . GLU A 1 414 ? 8.000 18.186 -6.033 1.00 94.31 414 GLU A CA 1
ATOM 3148 C C . GLU A 1 414 ? 7.752 16.675 -6.039 1.00 94.31 414 GLU A C 1
ATOM 3150 O O . GLU A 1 414 ? 7.870 16.022 -7.078 1.00 94.31 414 GLU A O 1
ATOM 3155 N N . LEU A 1 415 ? 7.393 16.102 -4.885 1.00 93.31 415 LEU A N 1
ATOM 3156 C CA . LEU A 1 415 ? 7.079 14.683 -4.765 1.00 93.31 415 LEU A CA 1
ATOM 3157 C C . LEU A 1 415 ? 5.781 14.331 -5.497 1.00 93.31 415 LEU A C 1
ATOM 3159 O O . LEU A 1 415 ? 5.741 13.359 -6.255 1.00 93.31 415 LEU A O 1
ATOM 3163 N N . ARG A 1 416 ? 4.745 15.159 -5.329 1.00 93.44 416 ARG A N 1
ATOM 3164 C CA . ARG A 1 416 ? 3.495 15.049 -6.087 1.00 93.44 416 ARG A CA 1
ATOM 3165 C C . ARG A 1 416 ? 3.765 15.114 -7.586 1.00 93.44 416 ARG A C 1
ATOM 3167 O O . ARG A 1 416 ? 3.308 14.252 -8.329 1.00 93.44 416 ARG A O 1
ATOM 3174 N N . GLU A 1 417 ? 4.514 16.116 -8.039 1.00 94.31 417 GLU A N 1
ATOM 3175 C CA . GLU A 1 417 ? 4.830 16.291 -9.456 1.00 94.31 417 GLU A CA 1
ATOM 3176 C C . GLU A 1 417 ? 5.643 15.112 -10.012 1.00 94.31 417 GLU A C 1
ATOM 3178 O O . GLU A 1 417 ? 5.403 14.659 -11.133 1.00 94.31 417 GLU A O 1
ATOM 3183 N N . TYR A 1 418 ? 6.570 14.575 -9.217 1.00 94.12 418 TYR A N 1
ATOM 3184 C CA . TYR A 1 418 ? 7.367 13.407 -9.572 1.00 94.12 418 TYR A CA 1
ATOM 3185 C C . TYR A 1 418 ? 6.499 12.172 -9.846 1.00 94.12 418 TYR A C 1
ATOM 3187 O O . TYR A 1 418 ? 6.615 11.571 -10.918 1.00 94.12 418 TYR A O 1
ATOM 3195 N N . TYR A 1 419 ? 5.598 11.812 -8.927 1.00 94.88 419 TYR A N 1
ATOM 3196 C CA . TYR A 1 419 ? 4.737 10.638 -9.103 1.00 94.88 419 TYR A CA 1
ATOM 3197 C C . TYR A 1 419 ? 3.627 10.859 -10.132 1.00 94.88 419 TYR A C 1
ATOM 3199 O O . TYR A 1 419 ? 3.323 9.941 -10.888 1.00 94.88 419 TYR A O 1
ATOM 3207 N N . ALA A 1 420 ? 3.107 12.081 -10.266 1.00 90.38 420 ALA A N 1
ATOM 3208 C CA . ALA A 1 420 ? 2.126 12.412 -11.300 1.00 90.38 420 ALA A CA 1
ATOM 3209 C C . ALA A 1 420 ? 2.697 12.313 -12.730 1.00 90.38 420 ALA A C 1
ATOM 3211 O O . ALA A 1 420 ? 1.975 11.988 -13.669 1.00 90.38 420 ALA A O 1
ATOM 3212 N N . LYS A 1 421 ? 3.997 12.589 -12.925 1.00 90.62 421 LYS A N 1
ATOM 3213 C CA . LYS A 1 421 ? 4.653 12.560 -14.250 1.00 90.62 421 LYS A CA 1
ATOM 3214 C C . LYS A 1 421 ? 5.219 11.198 -14.654 1.00 90.62 421 LYS A C 1
ATOM 3216 O O . LYS A 1 421 ? 5.697 11.062 -15.794 1.00 90.62 421 LYS A O 1
ATOM 3221 N N . THR A 1 422 ? 5.242 10.234 -13.738 1.00 91.81 422 THR A N 1
ATOM 3222 C CA . THR A 1 422 ? 5.858 8.925 -13.971 1.00 91.81 422 THR A CA 1
ATOM 3223 C C . THR A 1 422 ? 4.786 7.927 -14.419 1.00 91.81 422 THR A C 1
ATOM 3225 O O . THR A 1 422 ? 3.778 7.776 -13.737 1.00 91.81 422 THR A O 1
ATOM 3228 N N . PRO A 1 423 ? 4.960 7.240 -15.564 1.00 93.06 423 PRO A N 1
ATOM 3229 C CA . PRO A 1 423 ? 3.923 6.361 -16.109 1.00 93.06 423 PRO A CA 1
ATOM 3230 C C . PRO A 1 423 ? 3.835 4.995 -15.415 1.00 93.06 423 PRO A C 1
ATOM 3232 O O . PRO A 1 423 ? 2.916 4.244 -15.706 1.00 93.06 423 PRO A O 1
ATOM 3235 N N . SER A 1 424 ? 4.793 4.635 -14.560 1.00 95.62 424 SER A N 1
ATOM 3236 C CA . SER A 1 424 ? 4.861 3.373 -13.809 1.00 95.62 424 SER A CA 1
ATOM 3237 C C . SER A 1 424 ? 5.667 3.589 -12.525 1.00 95.62 424 SER A C 1
ATOM 3239 O O . SER A 1 424 ? 6.216 4.674 -12.334 1.00 95.62 424 SER A O 1
ATOM 3241 N N . LEU A 1 425 ? 5.773 2.596 -11.637 1.00 96.06 425 LEU A N 1
ATOM 3242 C CA . LEU A 1 425 ? 6.590 2.772 -10.432 1.00 96.06 425 LEU A CA 1
ATOM 3243 C C . LEU A 1 425 ? 8.051 3.105 -10.799 1.00 96.06 425 LEU A C 1
ATOM 3245 O O . LEU A 1 425 ? 8.633 2.433 -11.664 1.00 96.06 425 LEU A O 1
ATOM 3249 N N . PRO A 1 426 ? 8.651 4.140 -10.179 1.00 95.06 426 PRO A N 1
ATOM 3250 C CA . PRO A 1 426 ? 10.065 4.415 -10.340 1.00 95.06 426 PRO A CA 1
ATOM 3251 C C . PRO A 1 426 ? 10.885 3.438 -9.495 1.00 95.06 426 PRO A C 1
ATOM 3253 O O . PRO A 1 426 ? 10.606 3.215 -8.319 1.00 95.06 426 PRO A O 1
ATOM 3256 N N . LEU A 1 427 ? 11.928 2.882 -10.101 1.00 94.31 427 LEU A N 1
ATOM 3257 C CA . LEU A 1 427 ? 12.915 2.048 -9.437 1.00 94.31 427 LEU A CA 1
ATOM 3258 C C . LEU A 1 427 ? 14.166 2.887 -9.171 1.00 94.31 427 LEU A C 1
ATOM 3260 O O . LEU A 1 427 ? 14.870 3.303 -10.097 1.00 94.31 427 LEU A O 1
ATOM 3264 N N . GLU A 1 428 ? 14.420 3.175 -7.898 1.00 92.44 428 GLU A N 1
ATOM 3265 C CA . GLU A 1 428 ? 15.491 4.077 -7.488 1.00 92.44 428 GLU A CA 1
ATOM 3266 C C . GLU A 1 428 ? 16.858 3.381 -7.519 1.00 92.44 428 GLU A C 1
ATOM 3268 O O . GLU A 1 428 ? 16.987 2.153 -7.501 1.00 92.44 428 GLU A O 1
ATOM 3273 N N . ARG A 1 429 ? 17.934 4.179 -7.510 1.00 91.50 429 ARG A N 1
ATOM 3274 C CA . ARG A 1 429 ? 19.314 3.656 -7.527 1.00 91.50 429 ARG A CA 1
ATOM 3275 C C . ARG A 1 429 ? 19.581 2.649 -6.398 1.00 91.50 429 ARG A C 1
ATOM 3277 O O . ARG A 1 429 ? 20.374 1.729 -6.590 1.00 91.50 429 ARG A O 1
ATOM 3284 N N . SER A 1 430 ? 18.949 2.821 -5.235 1.00 90.06 430 SER A N 1
ATOM 3285 C CA . SER A 1 430 ? 19.080 1.905 -4.097 1.00 90.06 430 SER A CA 1
ATOM 3286 C C . SER A 1 430 ? 18.541 0.507 -4.389 1.00 90.06 430 SER A C 1
ATOM 3288 O O . SER A 1 430 ? 19.127 -0.464 -3.918 1.00 90.06 430 SER A O 1
ATOM 3290 N N . ASP A 1 431 ? 17.472 0.387 -5.179 1.00 92.31 431 ASP A N 1
ATOM 3291 C CA . ASP A 1 431 ? 16.920 -0.920 -5.539 1.00 92.31 431 ASP A CA 1
ATOM 3292 C C . ASP A 1 431 ? 17.862 -1.668 -6.480 1.00 92.31 431 ASP A C 1
ATOM 3294 O O . ASP A 1 431 ? 18.121 -2.849 -6.274 1.00 92.31 431 ASP A O 1
ATOM 3298 N N . ILE A 1 432 ? 18.445 -0.968 -7.460 1.00 92.25 432 ILE A N 1
ATOM 3299 C CA . ILE A 1 432 ? 19.461 -1.543 -8.354 1.00 92.25 432 ILE A CA 1
ATOM 3300 C C . ILE A 1 432 ? 20.709 -1.954 -7.568 1.00 92.25 432 ILE A C 1
ATOM 3302 O O . ILE A 1 432 ? 21.254 -3.033 -7.788 1.00 92.25 432 ILE A O 1
ATOM 3306 N N . ALA A 1 433 ? 21.155 -1.111 -6.633 1.00 90.62 433 ALA A N 1
ATOM 3307 C CA . ALA A 1 433 ? 22.299 -1.422 -5.783 1.00 90.62 433 ALA A CA 1
ATOM 3308 C C . ALA A 1 433 ? 22.073 -2.701 -4.966 1.00 90.62 433 ALA A C 1
ATOM 3310 O O . ALA A 1 433 ? 22.977 -3.523 -4.883 1.00 90.62 433 ALA A O 1
ATOM 3311 N N . SER A 1 434 ? 20.875 -2.875 -4.401 1.00 88.75 434 SER A N 1
ATOM 3312 C CA . SER A 1 434 ? 20.515 -4.059 -3.616 1.00 88.75 434 SER A CA 1
ATOM 3313 C C . SER A 1 434 ? 20.345 -5.309 -4.487 1.00 88.75 434 SER A C 1
ATOM 3315 O O . SER A 1 434 ? 20.902 -6.353 -4.160 1.00 88.75 434 SER A O 1
ATOM 3317 N N . ALA A 1 435 ? 19.638 -5.204 -5.614 1.00 89.69 435 ALA A N 1
ATOM 3318 C CA . ALA A 1 435 ? 19.321 -6.341 -6.478 1.00 89.69 435 ALA A CA 1
ATOM 3319 C C . ALA A 1 435 ? 20.546 -6.953 -7.174 1.00 89.69 435 ALA A C 1
ATOM 3321 O O . ALA A 1 435 ? 20.587 -8.157 -7.418 1.00 89.69 435 ALA A O 1
ATOM 3322 N N . PHE A 1 436 ? 21.548 -6.131 -7.495 1.00 89.94 436 PHE A N 1
ATOM 3323 C CA . PHE A 1 436 ? 22.745 -6.557 -8.226 1.00 89.94 436 PHE A CA 1
ATOM 3324 C C . PHE A 1 436 ? 24.014 -6.523 -7.371 1.00 89.94 436 PHE A C 1
ATOM 3326 O O . PHE A 1 436 ? 25.114 -6.569 -7.921 1.00 89.94 436 PHE A O 1
ATOM 3333 N N . ALA A 1 437 ? 23.881 -6.421 -6.044 1.00 87.50 437 ALA A N 1
ATOM 3334 C CA . ALA A 1 437 ? 25.012 -6.398 -5.124 1.00 87.50 437 ALA A CA 1
ATOM 3335 C C . ALA A 1 437 ? 25.909 -7.636 -5.294 1.00 87.50 437 ALA A C 1
ATOM 3337 O O . ALA A 1 437 ? 25.425 -8.761 -5.442 1.00 87.50 437 ALA A O 1
ATOM 3338 N N . LYS A 1 438 ? 27.232 -7.450 -5.200 1.00 73.75 438 LYS A N 1
ATOM 3339 C CA . LYS A 1 438 ? 28.179 -8.575 -5.203 1.00 73.75 438 LYS A CA 1
ATOM 3340 C C . LYS A 1 438 ? 27.904 -9.500 -4.020 1.00 73.75 438 LYS A C 1
ATOM 3342 O O . LYS A 1 438 ? 28.040 -9.090 -2.868 1.00 73.75 438 LYS A O 1
ATOM 3347 N N . ARG A 1 439 ? 27.621 -10.781 -4.294 1.00 62.69 439 ARG A N 1
ATOM 3348 C CA . ARG A 1 439 ? 27.259 -11.818 -3.295 1.00 62.69 439 ARG A CA 1
ATOM 3349 C C . ARG A 1 439 ? 28.259 -12.024 -2.141 1.00 62.69 439 ARG A C 1
ATOM 3351 O O . ARG A 1 439 ? 27.936 -12.735 -1.199 1.00 62.69 439 ARG A O 1
ATOM 3358 N N . ARG A 1 440 ? 29.439 -11.388 -2.156 1.00 48.44 440 ARG A N 1
ATOM 3359 C CA . ARG A 1 440 ? 30.363 -11.361 -1.006 1.00 48.44 440 ARG A CA 1
ATOM 3360 C C . ARG A 1 440 ? 29.852 -10.536 0.184 1.00 48.44 440 ARG A C 1
ATOM 3362 O O . ARG A 1 440 ? 30.344 -10.753 1.277 1.00 48.44 440 ARG A O 1
ATOM 3369 N N . ALA A 1 441 ? 28.879 -9.640 -0.003 1.00 48.72 441 ALA A N 1
ATOM 3370 C CA . ALA A 1 441 ? 28.304 -8.829 1.079 1.00 48.72 441 ALA A CA 1
ATOM 3371 C C . ALA A 1 441 ? 27.045 -9.441 1.732 1.00 48.72 441 ALA A C 1
ATOM 3373 O O . ALA A 1 441 ? 26.565 -8.920 2.731 1.00 48.72 441 ALA A O 1
ATOM 3374 N N . ALA A 1 442 ? 26.499 -10.529 1.175 1.00 47.56 442 ALA A N 1
ATOM 3375 C CA . ALA A 1 442 ? 25.254 -11.152 1.643 1.00 47.56 442 ALA A CA 1
ATOM 3376 C C . ALA A 1 442 ? 25.473 -12.301 2.648 1.00 47.56 442 ALA A C 1
ATOM 3378 O O . ALA A 1 442 ? 24.505 -12.831 3.178 1.00 47.56 442 ALA A O 1
ATOM 3379 N N . ALA A 1 443 ? 26.725 -12.697 2.900 1.00 46.69 443 ALA A N 1
ATOM 3380 C CA . ALA A 1 443 ? 27.058 -13.762 3.850 1.00 46.69 443 ALA A CA 1
ATOM 3381 C C . ALA A 1 443 ? 27.164 -13.277 5.313 1.00 46.69 443 ALA A C 1
ATOM 3383 O O . ALA A 1 443 ? 27.196 -14.111 6.209 1.00 46.69 443 ALA A O 1
ATOM 3384 N N . ASP A 1 444 ? 27.171 -11.957 5.548 1.00 48.31 444 ASP A N 1
ATOM 3385 C CA . ASP A 1 444 ? 27.357 -11.346 6.878 1.00 48.31 444 ASP A CA 1
ATOM 3386 C C . ASP A 1 444 ? 26.074 -10.692 7.449 1.00 48.31 444 ASP A C 1
ATOM 3388 O O . ASP A 1 444 ? 26.110 -10.070 8.510 1.00 48.31 444 ASP A O 1
ATOM 3392 N N . GLY A 1 445 ? 24.929 -10.797 6.762 1.00 43.59 445 GLY A N 1
ATOM 3393 C CA . GLY A 1 445 ? 23.650 -10.227 7.208 1.00 43.59 445 GLY A CA 1
ATOM 3394 C C . GLY A 1 445 ? 22.750 -11.280 7.855 1.00 43.59 445 GLY A C 1
ATOM 3395 O O . GLY A 1 445 ? 22.437 -12.275 7.211 1.00 43.59 445 GLY A O 1
ATOM 3396 N N . GLY A 1 446 ? 22.349 -11.064 9.113 1.00 44.25 446 GLY A N 1
ATOM 3397 C CA . GLY A 1 446 ? 21.520 -11.985 9.906 1.00 44.25 446 GLY A CA 1
ATOM 3398 C C . GLY A 1 446 ? 20.157 -12.353 9.297 1.00 44.25 446 GLY A C 1
ATOM 3399 O O . GLY A 1 446 ? 19.712 -11.756 8.318 1.00 44.25 446 GLY A O 1
ATOM 3400 N N . GLU A 1 447 ? 19.496 -13.334 9.924 1.00 42.59 447 GLU A N 1
ATOM 3401 C CA . GLU A 1 447 ? 18.290 -14.066 9.479 1.00 42.59 447 GLU A CA 1
ATOM 3402 C C . GLU A 1 447 ? 17.041 -13.221 9.113 1.00 42.59 447 GLU A C 1
ATOM 3404 O O . GLU A 1 447 ? 16.080 -13.780 8.591 1.00 42.59 447 GLU A O 1
ATOM 3409 N N . ASP A 1 448 ? 17.055 -11.894 9.292 1.00 43.84 448 ASP A N 1
ATOM 3410 C CA . ASP A 1 448 ? 15.902 -10.996 9.084 1.00 43.84 448 ASP A CA 1
ATOM 3411 C C . ASP A 1 448 ? 15.875 -10.248 7.734 1.00 43.84 448 ASP A C 1
ATOM 3413 O O . ASP A 1 448 ? 14.962 -9.460 7.471 1.00 43.84 448 ASP A O 1
ATOM 3417 N N . GLN A 1 449 ? 16.850 -10.445 6.839 1.00 54.94 449 GLN A N 1
ATOM 3418 C CA . GLN A 1 449 ? 16.825 -9.758 5.540 1.00 54.94 449 GLN A CA 1
ATOM 3419 C C . GLN A 1 449 ? 15.939 -10.498 4.530 1.00 54.94 449 GLN A C 1
ATOM 3421 O O . GLN A 1 449 ? 16.222 -11.631 4.139 1.00 54.94 449 GLN A O 1
ATOM 3426 N N . LEU A 1 450 ? 14.877 -9.825 4.063 1.00 56.53 450 LEU A N 1
ATOM 3427 C CA . LEU A 1 450 ? 14.075 -10.275 2.922 1.00 56.53 450 LEU A CA 1
ATOM 3428 C C . LEU A 1 450 ? 14.992 -10.661 1.747 1.00 56.53 450 LEU A C 1
ATOM 3430 O O . LEU A 1 450 ? 15.983 -9.966 1.493 1.00 56.53 450 LEU A O 1
ATOM 3434 N N . PRO A 1 451 ? 14.670 -11.735 1.001 1.00 58.25 451 PRO A N 1
ATOM 3435 C CA . PRO A 1 451 ? 15.504 -12.176 -0.106 1.00 58.25 451 PRO A CA 1
ATOM 3436 C C . PRO A 1 451 ? 15.686 -11.042 -1.129 1.00 58.25 451 PRO A C 1
ATOM 3438 O O . PRO A 1 451 ? 14.740 -10.285 -1.382 1.00 58.25 451 PRO A O 1
ATOM 3441 N N . PRO A 1 452 ? 16.882 -10.910 -1.734 1.00 66.75 452 PRO A N 1
ATOM 3442 C CA . PRO A 1 452 ? 17.148 -9.861 -2.707 1.00 66.75 452 PRO A CA 1
ATOM 3443 C C . PRO A 1 452 ? 16.148 -9.948 -3.862 1.00 66.75 452 PRO A C 1
ATOM 3445 O O . PRO A 1 452 ? 15.905 -11.018 -4.426 1.00 66.75 452 PRO A O 1
ATOM 3448 N N . ARG A 1 453 ? 15.547 -8.803 -4.201 1.00 80.94 453 ARG A N 1
ATOM 3449 C CA . ARG A 1 453 ? 14.567 -8.707 -5.287 1.00 80.94 453 ARG A CA 1
ATOM 3450 C C . ARG A 1 453 ? 15.273 -8.883 -6.625 1.00 80.94 453 ARG A C 1
ATOM 3452 O O . ARG A 1 453 ? 16.222 -8.162 -6.926 1.00 80.94 453 ARG A O 1
ATOM 3459 N N . ASN A 1 454 ? 14.787 -9.819 -7.432 1.00 86.44 454 ASN A N 1
ATOM 3460 C CA . ASN A 1 454 ? 15.321 -10.077 -8.764 1.00 86.44 454 ASN A CA 1
ATOM 3461 C C . ASN A 1 454 ? 14.551 -9.250 -9.796 1.00 86.44 454 ASN A C 1
ATOM 3463 O O . ASN A 1 454 ? 13.338 -9.404 -9.931 1.00 86.44 454 ASN A O 1
ATOM 3467 N N . TYR A 1 455 ? 15.268 -8.408 -10.539 1.00 93.50 455 TYR A N 1
ATOM 3468 C CA . TYR A 1 455 ? 14.714 -7.640 -11.652 1.00 93.50 455 TYR A CA 1
ATOM 3469 C C . TYR A 1 455 ? 15.289 -8.135 -12.975 1.00 93.50 455 TYR A C 1
ATOM 3471 O O . TYR A 1 455 ? 16.494 -8.383 -13.088 1.00 93.50 455 TYR A O 1
ATOM 3479 N N . ILE A 1 456 ? 14.439 -8.215 -13.993 1.00 95.81 456 ILE A N 1
ATOM 3480 C CA . ILE A 1 456 ? 14.869 -8.356 -15.382 1.00 95.81 456 ILE A CA 1
ATOM 3481 C C . ILE A 1 456 ? 15.083 -6.950 -15.929 1.00 95.81 456 ILE A C 1
ATOM 3483 O O . ILE A 1 456 ? 14.170 -6.120 -15.928 1.00 95.81 456 ILE A O 1
ATOM 3487 N N . ILE A 1 457 ? 16.308 -6.664 -16.363 1.00 97.06 457 ILE A N 1
ATOM 3488 C CA . ILE A 1 457 ? 16.633 -5.353 -16.918 1.00 97.06 457 ILE A CA 1
ATOM 3489 C C . ILE A 1 457 ? 16.211 -5.332 -18.380 1.00 97.06 457 ILE A C 1
ATOM 3491 O O . ILE A 1 457 ? 16.689 -6.123 -19.183 1.00 97.06 457 ILE A O 1
ATOM 3495 N N . VAL A 1 458 ? 15.334 -4.412 -18.744 1.00 97.50 458 VAL A N 1
ATOM 3496 C CA . VAL A 1 458 ? 14.934 -4.212 -20.136 1.00 97.50 458 VAL A CA 1
ATOM 3497 C C . VAL A 1 458 ? 15.759 -3.054 -20.676 1.00 97.50 458 VAL A C 1
ATOM 3499 O O . VAL A 1 458 ? 15.427 -1.885 -20.467 1.00 97.50 458 VAL A O 1
ATOM 3502 N N . ASP A 1 459 ? 16.893 -3.376 -21.294 1.00 96.44 459 ASP A N 1
ATOM 3503 C CA . ASP A 1 459 ? 17.852 -2.379 -21.760 1.00 96.44 459 ASP A CA 1
ATOM 3504 C C . ASP A 1 459 ? 17.398 -1.806 -23.106 1.00 96.44 459 ASP A C 1
ATOM 3506 O O . ASP A 1 459 ? 17.406 -2.477 -24.142 1.00 96.44 459 ASP A O 1
ATOM 3510 N N . CYS A 1 460 ? 16.965 -0.550 -23.066 1.00 95.19 460 CYS A N 1
ATOM 3511 C CA . CYS A 1 460 ? 16.442 0.190 -24.208 1.00 95.19 460 CYS A CA 1
ATOM 3512 C C . CYS A 1 460 ? 17.519 1.066 -24.872 1.00 95.19 460 CYS A C 1
ATOM 3514 O O . CYS A 1 460 ? 17.197 1.896 -25.719 1.00 95.19 460 CYS A O 1
ATOM 3516 N N . ARG A 1 461 ? 18.796 0.927 -24.484 1.00 93.69 461 ARG A N 1
ATOM 3517 C CA . ARG A 1 461 ? 19.924 1.598 -25.152 1.00 93.69 461 ARG A CA 1
ATOM 3518 C C . ARG A 1 461 ? 20.287 0.875 -26.454 1.00 93.69 461 ARG A C 1
ATOM 3520 O O . ARG A 1 461 ? 19.834 -0.238 -26.702 1.00 93.69 461 ARG A O 1
ATOM 3527 N N . SER A 1 462 ? 21.155 1.479 -27.270 1.00 91.50 462 SER A N 1
ATOM 3528 C CA . SER A 1 462 ? 21.673 0.801 -28.466 1.00 91.50 462 SER A CA 1
ATOM 3529 C C . SER A 1 462 ? 22.396 -0.495 -28.130 1.00 91.50 462 SER A C 1
ATOM 3531 O O . SER A 1 462 ? 23.005 -0.641 -27.064 1.00 91.50 462 SER A O 1
ATOM 3533 N N . GLN A 1 463 ? 22.440 -1.377 -29.125 1.00 92.81 463 GLN A N 1
ATOM 3534 C CA . GLN A 1 463 ? 23.243 -2.589 -29.094 1.00 92.81 463 GLN A CA 1
ATOM 3535 C C . GLN A 1 463 ? 24.710 -2.316 -28.725 1.00 92.81 463 GLN A C 1
ATOM 3537 O O . GLN A 1 463 ? 25.255 -3.001 -27.865 1.00 92.81 463 GLN A O 1
ATOM 3542 N N . VAL A 1 464 ? 25.324 -1.262 -29.278 1.00 91.25 464 VAL A N 1
ATOM 3543 C CA . VAL A 1 464 ? 26.713 -0.882 -28.961 1.00 91.25 464 VAL A CA 1
ATOM 3544 C C . VAL A 1 464 ? 26.878 -0.587 -27.466 1.00 91.25 464 VAL A C 1
ATOM 3546 O O . VAL A 1 464 ? 27.793 -1.097 -26.820 1.00 91.25 464 VAL A O 1
ATOM 3549 N N . SER A 1 465 ? 25.963 0.194 -26.882 1.00 90.38 465 SER A N 1
ATOM 3550 C CA . SER A 1 465 ? 25.995 0.518 -25.448 1.00 90.38 465 SER A CA 1
ATOM 3551 C C . SER A 1 465 ? 25.753 -0.708 -24.560 1.00 90.38 465 SER A C 1
ATOM 3553 O O . SER A 1 465 ? 26.360 -0.825 -23.493 1.00 90.38 465 SER A O 1
ATOM 3555 N N . PHE A 1 466 ? 24.879 -1.617 -24.995 1.00 93.19 466 PHE A N 1
ATOM 3556 C CA . PHE A 1 466 ? 24.556 -2.867 -24.306 1.00 93.19 466 PHE A CA 1
ATOM 3557 C C . PHE A 1 466 ? 25.710 -3.879 -24.326 1.00 93.19 466 PHE A C 1
ATOM 3559 O O . PHE A 1 466 ? 25.982 -4.554 -23.330 1.00 93.19 466 PHE A O 1
ATOM 3566 N N . GLU A 1 467 ? 26.409 -3.997 -25.452 1.00 93.19 467 GLU A N 1
ATOM 3567 C CA . GLU A 1 467 ? 27.582 -4.861 -25.595 1.00 93.19 467 GLU A CA 1
ATOM 3568 C C . GLU A 1 467 ? 28.793 -4.298 -24.850 1.00 93.19 467 GLU A C 1
ATOM 3570 O O . GLU A 1 467 ? 29.578 -5.062 -24.284 1.00 93.19 467 GLU A O 1
ATOM 3575 N N . TYR A 1 468 ? 28.918 -2.968 -24.782 1.00 91.0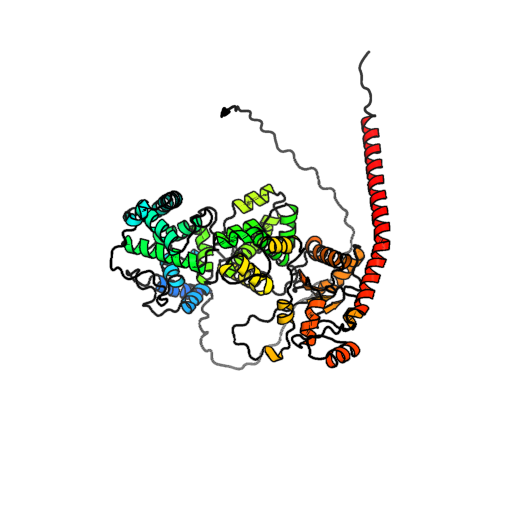6 468 TYR A N 1
ATOM 3576 C CA . TYR A 1 468 ? 29.991 -2.322 -24.038 1.00 91.06 468 TYR A CA 1
ATOM 3577 C C . TYR A 1 468 ? 29.905 -2.620 -22.535 1.00 91.06 468 TYR A C 1
ATOM 3579 O O . TYR A 1 468 ? 30.904 -3.039 -21.940 1.00 91.06 468 TYR A O 1
ATOM 3587 N N . ALA A 1 469 ? 28.722 -2.443 -21.934 1.00 92.12 469 ALA A N 1
ATOM 3588 C CA . ALA A 1 469 ? 28.437 -2.839 -20.557 1.00 92.12 469 ALA A CA 1
ATOM 3589 C C . ALA A 1 469 ? 26.935 -3.003 -20.307 1.00 92.12 469 ALA A C 1
ATOM 3591 O O . ALA A 1 469 ? 26.146 -2.129 -20.666 1.00 92.12 469 ALA A O 1
ATOM 3592 N N . ARG A 1 470 ? 26.550 -4.055 -19.585 1.00 93.38 470 ARG A N 1
ATOM 3593 C CA . ARG A 1 470 ? 25.159 -4.321 -19.191 1.00 93.38 470 ARG A CA 1
ATOM 3594 C C . ARG A 1 470 ? 25.067 -5.017 -17.841 1.00 93.38 470 ARG A C 1
ATOM 3596 O O . ARG A 1 470 ? 26.032 -5.619 -17.373 1.00 93.38 470 ARG A O 1
ATOM 3603 N N . LEU A 1 471 ? 23.888 -4.966 -17.231 1.00 93.62 471 LEU A N 1
ATOM 3604 C CA . LEU A 1 471 ? 23.603 -5.759 -16.037 1.00 93.62 471 LEU A CA 1
ATOM 3605 C C . LEU A 1 471 ? 23.345 -7.235 -16.410 1.00 93.62 471 LEU A C 1
ATOM 3607 O O . LEU A 1 471 ? 22.939 -7.511 -17.539 1.00 93.62 471 LEU A O 1
ATOM 3611 N N . PRO A 1 472 ? 23.584 -8.198 -15.501 1.00 92.12 472 PRO A N 1
ATOM 3612 C CA . PRO A 1 472 ? 23.553 -9.625 -15.836 1.00 92.12 472 PRO A CA 1
ATOM 3613 C C . PRO A 1 472 ? 22.206 -10.155 -16.348 1.00 92.12 472 PRO A C 1
ATOM 3615 O O . PRO A 1 472 ? 22.191 -11.038 -17.197 1.00 92.12 472 PRO A O 1
ATOM 3618 N N . THR A 1 473 ? 21.086 -9.613 -15.865 1.00 94.44 473 THR A N 1
ATOM 3619 C CA . THR A 1 473 ? 19.723 -10.029 -16.253 1.00 94.44 473 THR A CA 1
ATOM 3620 C C . THR A 1 473 ? 19.166 -9.216 -17.424 1.00 94.44 473 THR A C 1
ATOM 3622 O O . THR A 1 473 ? 17.955 -9.198 -17.641 1.00 94.44 473 THR A O 1
ATOM 3625 N N . ALA A 1 474 ? 20.023 -8.481 -18.142 1.00 96.00 474 ALA A N 1
ATOM 3626 C CA . ALA A 1 474 ? 19.575 -7.545 -19.157 1.00 96.00 474 ALA A CA 1
ATOM 3627 C C . ALA A 1 474 ? 19.159 -8.224 -20.468 1.00 96.00 474 ALA A C 1
ATOM 3629 O O . ALA A 1 474 ? 19.931 -8.976 -21.064 1.00 96.00 474 ALA A O 1
ATOM 3630 N N . VAL A 1 475 ? 17.965 -7.876 -20.942 1.00 96.88 475 VAL A N 1
ATOM 3631 C CA . VAL A 1 475 ? 17.424 -8.201 -22.263 1.00 96.88 475 VAL A CA 1
ATOM 3632 C C . VAL A 1 475 ? 17.491 -6.941 -23.123 1.00 96.88 475 VAL A C 1
ATOM 3634 O O . VAL A 1 475 ? 16.980 -5.892 -22.728 1.00 96.88 475 VAL A O 1
ATOM 3637 N N . LEU A 1 476 ? 18.135 -7.035 -24.288 1.00 96.75 476 LEU A N 1
ATOM 3638 C CA . LEU A 1 476 ? 18.237 -5.927 -25.236 1.00 96.75 476 LEU A CA 1
ATOM 3639 C C . LEU A 1 476 ? 16.933 -5.778 -26.029 1.00 96.75 476 LEU A C 1
ATOM 3641 O O . LEU A 1 476 ? 16.512 -6.697 -26.738 1.00 96.75 476 LEU A O 1
ATOM 3645 N N . VAL A 1 477 ? 16.329 -4.595 -25.933 1.00 95.19 477 VAL A N 1
ATOM 3646 C CA . VAL A 1 477 ? 15.176 -4.195 -26.757 1.00 95.19 477 VAL A CA 1
ATOM 3647 C C . VAL A 1 477 ? 15.414 -2.895 -27.523 1.00 95.19 477 VAL A C 1
ATOM 3649 O O . VAL A 1 477 ? 14.666 -2.588 -28.444 1.00 95.19 477 VAL A O 1
ATOM 3652 N N . GLY A 1 478 ? 16.439 -2.116 -27.164 1.00 92.19 478 GLY A N 1
ATOM 3653 C CA . GLY A 1 478 ? 16.694 -0.803 -27.766 1.00 92.19 478 GLY A CA 1
ATOM 3654 C C . GLY A 1 478 ? 17.139 -0.821 -29.233 1.00 92.19 478 GLY A C 1
ATOM 3655 O O . GLY A 1 478 ? 17.134 0.223 -29.872 1.00 92.19 478 GLY A O 1
ATOM 3656 N N . ASP A 1 479 ? 17.502 -1.982 -29.779 1.00 91.56 479 ASP A N 1
ATOM 3657 C CA . ASP A 1 479 ? 17.792 -2.197 -31.204 1.00 91.56 479 ASP A CA 1
ATOM 3658 C C . ASP A 1 479 ? 16.526 -2.270 -32.076 1.00 91.56 479 ASP A C 1
ATOM 3660 O O . ASP A 1 479 ? 16.600 -2.023 -33.276 1.00 91.56 479 ASP A O 1
ATOM 3664 N N . VAL A 1 480 ? 15.376 -2.591 -31.476 1.00 92.94 480 VAL A N 1
ATOM 3665 C CA . VAL A 1 480 ? 14.070 -2.689 -32.154 1.00 92.94 480 VAL A CA 1
ATOM 3666 C C . VAL A 1 480 ? 13.040 -1.698 -31.626 1.00 92.94 480 VAL A C 1
ATOM 3668 O O . VAL A 1 480 ? 11.936 -1.627 -32.152 1.00 92.94 480 VAL A O 1
ATOM 3671 N N . LEU A 1 481 ? 13.355 -0.948 -30.568 1.00 91.56 481 LEU A N 1
ATOM 3672 C CA . LEU A 1 481 ? 12.403 -0.049 -29.931 1.00 91.56 481 LEU A CA 1
ATOM 3673 C C . LEU A 1 481 ? 12.185 1.223 -30.765 1.00 91.56 481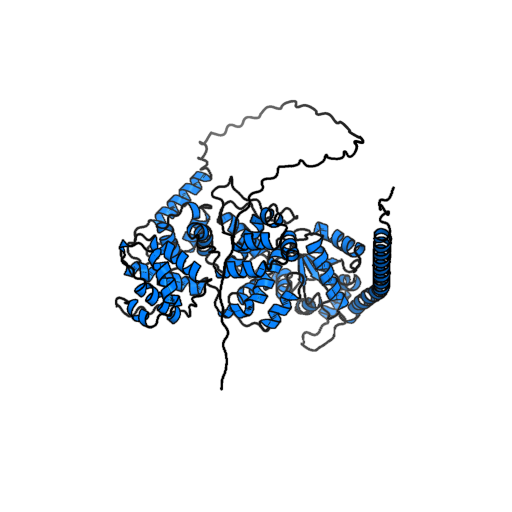 LEU A C 1
ATOM 3675 O O . LEU A 1 481 ? 13.122 1.957 -31.070 1.00 91.56 481 LEU A O 1
ATOM 3679 N N . GLY A 1 482 ? 10.920 1.524 -31.054 1.00 90.25 482 GLY A N 1
ATOM 3680 C CA . GLY A 1 482 ? 10.487 2.691 -31.821 1.00 90.25 482 GLY A CA 1
ATOM 3681 C C . GLY A 1 482 ? 9.090 3.159 -31.407 1.00 90.25 482 GLY A C 1
ATOM 3682 O O . GLY A 1 482 ? 8.440 2.535 -30.571 1.00 90.25 482 GLY A O 1
ATOM 3683 N N . PHE A 1 483 ? 8.635 4.287 -31.962 1.00 89.19 483 PHE A N 1
ATOM 3684 C CA . PHE A 1 483 ? 7.307 4.850 -31.661 1.00 89.19 483 PHE A CA 1
ATOM 3685 C C . PHE A 1 483 ? 6.166 4.165 -32.422 1.00 89.19 483 PHE A C 1
ATOM 3687 O O . PHE A 1 483 ? 5.001 4.300 -32.044 1.00 89.19 483 PHE A O 1
ATOM 3694 N N . ASP A 1 484 ? 6.476 3.475 -33.514 1.00 91.75 484 ASP A N 1
ATOM 3695 C CA . ASP A 1 484 ? 5.506 2.733 -34.303 1.00 91.75 484 ASP A CA 1
ATOM 3696 C C . ASP A 1 484 ? 5.091 1.424 -33.618 1.00 91.75 484 ASP A C 1
ATOM 3698 O O . ASP A 1 484 ? 5.790 0.841 -32.789 1.00 91.75 484 ASP A O 1
ATOM 3702 N N . GLN A 1 485 ? 3.891 0.970 -33.967 1.00 91.12 485 GLN A N 1
ATOM 3703 C CA . GLN A 1 485 ? 3.268 -0.177 -33.319 1.00 91.12 485 GLN A CA 1
ATOM 3704 C C . GLN A 1 485 ? 4.006 -1.493 -33.601 1.00 91.12 485 GLN A C 1
ATOM 3706 O O . GLN A 1 485 ? 3.992 -2.378 -32.747 1.00 91.12 485 GLN A O 1
ATOM 3711 N N . GLU A 1 486 ? 4.634 -1.631 -34.769 1.00 94.62 486 GLU A N 1
ATOM 3712 C CA . GLU A 1 486 ? 5.356 -2.845 -35.159 1.00 94.62 486 GLU A CA 1
ATOM 3713 C C . GLU A 1 486 ? 6.606 -3.025 -34.295 1.00 94.62 486 GLU A C 1
ATOM 3715 O O . GLU A 1 486 ? 6.787 -4.086 -33.698 1.00 94.62 486 GLU A O 1
ATOM 3720 N N . ASN A 1 487 ? 7.384 -1.958 -34.115 1.00 93.56 487 ASN A N 1
ATOM 3721 C CA . ASN A 1 487 ? 8.550 -1.932 -33.238 1.00 93.56 487 ASN A CA 1
ATOM 3722 C C . ASN A 1 487 ? 8.188 -2.165 -31.762 1.00 93.56 487 ASN A C 1
ATOM 3724 O O . ASN A 1 487 ? 8.843 -2.948 -31.071 1.00 93.56 487 ASN A O 1
ATOM 3728 N N . LEU A 1 488 ? 7.101 -1.561 -31.265 1.00 94.38 488 LEU A N 1
ATOM 3729 C CA . LEU A 1 488 ? 6.611 -1.827 -29.903 1.00 94.38 488 LEU A CA 1
ATOM 3730 C C . LEU A 1 488 ? 6.161 -3.288 -29.721 1.00 94.38 488 LEU A C 1
ATOM 3732 O O . LEU A 1 488 ? 6.395 -3.887 -28.667 1.00 94.38 488 LEU A O 1
ATOM 3736 N N . ALA A 1 489 ? 5.517 -3.876 -30.732 1.00 94.50 489 ALA A N 1
ATOM 3737 C CA . ALA A 1 489 ? 5.098 -5.275 -30.709 1.00 94.50 489 ALA A CA 1
ATOM 3738 C C . ALA A 1 489 ? 6.291 -6.240 -30.784 1.00 94.50 489 ALA A C 1
ATOM 3740 O O . ALA A 1 489 ? 6.289 -7.255 -30.089 1.00 94.50 489 ALA A O 1
ATOM 3741 N N . GLU A 1 490 ? 7.315 -5.917 -31.575 1.00 96.00 490 GLU A N 1
ATOM 3742 C CA . GLU A 1 490 ? 8.579 -6.656 -31.630 1.00 96.00 490 GLU A CA 1
ATOM 3743 C C . GLU A 1 490 ? 9.289 -6.644 -30.273 1.00 96.00 490 GLU A C 1
ATOM 3745 O O . GLU A 1 490 ? 9.620 -7.703 -29.735 1.00 96.00 490 GLU A O 1
ATOM 3750 N N . ALA A 1 491 ? 9.453 -5.457 -29.680 1.00 94.69 491 ALA A N 1
ATOM 3751 C CA . ALA A 1 491 ? 10.051 -5.299 -28.359 1.00 94.69 491 ALA A CA 1
ATOM 3752 C C . ALA A 1 491 ? 9.283 -6.098 -27.293 1.00 94.69 491 ALA A C 1
ATOM 3754 O O . ALA A 1 491 ? 9.896 -6.780 -26.476 1.00 94.69 491 ALA A O 1
ATOM 3755 N N . MET A 1 492 ? 7.945 -6.079 -27.329 1.00 94.56 492 MET A N 1
ATOM 3756 C CA . MET A 1 492 ? 7.118 -6.891 -26.433 1.00 94.56 492 MET A CA 1
ATOM 3757 C C . MET A 1 492 ? 7.339 -8.390 -26.644 1.00 94.56 492 MET A C 1
ATOM 3759 O O . MET A 1 492 ? 7.507 -9.114 -25.666 1.00 94.56 492 MET A O 1
ATOM 3763 N N . ARG A 1 493 ? 7.409 -8.866 -27.894 1.00 95.38 493 ARG A N 1
ATOM 3764 C CA . ARG A 1 493 ? 7.594 -10.296 -28.186 1.00 95.38 493 ARG A CA 1
ATOM 3765 C C . ARG A 1 493 ? 8.876 -10.848 -27.561 1.00 95.38 493 ARG A C 1
ATOM 3767 O O . ARG A 1 493 ? 8.882 -11.978 -27.082 1.00 95.38 493 ARG A O 1
ATOM 3774 N N . ARG A 1 494 ? 9.940 -10.040 -27.513 1.00 95.38 494 ARG A N 1
ATOM 3775 C CA . ARG A 1 494 ? 11.203 -10.387 -26.834 1.00 95.38 494 ARG A CA 1
ATOM 3776 C C . ARG A 1 494 ? 11.068 -10.497 -25.312 1.00 95.38 494 ARG A C 1
ATOM 3778 O O . ARG A 1 494 ? 11.875 -11.176 -24.685 1.00 95.38 494 ARG A O 1
ATOM 3785 N N . LEU A 1 495 ? 10.070 -9.838 -24.727 1.00 95.38 495 LEU A N 1
ATOM 3786 C CA . LEU A 1 495 ? 9.803 -9.807 -23.288 1.00 95.38 495 LEU A CA 1
ATOM 3787 C C . LEU A 1 495 ? 8.716 -10.792 -22.847 1.00 95.38 495 LEU A C 1
ATOM 3789 O O . LEU A 1 495 ? 8.514 -10.957 -21.649 1.00 95.38 495 LEU A O 1
ATOM 3793 N N . GLU A 1 496 ? 8.020 -11.463 -23.765 1.00 92.38 496 GLU A N 1
ATOM 3794 C CA . GLU A 1 496 ? 6.882 -12.322 -23.412 1.00 92.38 496 GLU A CA 1
ATOM 3795 C C . GLU A 1 496 ? 7.293 -13.488 -22.494 1.00 92.38 496 GLU A C 1
ATOM 3797 O O . GLU A 1 496 ? 6.587 -13.814 -21.544 1.00 92.38 496 GLU A O 1
ATOM 3802 N N . SER A 1 497 ? 8.494 -14.047 -22.683 1.00 92.00 497 SER A N 1
ATOM 3803 C CA . SER A 1 497 ? 9.059 -15.071 -21.786 1.00 92.00 497 SER A CA 1
ATOM 3804 C C . SER A 1 497 ? 9.357 -14.557 -20.371 1.00 92.00 497 SER A C 1
ATOM 3806 O O . SER A 1 497 ? 9.528 -15.347 -19.447 1.00 92.00 497 SER A O 1
ATOM 3808 N N . CYS A 1 498 ? 9.424 -13.237 -20.201 1.00 92.69 498 CYS A N 1
ATOM 3809 C CA . CYS A 1 498 ? 9.673 -12.558 -18.936 1.00 92.69 498 CYS A CA 1
ATOM 3810 C C . CYS A 1 498 ? 8.369 -12.159 -18.227 1.00 92.69 498 CYS A C 1
ATOM 3812 O O . CYS A 1 498 ? 8.423 -11.542 -17.161 1.00 92.69 498 CYS A O 1
ATOM 3814 N N . ARG A 1 499 ? 7.195 -12.478 -18.795 1.00 90.81 499 ARG A N 1
ATOM 3815 C CA . ARG A 1 499 ? 5.900 -12.141 -18.194 1.00 90.81 499 ARG A CA 1
ATOM 3816 C C . ARG A 1 499 ? 5.798 -12.698 -16.773 1.00 90.81 499 ARG A C 1
ATOM 3818 O O . ARG A 1 499 ? 6.288 -13.784 -16.475 1.00 90.81 499 ARG A O 1
ATOM 3825 N N . GLY A 1 500 ? 5.229 -11.895 -15.875 1.00 86.56 500 GLY A N 1
ATOM 3826 C CA . GLY A 1 500 ? 5.095 -12.237 -14.460 1.00 86.56 500 GLY A CA 1
ATOM 3827 C C . GLY A 1 500 ? 6.343 -11.996 -13.603 1.00 86.56 500 GLY A C 1
ATOM 3828 O O . GLY A 1 500 ? 6.265 -12.164 -12.385 1.00 86.56 500 GLY A O 1
ATOM 3829 N N . HIS A 1 501 ? 7.465 -11.571 -14.193 1.00 91.69 501 HIS A N 1
ATOM 3830 C CA . HIS A 1 501 ? 8.663 -11.153 -13.464 1.00 91.69 501 HIS A CA 1
ATOM 3831 C C . HIS A 1 501 ? 8.767 -9.620 -13.401 1.00 91.69 501 HIS A C 1
ATOM 3833 O O . HIS A 1 501 ? 8.385 -8.949 -14.362 1.00 91.69 501 HIS A O 1
ATOM 3839 N N . PRO A 1 502 ? 9.326 -9.044 -12.319 1.00 93.38 502 PRO A N 1
ATOM 3840 C CA . PRO A 1 502 ? 9.566 -7.606 -12.236 1.00 93.38 502 PRO A CA 1
ATOM 3841 C C . PRO A 1 502 ? 10.504 -7.097 -13.333 1.00 93.38 502 PRO A C 1
ATOM 3843 O O . PRO A 1 502 ? 11.680 -7.471 -13.387 1.00 93.38 502 PRO A O 1
ATOM 3846 N N . LEU A 1 503 ? 9.990 -6.212 -14.189 1.00 96.06 503 LEU A N 1
ATOM 3847 C CA . LEU A 1 503 ? 10.748 -5.570 -15.258 1.00 96.06 503 LEU A CA 1
ATOM 3848 C C . LEU A 1 503 ? 11.251 -4.200 -14.812 1.00 96.06 503 LEU A C 1
ATOM 3850 O O . LEU A 1 503 ? 10.500 -3.393 -14.268 1.00 96.06 503 LEU A O 1
ATOM 3854 N N . ALA A 1 504 ? 12.510 -3.901 -15.115 1.00 96.69 504 ALA A N 1
ATOM 3855 C CA . ALA A 1 504 ? 13.103 -2.587 -14.913 1.00 96.69 504 ALA A CA 1
ATOM 3856 C C . ALA A 1 504 ? 13.533 -2.001 -16.261 1.00 96.69 504 ALA A C 1
ATOM 3858 O O . ALA A 1 504 ? 14.557 -2.394 -16.823 1.00 96.69 504 ALA A O 1
ATOM 3859 N N . LEU A 1 505 ? 12.750 -1.054 -16.782 1.00 96.81 505 LEU A N 1
ATOM 3860 C CA . LEU A 1 505 ? 13.034 -0.386 -18.049 1.00 96.81 505 LEU A CA 1
ATOM 3861 C C . LEU A 1 505 ? 14.220 0.578 -17.894 1.00 96.81 505 LEU A C 1
ATOM 3863 O O . LEU A 1 505 ? 14.188 1.508 -17.080 1.00 96.81 505 LEU A O 1
ATOM 3867 N N . PHE A 1 506 ? 15.266 0.343 -18.686 1.00 89.81 506 PHE A N 1
ATOM 3868 C CA . PHE A 1 506 ? 16.538 1.058 -18.660 1.00 89.81 506 PHE A CA 1
ATOM 3869 C C . PHE A 1 506 ? 16.713 1.923 -19.907 1.00 89.81 506 PHE A C 1
ATOM 3871 O O . PHE A 1 506 ? 16.841 1.411 -21.014 1.00 89.81 506 PHE A O 1
ATOM 3878 N N . GLY A 1 507 ? 16.817 3.235 -19.711 1.00 92.56 507 GLY A N 1
ATOM 3879 C CA . GLY A 1 507 ? 17.409 4.144 -20.693 1.00 92.56 507 GLY A CA 1
ATOM 3880 C C . GLY A 1 507 ? 18.912 4.339 -20.496 1.00 92.56 507 GLY A C 1
ATOM 3881 O O . GLY A 1 507 ? 19.545 3.753 -19.616 1.00 92.56 507 GLY A O 1
ATOM 3882 N N . THR A 1 508 ? 19.488 5.267 -21.248 1.00 90.88 508 THR A N 1
ATOM 3883 C CA . THR A 1 508 ? 20.811 5.847 -21.012 1.00 90.88 508 THR A CA 1
ATOM 3884 C C . THR A 1 508 ? 20.864 6.612 -19.689 1.00 90.88 508 THR A C 1
ATOM 3886 O O . THR A 1 508 ? 21.909 6.629 -19.037 1.00 90.88 508 THR A O 1
ATOM 3889 N N . GLY A 1 509 ? 19.750 7.224 -19.266 1.00 89.69 509 GLY A N 1
ATOM 3890 C CA . GLY A 1 509 ? 19.692 8.089 -18.082 1.00 89.69 509 GLY A CA 1
ATOM 3891 C C . GLY A 1 509 ? 20.159 9.524 -18.331 1.00 89.69 509 GLY A C 1
ATOM 3892 O O . GLY A 1 509 ? 20.480 10.260 -17.391 1.00 89.69 509 GLY A O 1
ATOM 3893 N N . ARG A 1 510 ? 20.268 9.920 -19.600 1.00 86.88 510 ARG A N 1
ATOM 3894 C CA . ARG A 1 510 ? 20.556 11.297 -20.004 1.00 86.88 510 ARG A CA 1
ATOM 3895 C C . ARG A 1 510 ? 19.259 12.087 -20.151 1.00 86.88 510 ARG A C 1
ATOM 3897 O O . ARG A 1 510 ? 18.220 11.493 -20.416 1.00 86.88 510 ARG A O 1
ATOM 3904 N N . PRO A 1 511 ? 19.306 13.421 -20.015 1.00 85.56 511 PRO A N 1
ATOM 3905 C CA . PRO A 1 511 ? 18.139 14.275 -20.213 1.00 85.56 511 PRO A CA 1
ATOM 3906 C C . PRO A 1 511 ? 17.832 14.457 -21.713 1.00 85.56 511 PRO A C 1
ATOM 3908 O O . PRO A 1 511 ? 17.798 15.577 -22.210 1.00 85.56 511 PRO A O 1
ATOM 3911 N N . ILE A 1 512 ? 17.664 13.352 -22.444 1.00 88.44 512 ILE A N 1
ATOM 3912 C CA . ILE A 1 512 ? 17.273 13.331 -23.857 1.00 88.44 512 ILE A CA 1
ATOM 3913 C C . ILE A 1 512 ? 15.758 13.156 -23.888 1.00 88.44 512 ILE A C 1
ATOM 3915 O O . ILE A 1 512 ? 15.238 12.114 -23.485 1.00 88.44 512 ILE A O 1
ATOM 3919 N N . VAL A 1 513 ? 15.047 14.197 -24.313 1.00 88.44 513 VAL A N 1
ATOM 3920 C CA . VAL A 1 513 ? 13.582 14.275 -24.217 1.00 88.44 513 VAL A CA 1
ATOM 3921 C C . VAL A 1 513 ? 12.915 13.146 -25.004 1.00 88.44 513 VAL A C 1
ATOM 3923 O O . VAL A 1 513 ? 11.976 12.521 -24.518 1.00 88.44 513 VAL A O 1
ATOM 3926 N N . GLU A 1 514 ? 13.432 12.846 -26.190 1.00 87.25 514 GLU A N 1
ATOM 3927 C CA . GLU A 1 514 ? 12.921 11.828 -27.106 1.00 87.25 514 GLU A CA 1
ATOM 3928 C C . GLU A 1 514 ? 13.036 10.427 -26.507 1.00 87.25 514 GLU A C 1
ATOM 3930 O O . GLU A 1 514 ? 12.076 9.662 -26.530 1.00 87.25 514 GLU A O 1
ATOM 3935 N N . GLU A 1 515 ? 14.191 10.113 -25.921 1.00 89.25 515 GLU A N 1
ATOM 3936 C CA . GLU A 1 515 ? 14.443 8.834 -25.260 1.00 89.25 515 GLU A CA 1
ATOM 3937 C C . GLU A 1 515 ? 13.538 8.666 -24.034 1.00 89.25 515 GLU A C 1
ATOM 3939 O O . GLU A 1 515 ? 12.891 7.632 -23.866 1.00 89.25 515 GLU A O 1
ATOM 3944 N N . VAL A 1 516 ? 13.436 9.708 -23.201 1.00 89.44 516 VAL A N 1
ATOM 3945 C CA . VAL A 1 516 ? 12.552 9.710 -22.029 1.00 89.44 516 VAL A CA 1
ATOM 3946 C C . VAL A 1 516 ? 11.102 9.487 -22.457 1.00 89.44 516 VAL A C 1
ATOM 3948 O O . VAL A 1 516 ? 10.401 8.680 -21.850 1.00 89.44 516 VAL A O 1
ATOM 3951 N N . ASN A 1 517 ? 10.645 10.161 -23.512 1.00 92.06 517 ASN A N 1
ATOM 3952 C CA . ASN A 1 517 ? 9.291 9.990 -24.026 1.00 92.06 517 ASN A CA 1
ATOM 3953 C C . ASN A 1 517 ? 9.069 8.592 -24.611 1.00 92.06 517 ASN A C 1
ATOM 3955 O O . ASN A 1 517 ? 8.031 7.995 -24.336 1.00 92.06 517 ASN A O 1
ATOM 3959 N N . LEU A 1 518 ? 10.034 8.043 -25.355 1.00 93.06 518 LEU A N 1
ATOM 3960 C CA . LEU A 1 518 ? 9.954 6.689 -25.902 1.00 93.06 518 LEU A CA 1
ATOM 3961 C C . LEU A 1 518 ? 9.836 5.640 -24.790 1.00 93.06 518 LEU A C 1
ATOM 3963 O O . LEU A 1 518 ? 8.965 4.777 -24.855 1.00 93.06 518 LEU A O 1
ATOM 3967 N N . LEU A 1 519 ? 10.637 5.757 -23.726 1.00 94.06 519 LEU A N 1
ATOM 3968 C CA . LEU A 1 519 ? 10.543 4.882 -22.552 1.00 94.06 519 LEU A CA 1
ATOM 3969 C C . LEU A 1 519 ? 9.171 4.964 -21.883 1.00 94.06 519 LEU A C 1
ATOM 3971 O O . LEU A 1 519 ? 8.606 3.938 -21.508 1.00 94.06 519 LEU A O 1
ATOM 3975 N N . LYS A 1 520 ? 8.611 6.174 -21.754 1.00 94.62 520 LYS A N 1
ATOM 3976 C CA . LYS A 1 520 ? 7.262 6.352 -21.202 1.00 94.62 520 LYS A CA 1
ATOM 3977 C C . LYS A 1 520 ? 6.200 5.707 -22.089 1.00 94.62 520 LYS A C 1
ATOM 3979 O O . LYS A 1 520 ? 5.332 5.009 -21.574 1.00 94.62 520 LYS A O 1
ATOM 3984 N N . VAL A 1 521 ? 6.276 5.913 -23.404 1.00 95.56 521 VAL A N 1
ATOM 3985 C CA . VAL A 1 521 ? 5.363 5.294 -24.378 1.00 95.56 521 VAL A CA 1
ATOM 3986 C C . VAL A 1 521 ? 5.458 3.774 -24.307 1.00 95.56 521 VAL A C 1
ATOM 3988 O O . VAL A 1 521 ? 4.427 3.107 -24.269 1.00 95.56 521 VAL A O 1
ATOM 3991 N N . PHE A 1 522 ? 6.668 3.225 -24.221 1.00 96.44 522 PHE A N 1
ATOM 3992 C CA . PHE A 1 522 ? 6.873 1.786 -24.129 1.00 96.44 522 PHE A CA 1
ATOM 3993 C C . PHE A 1 522 ? 6.327 1.200 -22.823 1.00 96.44 522 PHE A C 1
ATOM 3995 O O . PHE A 1 522 ? 5.609 0.203 -22.857 1.00 96.44 522 PHE A O 1
ATOM 4002 N N . ALA A 1 523 ? 6.568 1.854 -21.683 1.00 96.62 523 ALA A N 1
ATOM 4003 C CA . ALA A 1 523 ? 5.989 1.448 -20.404 1.00 96.62 523 ALA A CA 1
ATOM 4004 C C . ALA A 1 523 ? 4.454 1.428 -20.457 1.00 96.62 523 ALA A C 1
ATOM 4006 O O . ALA A 1 523 ? 3.829 0.430 -20.103 1.00 96.62 523 ALA A O 1
ATOM 4007 N N . LEU A 1 524 ? 3.844 2.502 -20.967 1.00 95.44 524 LEU A N 1
ATOM 4008 C CA . LEU A 1 524 ? 2.392 2.589 -21.132 1.00 95.44 524 LEU A CA 1
ATOM 4009 C C . LEU A 1 524 ? 1.858 1.551 -22.125 1.00 95.44 524 LEU A C 1
ATOM 4011 O O . LEU A 1 524 ? 0.754 1.049 -21.937 1.00 95.44 524 LEU A O 1
ATOM 4015 N N . TYR A 1 525 ? 2.617 1.203 -23.166 1.00 95.75 525 TYR A N 1
ATOM 4016 C CA . TYR A 1 525 ? 2.252 0.133 -24.091 1.00 95.75 525 TYR A CA 1
ATOM 4017 C C . TYR A 1 525 ? 2.218 -1.229 -23.382 1.00 95.75 525 TYR A C 1
ATOM 4019 O O . TYR A 1 525 ? 1.211 -1.934 -23.465 1.00 95.75 525 TYR A O 1
ATOM 4027 N N . LEU A 1 526 ? 3.265 -1.576 -22.628 1.00 95.94 526 LEU A N 1
ATOM 4028 C CA . LEU A 1 526 ? 3.313 -2.822 -21.855 1.00 95.94 526 LEU A CA 1
ATOM 4029 C C . LEU A 1 526 ? 2.157 -2.904 -20.846 1.00 95.94 526 LEU A C 1
ATOM 4031 O O . LEU A 1 526 ? 1.468 -3.917 -20.767 1.00 95.94 526 LEU A O 1
ATOM 4035 N N . ILE A 1 527 ? 1.895 -1.818 -20.125 1.00 95.00 527 ILE A N 1
ATOM 4036 C CA . ILE A 1 527 ? 0.893 -1.781 -19.056 1.00 95.00 527 ILE A CA 1
ATOM 4037 C C . ILE A 1 527 ? -0.528 -1.734 -19.634 1.00 95.00 527 ILE A C 1
ATOM 4039 O O . ILE A 1 527 ? -1.317 -2.650 -19.415 1.00 95.00 527 ILE A O 1
ATOM 4043 N N . ASN A 1 528 ? -0.858 -0.703 -20.416 1.00 92.50 528 ASN A N 1
ATOM 4044 C CA . ASN A 1 528 ? -2.245 -0.413 -20.796 1.00 92.50 528 ASN A CA 1
ATOM 4045 C C . ASN A 1 528 ? -2.733 -1.256 -21.978 1.00 92.50 528 ASN A C 1
ATOM 4047 O O . ASN A 1 528 ? -3.936 -1.467 -22.126 1.00 92.50 528 ASN A O 1
ATOM 4051 N N . ARG A 1 529 ? -1.832 -1.688 -22.874 1.00 90.44 529 ARG A N 1
ATOM 4052 C CA . ARG A 1 529 ? -2.208 -2.512 -24.039 1.00 90.44 529 ARG A CA 1
ATOM 4053 C C . ARG A 1 529 ? -1.987 -3.994 -23.802 1.00 90.44 529 ARG A C 1
ATOM 4055 O O . ARG A 1 529 ? -2.806 -4.781 -24.258 1.00 90.44 529 ARG A O 1
ATOM 4062 N N . GLN A 1 530 ? -0.900 -4.359 -23.128 1.00 90.25 530 GLN A N 1
ATOM 4063 C CA . GLN A 1 530 ? -0.484 -5.758 -22.985 1.00 90.25 530 GLN A CA 1
ATOM 4064 C C . GLN A 1 530 ? -0.742 -6.331 -21.589 1.00 90.25 530 GLN A C 1
ATOM 4066 O O . GLN A 1 530 ? -0.485 -7.519 -21.367 1.00 90.25 530 GLN A O 1
ATOM 4071 N N . ALA A 1 531 ? -1.261 -5.511 -20.664 1.00 90.88 531 ALA A N 1
ATOM 4072 C CA . ALA A 1 531 ? -1.528 -5.892 -19.280 1.00 90.88 531 ALA A CA 1
ATOM 4073 C C . ALA A 1 531 ? -0.313 -6.558 -18.612 1.00 90.88 531 ALA A C 1
ATOM 4075 O O . ALA A 1 531 ? -0.454 -7.520 -17.861 1.00 90.88 531 ALA A O 1
ATOM 4076 N N . PHE A 1 532 ? 0.892 -6.084 -18.935 1.00 92.56 532 PHE A N 1
ATOM 4077 C CA . PHE A 1 532 ? 2.126 -6.665 -18.432 1.00 92.56 532 PHE A CA 1
ATOM 4078 C C . PHE A 1 532 ? 2.319 -6.245 -16.966 1.00 92.56 532 PHE A C 1
ATOM 4080 O O . PHE A 1 532 ? 2.394 -5.042 -16.690 1.00 92.56 532 PHE A O 1
ATOM 4087 N N . PRO A 1 533 ? 2.374 -7.192 -16.016 1.00 92.94 533 PRO A N 1
ATOM 4088 C CA . PRO A 1 533 ? 2.499 -6.866 -14.603 1.00 92.94 533 PRO A CA 1
ATOM 4089 C C . PRO A 1 533 ? 3.931 -6.484 -14.231 1.00 92.94 533 PRO A C 1
ATOM 4091 O O . PRO A 1 533 ? 4.882 -6.782 -14.948 1.00 92.94 533 PRO A O 1
ATOM 4094 N N . PHE A 1 534 ? 4.090 -5.863 -13.067 1.00 94.88 534 PHE A N 1
ATOM 4095 C CA . PHE A 1 534 ? 5.390 -5.580 -12.462 1.00 94.88 534 PHE A CA 1
ATOM 4096 C C . PHE A 1 534 ? 6.361 -4.737 -13.311 1.00 94.88 534 PHE A C 1
ATOM 4098 O O . PHE A 1 534 ? 7.580 -4.910 -13.244 1.00 94.88 534 PHE A O 1
ATOM 4105 N N . VAL A 1 535 ? 5.835 -3.807 -14.111 1.00 96.44 535 VAL A N 1
ATOM 4106 C CA . VAL A 1 535 ? 6.646 -2.901 -14.936 1.00 96.44 535 VAL A CA 1
ATOM 4107 C C . VAL A 1 535 ? 7.087 -1.681 -14.123 1.00 96.44 535 VAL A C 1
ATOM 4109 O O . VAL A 1 535 ? 6.256 -0.905 -13.651 1.00 96.44 535 VAL A O 1
ATOM 4112 N N . CYS A 1 536 ? 8.400 -1.476 -14.019 1.00 97.00 536 CYS A N 1
ATOM 4113 C CA . CYS A 1 536 ? 9.026 -0.296 -13.424 1.00 97.00 536 CYS A CA 1
ATOM 4114 C C . CYS A 1 536 ? 9.886 0.462 -14.444 1.00 97.00 536 CYS A C 1
ATOM 4116 O O . CYS A 1 536 ? 10.438 -0.126 -15.374 1.00 97.00 536 CYS A O 1
ATOM 4118 N N . ILE A 1 537 ? 10.087 1.762 -14.222 1.00 95.75 537 ILE A N 1
ATOM 4119 C CA . ILE A 1 537 ? 11.070 2.578 -14.956 1.00 95.75 537 ILE A CA 1
ATOM 4120 C C . ILE A 1 537 ? 12.202 2.946 -14.014 1.00 95.75 537 ILE A C 1
ATOM 4122 O O . ILE A 1 537 ? 11.954 3.280 -12.864 1.00 95.75 537 ILE A O 1
ATOM 4126 N N . VAL A 1 538 ? 13.438 2.960 -14.507 1.00 95.50 538 VAL A N 1
ATOM 4127 C CA . VAL A 1 538 ? 14.599 3.453 -13.756 1.00 95.50 538 VAL A CA 1
ATOM 4128 C C . VAL A 1 538 ? 14.892 4.881 -14.222 1.00 95.50 538 VAL A C 1
ATOM 4130 O O . VAL A 1 538 ? 15.493 5.053 -15.284 1.00 95.50 538 VAL A O 1
ATOM 4133 N N . PRO A 1 539 ? 14.487 5.933 -13.479 1.00 90.69 539 PRO A N 1
ATOM 4134 C CA . PRO A 1 539 ? 14.472 7.305 -14.002 1.00 90.69 539 PRO A CA 1
ATOM 4135 C C . PRO A 1 539 ? 15.852 7.823 -14.412 1.00 90.69 539 PRO A C 1
ATOM 4137 O O . PRO A 1 539 ? 15.989 8.592 -15.358 1.00 90.69 539 PRO A O 1
ATOM 4140 N N . GLY A 1 540 ? 16.897 7.382 -13.711 1.00 89.06 540 GLY A N 1
ATOM 4141 C CA . GLY A 1 540 ? 18.278 7.730 -14.030 1.00 89.06 540 GLY A CA 1
ATOM 4142 C C . GLY A 1 540 ? 18.993 6.746 -14.962 1.00 89.06 540 GLY A C 1
ATOM 4143 O O . GLY A 1 540 ? 20.200 6.890 -15.151 1.00 89.06 540 GLY A O 1
ATOM 4144 N N . GLY A 1 541 ? 18.273 5.765 -15.519 1.00 92.31 541 GLY A N 1
ATOM 4145 C CA . GLY A 1 541 ? 18.754 4.769 -16.480 1.00 92.31 541 GLY A CA 1
ATOM 4146 C C . GLY A 1 541 ? 20.078 4.099 -16.105 1.00 92.31 541 GLY A C 1
ATOM 4147 O O . GLY A 1 541 ? 20.430 3.959 -14.936 1.00 92.31 541 GLY A O 1
ATOM 4148 N N . PHE A 1 542 ? 20.862 3.723 -17.114 1.00 92.75 542 PHE A N 1
ATOM 4149 C CA . PHE A 1 542 ? 22.197 3.157 -16.922 1.00 92.75 542 PHE A CA 1
ATOM 4150 C C . PHE A 1 542 ? 23.178 4.153 -16.277 1.00 92.75 542 PHE A C 1
ATOM 4152 O O . PHE A 1 542 ? 24.101 3.762 -15.569 1.00 92.75 542 PHE A O 1
ATOM 4159 N N . LYS A 1 543 ? 22.983 5.467 -16.450 1.00 91.81 543 LYS A N 1
ATOM 4160 C CA . LYS A 1 543 ? 23.855 6.486 -15.844 1.00 91.81 543 LYS A CA 1
ATOM 4161 C C . LYS A 1 543 ? 23.953 6.357 -14.319 1.00 91.81 543 LYS A C 1
ATOM 4163 O O . LYS A 1 543 ? 25.024 6.604 -13.764 1.00 91.81 543 LYS A O 1
ATOM 4168 N N . THR A 1 544 ? 22.882 5.965 -13.628 1.00 89.75 544 THR A N 1
ATOM 4169 C CA . THR A 1 544 ? 22.909 5.791 -12.162 1.00 89.75 544 THR A CA 1
ATOM 4170 C C . THR A 1 544 ? 23.640 4.534 -11.708 1.00 89.75 544 THR A C 1
ATOM 4172 O O . THR A 1 544 ? 24.031 4.464 -10.539 1.00 89.75 544 THR A O 1
ATOM 4175 N N . THR A 1 545 ? 23.879 3.573 -12.605 1.00 90.81 545 THR A N 1
ATOM 4176 C CA . THR A 1 545 ? 24.628 2.350 -12.299 1.00 90.81 545 THR A CA 1
ATOM 4177 C C . THR A 1 545 ? 26.133 2.554 -12.431 1.00 90.81 545 THR A C 1
ATOM 4179 O O . THR A 1 545 ? 26.883 1.933 -11.684 1.00 90.81 545 THR A O 1
ATOM 4182 N N . ILE A 1 546 ? 26.596 3.484 -13.278 1.00 90.38 546 ILE A N 1
ATOM 4183 C CA . ILE A 1 546 ? 28.032 3.748 -13.500 1.00 90.38 546 ILE A CA 1
ATOM 4184 C C . ILE A 1 546 ? 28.811 3.950 -12.188 1.00 90.38 546 ILE A C 1
ATOM 4186 O O . ILE A 1 546 ? 29.838 3.288 -12.013 1.00 90.38 546 ILE A O 1
ATOM 4190 N N . PRO A 1 547 ? 28.366 4.790 -11.229 1.00 89.69 547 PRO A N 1
ATOM 4191 C CA . PRO A 1 547 ? 29.097 4.933 -9.976 1.00 89.69 547 PRO A CA 1
ATOM 4192 C C . PRO A 1 547 ? 29.089 3.642 -9.143 1.00 89.69 547 PRO A C 1
ATOM 4194 O O . PRO A 1 547 ? 30.093 3.327 -8.523 1.00 89.69 547 PRO A O 1
ATOM 4197 N N . LEU A 1 548 ? 28.003 2.857 -9.170 1.00 91.00 548 LEU A N 1
ATOM 4198 C CA . LEU A 1 548 ? 27.940 1.560 -8.479 1.00 91.00 548 LEU A CA 1
ATOM 4199 C C . LEU A 1 548 ? 28.917 0.540 -9.083 1.00 91.00 548 LEU A C 1
ATOM 4201 O O . LEU A 1 548 ? 29.507 -0.246 -8.349 1.00 91.00 548 LEU A O 1
ATOM 4205 N N . LEU A 1 549 ? 29.113 0.570 -10.403 1.00 89.81 549 LEU A N 1
ATOM 4206 C CA . LEU A 1 549 ? 30.075 -0.282 -11.107 1.00 89.81 549 LEU A CA 1
ATOM 4207 C C . LEU A 1 549 ? 31.518 0.109 -10.795 1.00 89.81 549 LEU A C 1
ATOM 4209 O O . LEU A 1 549 ? 32.346 -0.758 -10.501 1.00 89.81 549 LEU A O 1
ATOM 4213 N N . ARG A 1 550 ? 31.806 1.416 -10.831 1.00 86.81 550 ARG A N 1
ATOM 4214 C CA . ARG A 1 550 ? 33.125 1.974 -10.509 1.00 86.81 550 ARG A CA 1
ATOM 4215 C C . ARG A 1 550 ? 33.525 1.686 -9.072 1.00 86.81 550 ARG A C 1
ATOM 4217 O O . ARG A 1 550 ? 34.658 1.297 -8.826 1.00 86.81 550 ARG A O 1
ATOM 4224 N N . ASP A 1 551 ? 32.580 1.823 -8.153 1.00 87.12 551 ASP A N 1
ATOM 4225 C CA . ASP A 1 551 ? 32.802 1.571 -6.733 1.00 87.12 551 ASP A CA 1
ATOM 4226 C C . ASP A 1 551 ? 32.652 0.066 -6.395 1.00 87.12 551 ASP A C 1
ATOM 4228 O O . ASP A 1 551 ? 32.675 -0.321 -5.231 1.00 87.12 551 ASP A O 1
ATOM 4232 N N . HIS A 1 552 ? 32.508 -0.796 -7.415 1.00 85.81 552 HIS A N 1
ATOM 4233 C CA . HIS A 1 552 ? 32.410 -2.256 -7.311 1.00 85.81 552 HIS A CA 1
ATOM 4234 C C . HIS A 1 552 ? 31.281 -2.779 -6.407 1.00 85.81 552 HIS A C 1
ATOM 4236 O O . HIS A 1 552 ? 31.365 -3.908 -5.924 1.00 85.81 552 HIS A O 1
ATOM 4242 N N . VAL A 1 553 ? 30.219 -1.993 -6.225 1.00 87.31 553 VAL A N 1
ATOM 4243 C CA . VAL A 1 553 ? 29.046 -2.335 -5.407 1.00 87.31 553 VAL A CA 1
ATOM 4244 C C . VAL A 1 553 ? 28.199 -3.415 -6.080 1.00 87.31 553 VAL A C 1
ATOM 4246 O O . VAL A 1 553 ? 27.710 -4.316 -5.402 1.00 87.31 553 VAL A O 1
ATOM 4249 N N . ILE A 1 554 ? 28.054 -3.346 -7.407 1.00 89.88 554 ILE A N 1
ATOM 4250 C CA . ILE A 1 554 ? 27.211 -4.264 -8.185 1.00 89.88 554 ILE A CA 1
ATOM 4251 C C . ILE A 1 554 ? 28.001 -5.060 -9.229 1.00 89.88 554 ILE A C 1
ATOM 4253 O O . ILE A 1 554 ? 29.094 -4.656 -9.642 1.00 89.88 554 ILE A O 1
ATOM 4257 N N . ASP A 1 555 ? 27.423 -6.176 -9.668 1.00 87.75 555 ASP A N 1
ATOM 4258 C CA . ASP A 1 555 ? 27.916 -6.991 -10.778 1.00 87.75 555 ASP A CA 1
ATOM 4259 C C . ASP A 1 555 ? 27.413 -6.494 -12.144 1.00 87.75 555 ASP A C 1
ATOM 4261 O O . ASP A 1 555 ? 26.296 -5.994 -12.285 1.00 87.75 555 ASP A O 1
ATOM 4265 N N . ALA A 1 556 ? 28.249 -6.658 -13.174 1.00 91.19 556 ALA A N 1
ATOM 4266 C CA . ALA A 1 556 ? 27.912 -6.370 -14.567 1.00 91.19 556 ALA A CA 1
ATOM 4267 C C . ALA A 1 556 ? 28.711 -7.233 -15.541 1.00 91.19 556 ALA A C 1
ATOM 4269 O O . ALA A 1 556 ? 29.809 -7.702 -15.239 1.00 91.19 556 ALA A O 1
ATOM 4270 N N . ILE A 1 557 ? 28.166 -7.371 -16.745 1.00 92.50 557 ILE A N 1
ATOM 4271 C CA . ILE A 1 557 ? 28.840 -7.945 -17.904 1.00 92.50 557 ILE A CA 1
ATOM 4272 C C . ILE A 1 557 ? 29.497 -6.788 -18.659 1.00 92.50 557 ILE A C 1
ATOM 4274 O O . ILE A 1 557 ? 28.812 -5.867 -19.107 1.00 92.50 557 ILE A O 1
ATOM 4278 N N . LEU A 1 558 ? 30.825 -6.827 -18.776 1.00 91.50 558 LEU A N 1
ATOM 4279 C CA . LEU A 1 558 ? 31.635 -5.773 -19.388 1.00 91.50 558 LEU A CA 1
ATOM 4280 C C . LEU A 1 558 ? 32.376 -6.312 -20.611 1.00 91.50 558 LEU A C 1
ATOM 4282 O O . LEU A 1 558 ? 32.945 -7.404 -20.564 1.00 91.50 558 LEU A O 1
ATOM 4286 N N . SER A 1 559 ? 32.441 -5.514 -21.674 1.00 90.19 559 SER A N 1
ATOM 4287 C CA . SER A 1 559 ? 33.375 -5.754 -22.776 1.00 90.19 559 SER A CA 1
ATOM 4288 C C . SER A 1 559 ? 34.836 -5.667 -22.294 1.00 90.19 559 SER A C 1
ATOM 4290 O O . SER A 1 559 ? 35.116 -5.021 -21.276 1.00 90.19 559 SER A O 1
ATOM 4292 N N . PRO A 1 560 ? 35.810 -6.239 -23.028 1.00 89.75 560 PRO A N 1
ATOM 4293 C CA . PRO A 1 560 ? 37.228 -6.108 -22.683 1.00 89.75 560 PRO A CA 1
ATOM 4294 C C . PRO A 1 560 ? 37.681 -4.647 -22.544 1.00 89.75 560 PRO A C 1
ATOM 4296 O O . PRO A 1 560 ? 38.424 -4.312 -21.619 1.00 89.75 560 PRO A O 1
ATOM 4299 N N . ALA A 1 561 ? 37.180 -3.769 -23.421 1.00 85.62 561 ALA A N 1
ATOM 4300 C CA . ALA A 1 561 ? 37.459 -2.337 -23.393 1.00 85.62 561 ALA A CA 1
ATOM 4301 C C . ALA A 1 561 ? 36.872 -1.662 -22.142 1.00 85.62 561 ALA A C 1
ATOM 4303 O O . ALA A 1 561 ? 37.582 -0.935 -21.449 1.00 85.62 561 ALA A O 1
ATOM 4304 N N . ALA A 1 562 ? 35.613 -1.954 -21.802 1.00 85.44 562 ALA A N 1
ATOM 4305 C CA . ALA A 1 562 ? 34.974 -1.440 -20.591 1.00 85.44 562 ALA A CA 1
ATOM 4306 C C . ALA A 1 562 ? 35.672 -1.935 -19.313 1.00 85.44 562 ALA A C 1
ATOM 4308 O O . ALA A 1 562 ? 35.903 -1.159 -18.386 1.00 85.44 562 ALA A O 1
ATOM 4309 N N . ALA A 1 563 ? 36.076 -3.207 -19.269 1.00 86.12 563 ALA A N 1
ATOM 4310 C CA . ALA A 1 563 ? 36.811 -3.777 -18.143 1.00 86.12 563 ALA A CA 1
ATOM 4311 C C . ALA A 1 563 ? 38.212 -3.157 -17.981 1.00 86.12 563 ALA A C 1
ATOM 4313 O O . ALA A 1 563 ? 38.684 -2.967 -16.859 1.00 86.12 563 ALA A O 1
ATOM 4314 N N . ALA A 1 564 ? 38.898 -2.833 -19.081 1.00 83.56 564 ALA A N 1
ATOM 4315 C CA . ALA A 1 564 ? 40.160 -2.092 -19.044 1.00 83.56 564 ALA A CA 1
ATOM 4316 C C . ALA A 1 564 ? 39.955 -0.648 -18.552 1.00 83.56 564 ALA A C 1
ATOM 4318 O O . ALA A 1 564 ? 40.673 -0.205 -17.657 1.00 83.56 564 ALA A O 1
ATOM 4319 N N . ALA A 1 565 ? 38.937 0.052 -19.062 1.00 81.75 565 ALA A N 1
ATOM 4320 C CA . ALA A 1 565 ? 38.604 1.413 -18.640 1.00 81.75 565 ALA A CA 1
ATOM 4321 C C . ALA A 1 565 ? 38.249 1.491 -17.146 1.00 81.75 565 ALA A C 1
ATOM 4323 O O . ALA A 1 565 ? 38.707 2.395 -16.451 1.00 81.75 565 ALA A O 1
ATOM 4324 N N . LEU A 1 566 ? 37.490 0.517 -16.633 1.00 80.81 566 LEU A N 1
ATOM 4325 C CA . LEU A 1 566 ? 37.109 0.452 -15.222 1.00 80.81 566 LEU A CA 1
ATOM 4326 C C . LEU A 1 566 ? 38.317 0.231 -14.300 1.00 80.81 566 LEU A C 1
ATOM 4328 O O . LEU A 1 566 ? 38.399 0.858 -13.249 1.00 80.81 566 LEU A O 1
ATOM 4332 N N . ARG A 1 567 ? 39.269 -0.625 -14.701 1.00 76.62 567 ARG A N 1
ATOM 4333 C CA . ARG A 1 567 ? 40.504 -0.897 -13.940 1.00 76.62 567 ARG A CA 1
ATOM 4334 C C . ARG A 1 567 ? 41.457 0.297 -13.896 1.00 76.62 567 ARG A C 1
ATOM 4336 O O . ARG A 1 567 ? 42.159 0.472 -12.907 1.00 76.62 567 ARG A O 1
ATOM 4343 N N . ASN A 1 568 ? 41.466 1.107 -14.952 1.00 70.12 568 ASN A N 1
ATOM 4344 C CA . ASN A 1 568 ? 42.374 2.243 -15.097 1.00 70.12 568 ASN A CA 1
ATOM 4345 C C . ASN A 1 568 ? 41.778 3.569 -14.584 1.00 70.12 568 ASN A C 1
ATOM 4347 O O . ASN A 1 568 ? 42.450 4.600 -14.637 1.00 70.12 568 ASN A O 1
ATOM 4351 N N . ALA A 1 569 ? 40.531 3.574 -14.098 1.00 62.06 569 ALA A N 1
ATOM 4352 C CA . ALA A 1 569 ? 39.886 4.770 -13.570 1.00 62.06 569 ALA A CA 1
ATOM 4353 C C . ALA A 1 569 ? 40.516 5.171 -12.216 1.00 62.06 569 ALA A C 1
ATOM 4355 O O . ALA A 1 569 ? 40.470 4.384 -11.268 1.00 62.06 569 ALA A O 1
ATOM 4356 N N . PRO A 1 570 ? 41.098 6.381 -12.074 1.00 54.84 570 PRO A N 1
ATOM 4357 C CA . PRO A 1 570 ? 41.710 6.798 -10.818 1.00 54.84 570 PRO A CA 1
ATOM 4358 C C . PRO A 1 570 ? 40.647 6.914 -9.718 1.00 54.84 570 PRO A C 1
ATOM 4360 O O . PRO A 1 570 ? 39.604 7.538 -9.902 1.00 54.84 570 PRO A O 1
ATOM 4363 N N . SER A 1 571 ? 40.939 6.365 -8.538 1.00 50.56 571 SER A N 1
ATOM 4364 C CA . SER A 1 571 ? 40.040 6.290 -7.372 1.00 50.56 571 SER A CA 1
ATOM 4365 C C . SER A 1 571 ? 39.675 7.640 -6.724 1.00 50.56 571 SER A C 1
ATOM 4367 O O . SER A 1 571 ? 39.026 7.676 -5.679 1.00 50.56 571 SER A O 1
ATOM 4369 N N . LYS A 1 572 ? 40.059 8.779 -7.316 1.00 44.62 572 LYS A N 1
ATOM 4370 C CA . LYS A 1 572 ? 39.778 10.120 -6.779 1.00 44.62 572 LYS A CA 1
ATOM 4371 C C . LYS A 1 572 ? 38.566 10.754 -7.460 1.00 44.62 572 LYS A C 1
ATOM 4373 O O . LYS A 1 572 ? 38.407 10.660 -8.671 1.00 44.62 572 LYS A O 1
ATOM 4378 N N . ARG A 1 573 ? 37.754 11.473 -6.666 1.00 45.22 573 ARG A N 1
ATOM 4379 C CA . ARG A 1 573 ? 36.582 12.305 -7.039 1.00 45.22 573 ARG A CA 1
ATOM 4380 C C . ARG A 1 573 ? 36.907 13.484 -7.987 1.00 45.22 573 ARG A C 1
ATOM 4382 O O . ARG A 1 573 ? 36.336 14.558 -7.849 1.00 45.22 573 ARG A O 1
ATOM 4389 N N . GLY A 1 574 ? 37.832 13.318 -8.927 1.00 38.66 574 GLY A N 1
ATOM 4390 C CA . GLY A 1 574 ? 38.054 14.247 -10.025 1.00 38.66 574 GLY A CA 1
ATOM 4391 C C . GLY A 1 574 ? 37.200 13.828 -11.214 1.00 38.66 574 GLY A C 1
ATOM 4392 O O . GLY A 1 574 ? 37.184 12.657 -11.589 1.00 38.66 574 GLY A O 1
ATOM 4393 N N . THR A 1 575 ? 36.481 14.784 -11.785 1.00 40.56 575 THR A N 1
ATOM 4394 C CA . THR A 1 575 ? 35.750 14.718 -13.054 1.00 40.56 575 THR A CA 1
ATOM 4395 C C . THR A 1 575 ? 36.665 14.285 -14.206 1.00 40.56 575 THR A C 1
ATOM 4397 O O . THR A 1 575 ? 37.082 15.101 -15.019 1.00 40.56 575 THR A O 1
ATOM 4400 N N . SER A 1 576 ? 36.997 12.998 -14.291 1.00 40.00 576 SER A N 1
ATOM 4401 C CA . SER A 1 576 ? 37.429 12.386 -15.543 1.00 40.00 576 SER A CA 1
ATOM 4402 C C . SER A 1 576 ? 36.176 11.840 -16.215 1.00 40.00 576 SER A C 1
ATOM 4404 O O . SER A 1 576 ? 35.539 10.895 -15.749 1.00 40.00 576 SER A O 1
ATOM 4406 N N . SER A 1 577 ? 35.761 12.538 -17.269 1.00 42.41 577 SER A N 1
ATOM 4407 C CA . SER A 1 577 ? 34.734 12.094 -18.202 1.00 42.41 577 SER A CA 1
ATOM 4408 C C . SER A 1 577 ? 35.249 10.835 -18.892 1.00 42.41 577 SER A C 1
ATOM 4410 O O . SER A 1 577 ? 35.874 10.914 -19.944 1.00 42.41 577 SER A O 1
ATOM 4412 N N . ILE A 1 578 ? 35.054 9.669 -18.274 1.00 49.62 578 ILE A N 1
ATOM 4413 C CA . ILE A 1 578 ? 35.197 8.411 -18.998 1.00 49.62 578 ILE A CA 1
ATOM 4414 C C . ILE A 1 578 ? 34.166 8.454 -20.128 1.00 49.62 578 ILE A C 1
ATOM 4416 O O . ILE A 1 578 ? 33.000 8.787 -19.894 1.00 49.62 578 ILE A O 1
ATOM 4420 N N . ASP A 1 579 ? 34.606 8.112 -21.334 1.00 50.88 579 ASP A N 1
ATOM 4421 C CA . ASP A 1 579 ? 33.860 8.219 -22.586 1.00 50.88 579 ASP A CA 1
ATOM 4422 C C . ASP A 1 579 ? 32.691 7.213 -22.728 1.00 50.88 579 ASP A C 1
ATOM 4424 O O . ASP A 1 579 ? 32.316 6.786 -23.813 1.00 50.88 579 ASP A O 1
ATOM 4428 N N . TRP A 1 580 ? 32.038 6.866 -21.611 1.00 49.41 580 TRP A N 1
ATOM 4429 C CA . TRP A 1 580 ? 30.661 6.350 -21.619 1.00 49.41 580 TRP A CA 1
ATOM 4430 C C . TRP A 1 580 ? 29.712 7.354 -22.303 1.00 49.41 580 TRP A C 1
ATOM 4432 O O . TRP A 1 580 ? 28.630 6.996 -22.767 1.00 49.41 580 TRP A O 1
ATOM 4442 N N . GLY A 1 581 ? 30.132 8.627 -22.320 1.00 43.34 581 GLY A N 1
ATOM 4443 C CA . GLY A 1 581 ? 29.589 9.793 -23.010 1.00 43.34 581 GLY A CA 1
ATOM 4444 C C . GLY A 1 581 ? 29.320 9.580 -24.499 1.00 43.34 581 GLY A C 1
ATOM 4445 O O . GLY A 1 581 ? 28.163 9.566 -24.925 1.00 43.34 581 GLY A O 1
ATOM 4446 N N . GLN A 1 582 ? 30.362 9.429 -25.301 1.00 47.19 582 GLN A N 1
ATOM 4447 C CA . GLN A 1 582 ? 30.222 9.608 -26.740 1.00 47.19 582 GLN A CA 1
ATOM 4448 C C . GLN A 1 582 ? 29.527 8.423 -27.430 1.00 47.19 582 GLN A C 1
ATOM 4450 O O . GLN A 1 582 ? 28.668 8.646 -28.274 1.00 47.19 582 GLN A O 1
ATOM 4455 N N . GLN A 1 583 ? 29.751 7.177 -26.994 1.00 50.34 583 GLN A N 1
ATOM 4456 C CA . GLN A 1 583 ? 29.169 5.987 -27.653 1.00 50.34 583 GLN A CA 1
ATOM 4457 C C . GLN A 1 583 ? 27.648 5.816 -27.464 1.00 50.34 583 GLN A C 1
ATOM 4459 O O . GLN A 1 583 ? 26.977 5.211 -28.297 1.00 50.34 583 GLN A O 1
ATOM 4464 N N . ALA A 1 584 ? 27.058 6.384 -26.407 1.00 43.59 584 ALA A N 1
ATOM 4465 C CA . ALA A 1 584 ? 25.595 6.438 -26.276 1.00 43.59 584 ALA A CA 1
ATOM 4466 C C . ALA A 1 584 ? 24.970 7.585 -27.103 1.00 43.59 584 ALA A C 1
ATOM 4468 O O . ALA A 1 584 ? 23.769 7.563 -27.367 1.00 43.59 584 ALA A O 1
ATOM 4469 N N . SER A 1 585 ? 25.771 8.571 -27.540 1.00 46.75 585 SER A N 1
ATOM 4470 C CA . SER A 1 585 ? 25.325 9.670 -28.415 1.00 46.75 585 SER A CA 1
ATOM 4471 C C . SER A 1 585 ? 24.902 9.157 -29.792 1.00 46.75 585 SER A C 1
ATOM 4473 O O . SER A 1 585 ? 23.929 9.647 -30.360 1.00 46.75 585 SER A O 1
ATOM 4475 N N . ASP A 1 586 ? 25.545 8.099 -30.285 1.00 49.22 586 ASP A N 1
ATOM 4476 C CA . ASP A 1 586 ? 25.208 7.475 -31.571 1.00 49.22 586 ASP A CA 1
ATOM 4477 C C . ASP A 1 586 ? 23.795 6.857 -31.560 1.00 49.22 586 ASP A C 1
ATOM 4479 O O . ASP A 1 586 ? 23.086 6.845 -32.568 1.00 49.22 586 ASP A O 1
ATOM 4483 N N . THR A 1 587 ? 23.318 6.444 -30.379 1.00 45.97 587 THR A N 1
ATOM 4484 C CA . THR A 1 587 ? 21.931 5.978 -30.172 1.00 45.97 587 THR A CA 1
ATOM 4485 C C . THR A 1 587 ? 20.942 7.133 -30.273 1.00 45.97 587 THR A C 1
ATOM 4487 O O . THR A 1 587 ? 19.908 7.015 -30.924 1.00 45.97 587 THR A O 1
ATOM 4490 N N . ALA A 1 588 ? 21.278 8.274 -29.664 1.00 46.19 588 ALA A N 1
ATOM 4491 C CA . ALA A 1 588 ? 20.456 9.478 -29.703 1.00 46.19 588 ALA A CA 1
ATOM 4492 C C . ALA A 1 588 ? 20.338 10.032 -31.130 1.00 46.19 588 ALA A C 1
ATOM 4494 O O . ALA A 1 588 ? 19.253 10.435 -31.544 1.00 46.19 588 ALA A O 1
ATOM 4495 N N . HIS A 1 589 ? 21.420 9.977 -31.912 1.00 51.12 589 HIS A N 1
ATOM 4496 C CA . HIS A 1 589 ? 21.396 10.338 -33.329 1.00 51.12 589 HIS A CA 1
ATOM 4497 C C . HIS A 1 589 ? 20.547 9.377 -34.169 1.00 51.12 589 HIS A C 1
ATOM 4499 O O . HIS A 1 589 ? 19.816 9.834 -35.042 1.00 51.12 589 HIS A O 1
ATOM 4505 N N . THR A 1 590 ? 20.562 8.076 -33.865 1.00 54.31 590 THR A N 1
ATOM 4506 C CA . THR A 1 590 ? 19.719 7.081 -34.554 1.00 54.31 590 THR A CA 1
ATOM 4507 C C . THR A 1 590 ? 18.228 7.282 -34.238 1.00 54.31 590 THR A C 1
ATOM 4509 O O . THR A 1 590 ? 17.400 7.289 -35.147 1.00 54.31 590 THR A O 1
ATOM 4512 N N . ILE A 1 591 ? 17.880 7.544 -32.971 1.00 49.53 591 ILE A N 1
ATOM 4513 C CA . ILE A 1 591 ? 16.502 7.842 -32.534 1.00 49.53 591 ILE A CA 1
ATOM 4514 C C . ILE A 1 591 ? 16.008 9.172 -33.131 1.00 49.53 591 ILE A C 1
ATOM 4516 O O . ILE A 1 591 ? 14.885 9.255 -33.626 1.00 49.53 591 ILE A O 1
ATOM 4520 N N . SER A 1 592 ? 16.852 10.208 -33.140 1.00 46.12 592 SER A N 1
ATOM 4521 C CA . SER A 1 592 ? 16.532 11.516 -33.728 1.00 46.12 592 SER A CA 1
ATOM 4522 C C . SER A 1 592 ? 16.364 11.443 -35.258 1.00 46.12 592 SER A C 1
ATOM 4524 O O . SER A 1 592 ? 15.450 12.054 -35.822 1.00 46.12 592 SER A O 1
ATOM 4526 N N . ALA A 1 593 ? 17.169 10.619 -35.940 1.00 53.19 593 ALA A N 1
ATOM 4527 C CA . ALA A 1 593 ? 17.031 10.354 -37.373 1.00 53.19 593 ALA A CA 1
ATOM 4528 C C . ALA A 1 593 ? 15.734 9.591 -37.707 1.00 53.19 593 ALA A C 1
ATOM 4530 O O . ALA A 1 593 ? 15.030 9.969 -38.644 1.00 53.19 593 ALA A O 1
ATOM 4531 N N . ALA A 1 594 ? 15.363 8.580 -36.913 1.00 52.41 594 ALA A N 1
ATOM 4532 C CA . ALA A 1 594 ? 14.097 7.861 -37.077 1.00 52.41 594 ALA A CA 1
ATOM 4533 C C . ALA A 1 594 ? 12.875 8.780 -36.865 1.00 52.41 594 ALA A C 1
ATOM 4535 O O . ALA A 1 594 ? 11.903 8.718 -37.617 1.00 52.41 594 ALA A O 1
ATOM 4536 N N . LEU A 1 595 ? 12.943 9.698 -35.894 1.00 43.72 595 LEU A N 1
ATOM 4537 C CA . LEU A 1 595 ? 11.888 10.677 -35.603 1.00 43.72 595 LEU A CA 1
ATOM 4538 C C . LEU A 1 595 ? 11.698 11.736 -36.692 1.00 43.72 595 LEU A C 1
ATOM 4540 O O . LEU A 1 595 ? 10.569 12.170 -36.928 1.00 43.72 595 LEU A O 1
ATOM 4544 N N . SER A 1 596 ? 12.772 12.104 -37.391 1.00 50.09 596 SER A N 1
ATOM 4545 C CA . SER A 1 596 ? 12.692 12.983 -38.563 1.00 50.09 596 SER A CA 1
ATOM 4546 C C . SER A 1 596 ? 11.790 12.368 -39.645 1.00 50.09 596 SER A C 1
ATOM 4548 O O . SER A 1 596 ? 10.983 13.072 -40.241 1.00 50.09 596 SER A O 1
ATOM 4550 N N . GLY A 1 597 ? 11.823 11.038 -39.808 1.00 47.47 597 GLY A N 1
ATOM 4551 C CA . GLY A 1 597 ? 10.912 10.308 -40.697 1.00 47.47 597 GLY A CA 1
ATOM 4552 C C . GLY A 1 597 ? 9.475 10.156 -40.168 1.00 47.47 597 GLY A C 1
ATOM 4553 O O . GLY A 1 597 ? 8.533 10.067 -40.956 1.00 47.47 597 GLY A O 1
ATOM 4554 N N . VAL A 1 598 ? 9.268 10.159 -38.845 1.00 46.97 598 VAL A N 1
ATOM 4555 C CA . VAL A 1 598 ? 7.932 10.041 -38.218 1.00 46.97 598 VAL A CA 1
ATOM 4556 C C . VAL A 1 598 ? 7.177 11.376 -38.200 1.00 46.97 598 VAL A C 1
ATOM 4558 O O . VAL A 1 598 ? 5.953 11.375 -38.327 1.00 46.97 598 VAL A O 1
ATOM 4561 N N . SER A 1 599 ? 7.869 12.517 -38.118 1.00 42.59 599 SER A N 1
ATOM 4562 C CA . SER A 1 599 ? 7.258 13.853 -38.262 1.00 42.59 599 SER A CA 1
ATOM 4563 C C . SER A 1 599 ? 6.540 14.011 -39.615 1.00 42.59 599 SER A C 1
ATOM 4565 O O . SER A 1 599 ? 5.412 14.514 -39.692 1.00 42.59 599 SER A O 1
ATOM 4567 N N . ASP A 1 600 ? 7.134 13.459 -40.675 1.00 46.25 600 ASP A N 1
ATOM 4568 C CA . ASP A 1 600 ? 6.548 13.411 -42.018 1.00 46.25 600 ASP A CA 1
ATOM 4569 C C . ASP A 1 600 ? 5.335 12.465 -42.096 1.00 46.25 600 ASP A C 1
ATOM 4571 O O . ASP A 1 600 ? 4.378 12.705 -42.841 1.00 46.25 600 ASP A O 1
ATOM 4575 N N . TYR A 1 601 ? 5.334 11.398 -41.291 1.00 43.09 601 TYR A N 1
ATOM 4576 C CA . TYR A 1 601 ? 4.233 10.438 -41.198 1.00 43.09 601 TYR A CA 1
ATOM 4577 C C . TYR A 1 601 ? 3.043 10.976 -40.385 1.00 43.09 601 TYR A C 1
ATOM 4579 O O . TYR A 1 601 ? 1.893 10.832 -40.805 1.00 43.09 601 TYR A O 1
ATOM 4587 N N . LEU A 1 602 ? 3.293 11.666 -39.266 1.00 39.72 602 LEU A N 1
ATOM 4588 C CA . LEU A 1 602 ? 2.258 12.341 -38.474 1.00 39.72 602 LEU A CA 1
ATOM 4589 C C . LEU A 1 602 ? 1.595 13.471 -39.271 1.00 39.72 602 LEU A C 1
ATOM 4591 O O . LEU A 1 602 ? 0.367 13.553 -39.295 1.00 39.72 602 LEU A O 1
ATOM 4595 N N . SER A 1 603 ? 2.379 14.236 -40.035 1.00 50.00 603 SER A N 1
ATOM 4596 C CA . SER A 1 603 ? 1.864 15.249 -40.967 1.00 50.00 603 SER A CA 1
ATOM 4597 C C . SER A 1 603 ? 0.960 14.639 -42.056 1.00 50.00 603 SER A C 1
ATOM 4599 O O . SER A 1 603 ? -0.077 15.208 -42.411 1.00 50.00 603 SER A O 1
ATOM 4601 N N . LYS A 1 604 ? 1.283 13.432 -42.551 1.00 47.59 604 LYS A N 1
ATOM 4602 C CA . LYS A 1 604 ? 0.421 12.668 -43.478 1.00 47.59 604 LYS A CA 1
ATOM 4603 C C . LYS A 1 604 ? -0.864 12.159 -42.818 1.00 47.59 604 LYS A C 1
ATOM 4605 O O . LYS A 1 604 ? -1.936 12.278 -43.414 1.00 47.59 604 LYS A O 1
ATOM 4610 N N . ILE A 1 605 ? -0.794 11.629 -41.595 1.00 47.16 605 ILE A N 1
ATOM 4611 C CA . ILE A 1 605 ? -1.969 11.131 -40.858 1.00 47.16 605 ILE A CA 1
ATOM 4612 C C . ILE A 1 605 ? -2.925 12.271 -40.487 1.00 47.16 605 ILE A C 1
ATOM 4614 O O . ILE A 1 605 ? -4.146 12.103 -40.579 1.00 47.16 605 ILE A O 1
ATOM 4618 N N . GLU A 1 606 ? -2.405 13.436 -40.099 1.00 46.59 606 GLU A N 1
ATOM 4619 C CA . GLU A 1 606 ? -3.216 14.627 -39.835 1.00 46.59 606 GLU A CA 1
ATOM 4620 C C . GLU A 1 606 ? -3.904 15.130 -41.111 1.00 46.59 606 GLU A C 1
ATOM 4622 O O . GLU A 1 606 ? -5.114 15.389 -41.091 1.00 46.59 606 GLU A O 1
ATOM 4627 N N . GLY A 1 607 ? -3.198 15.139 -42.248 1.00 50.38 607 GLY A N 1
ATOM 4628 C CA . GLY A 1 607 ? -3.779 15.421 -43.564 1.00 50.38 607 GLY A CA 1
ATOM 4629 C C . GLY A 1 607 ? -4.896 14.441 -43.957 1.00 50.38 607 GLY A C 1
ATOM 4630 O O . GLY A 1 607 ? -5.976 14.852 -44.399 1.00 50.38 607 GLY A O 1
ATOM 4631 N N . GLU A 1 608 ? -4.702 13.140 -43.727 1.00 48.16 608 GLU A N 1
ATOM 4632 C CA . GLU A 1 608 ? -5.704 12.113 -44.026 1.00 48.16 608 GLU A CA 1
ATOM 4633 C C . GLU A 1 608 ? -6.922 12.147 -43.092 1.00 48.16 608 GLU A C 1
ATOM 4635 O O . GLU A 1 608 ? -8.060 11.989 -43.557 1.00 48.16 608 GLU A O 1
ATOM 4640 N N . ARG A 1 609 ? -6.731 12.380 -41.785 1.00 44.19 609 ARG A N 1
ATOM 4641 C CA . ARG A 1 609 ? -7.834 12.534 -40.817 1.00 44.19 609 ARG A CA 1
ATOM 4642 C C . ARG A 1 609 ? -8.654 13.789 -41.099 1.00 44.19 609 ARG A C 1
ATOM 4644 O O . ARG A 1 609 ? -9.886 13.726 -41.033 1.00 44.19 609 ARG A O 1
ATOM 4651 N N . CYS A 1 610 ? -8.008 14.894 -41.470 1.00 46.34 610 CYS A N 1
ATOM 4652 C CA . CYS A 1 610 ? -8.693 16.128 -41.846 1.00 46.34 610 CYS A CA 1
ATOM 4653 C C . CYS A 1 610 ? -9.492 15.938 -43.153 1.00 46.34 610 CYS A C 1
ATOM 4655 O O . CYS A 1 610 ? -10.681 16.268 -43.218 1.00 46.34 610 CYS A O 1
ATOM 4657 N N . GLY A 1 611 ? -8.912 15.252 -44.146 1.00 44.12 611 GLY A N 1
ATOM 4658 C CA . GLY A 1 611 ? -9.590 14.888 -45.395 1.00 44.12 611 GLY A CA 1
ATOM 4659 C C . GLY A 1 611 ? -10.767 13.912 -45.222 1.00 44.12 611 GLY A C 1
ATOM 4660 O O . GLY A 1 611 ? -11.773 14.018 -45.929 1.00 44.12 611 GLY A O 1
ATOM 4661 N N . ARG A 1 612 ? -10.700 12.962 -44.276 1.00 48.00 612 ARG A N 1
ATOM 4662 C CA . ARG A 1 612 ? -11.828 12.062 -43.944 1.00 48.00 612 ARG A CA 1
ATOM 4663 C C . ARG A 1 612 ? -12.947 12.793 -43.188 1.00 48.00 612 ARG A C 1
ATOM 4665 O O . ARG A 1 612 ? -14.119 12.564 -43.492 1.00 48.00 612 ARG A O 1
ATOM 4672 N N . ARG A 1 613 ? -12.620 13.721 -42.277 1.00 45.81 613 ARG A N 1
ATOM 4673 C CA . ARG A 1 613 ? -13.614 14.569 -41.583 1.00 45.81 613 ARG A CA 1
ATOM 4674 C C . ARG A 1 613 ? -14.336 15.523 -42.538 1.00 45.81 613 ARG A C 1
ATOM 4676 O O . ARG A 1 613 ? -15.561 15.602 -42.487 1.00 45.81 613 ARG A O 1
ATOM 4683 N N . LEU A 1 614 ? -13.625 16.165 -43.466 1.00 47.44 614 LEU A N 1
ATOM 4684 C CA . LEU A 1 614 ? -14.228 17.046 -44.477 1.00 47.44 614 LEU A CA 1
ATOM 4685 C C . LEU A 1 614 ? -15.161 16.286 -45.436 1.00 47.44 614 LEU A C 1
ATOM 4687 O O . LEU A 1 614 ? -16.265 16.753 -45.722 1.00 47.44 614 LEU A O 1
ATOM 4691 N N . ARG A 1 615 ? -14.784 15.072 -45.863 1.00 47.81 615 ARG A N 1
ATOM 4692 C CA . ARG A 1 615 ? -15.639 14.205 -46.699 1.00 47.81 615 ARG A CA 1
ATOM 4693 C C . ARG A 1 615 ? -16.876 13.687 -45.955 1.00 47.81 615 ARG A C 1
ATOM 4695 O O . ARG A 1 615 ? -17.964 13.673 -46.527 1.00 47.81 615 ARG A O 1
ATOM 4702 N N . SER A 1 616 ? -16.742 13.344 -44.673 1.00 44.28 616 SER A N 1
ATOM 4703 C CA . SER A 1 616 ? -17.862 12.952 -43.801 1.00 44.28 616 SER A CA 1
ATOM 4704 C C . SER A 1 616 ? -18.859 14.104 -43.575 1.00 44.28 616 SER A C 1
ATOM 4706 O O . SER A 1 616 ? -20.072 13.922 -43.715 1.00 44.28 616 SER A O 1
ATOM 4708 N N . CYS A 1 617 ? -18.363 15.324 -43.339 1.00 45.44 617 CYS A N 1
ATOM 4709 C CA . CYS A 1 617 ? -19.195 16.523 -43.201 1.00 45.44 617 CYS A CA 1
ATOM 4710 C C . CYS A 1 617 ? -19.895 16.918 -44.514 1.00 45.44 617 CYS A C 1
ATOM 4712 O O . CYS A 1 617 ? -21.074 17.283 -44.497 1.00 45.44 617 CYS A O 1
ATOM 4714 N N . ALA A 1 618 ? -19.224 16.787 -45.664 1.00 46.56 618 ALA A N 1
ATOM 4715 C CA . ALA A 1 618 ? -19.826 17.024 -46.978 1.00 46.56 618 ALA A CA 1
ATOM 4716 C C . ALA A 1 618 ? -20.914 15.986 -47.325 1.00 46.56 618 ALA A C 1
ATOM 4718 O O . ALA A 1 618 ? -21.948 16.335 -47.902 1.00 46.56 618 ALA A O 1
ATOM 4719 N N . HIS A 1 619 ? -20.731 14.724 -46.920 1.00 41.97 619 HIS A N 1
ATOM 4720 C CA . HIS A 1 619 ? -21.720 13.661 -47.118 1.00 41.97 619 HIS A CA 1
ATOM 4721 C C . HIS A 1 619 ? -22.952 13.829 -46.206 1.00 41.97 619 HIS A C 1
ATOM 4723 O O . HIS A 1 619 ? -24.080 13.616 -46.655 1.00 41.97 619 HIS A O 1
ATOM 4729 N N . ARG A 1 620 ? -22.776 14.310 -44.961 1.00 45.88 620 ARG A N 1
ATOM 4730 C CA . ARG A 1 620 ? -23.898 14.673 -44.070 1.00 45.88 620 ARG A CA 1
ATOM 4731 C C . ARG A 1 620 ? -24.680 15.892 -44.567 1.00 45.88 620 ARG A C 1
ATOM 4733 O O . ARG A 1 620 ? -25.905 15.854 -44.541 1.00 45.88 620 ARG A O 1
ATOM 4740 N N . ARG A 1 621 ? -24.021 16.928 -45.105 1.00 43.22 621 ARG A N 1
ATOM 4741 C CA . ARG A 1 621 ? -24.725 18.097 -45.678 1.00 43.22 621 ARG A CA 1
ATOM 4742 C C . ARG A 1 621 ? -25.538 17.758 -46.936 1.00 43.22 621 ARG A C 1
ATOM 4744 O O . ARG A 1 621 ? -26.627 18.296 -47.099 1.00 43.22 621 ARG A O 1
ATOM 4751 N N . ARG A 1 622 ? -25.085 16.815 -47.778 1.00 43.97 622 ARG A N 1
ATOM 4752 C CA . ARG A 1 622 ? -25.859 16.352 -48.952 1.00 43.97 622 ARG A CA 1
ATOM 4753 C C . ARG A 1 622 ? -27.080 15.490 -48.599 1.00 43.97 622 ARG A C 1
ATOM 4755 O O . ARG A 1 622 ? -28.050 15.516 -49.349 1.00 43.97 622 ARG A O 1
ATOM 4762 N N . LYS A 1 623 ? -27.071 14.765 -47.471 1.00 43.47 623 LYS A N 1
ATOM 4763 C CA . LYS A 1 623 ? -28.236 13.977 -47.013 1.00 43.47 623 LYS A CA 1
ATOM 4764 C C . LYS A 1 623 ? -29.333 14.827 -46.359 1.00 43.47 623 LYS A C 1
ATOM 4766 O O . LYS A 1 623 ? -30.496 14.453 -46.440 1.00 43.47 623 LYS A O 1
ATOM 4771 N N . VAL A 1 624 ? -28.997 15.984 -45.784 1.00 44.38 624 VAL A N 1
ATOM 4772 C CA . VAL A 1 624 ? -29.985 16.896 -45.167 1.00 44.38 624 VAL A CA 1
ATOM 4773 C C . VAL A 1 624 ? -30.804 17.675 -46.214 1.00 44.38 624 VAL A C 1
ATOM 4775 O O . VAL A 1 624 ? -31.930 18.064 -45.937 1.00 44.38 624 VAL A O 1
ATOM 4778 N N . TRP A 1 625 ? -30.306 17.822 -47.447 1.00 38.34 625 TRP A N 1
ATOM 4779 C CA . TRP A 1 625 ? -30.989 18.552 -48.532 1.00 38.34 625 TRP A CA 1
ATOM 4780 C C . TRP A 1 625 ? -31.837 17.681 -49.477 1.00 38.34 625 TRP A C 1
ATOM 4782 O O . TRP A 1 625 ? -32.362 18.178 -50.470 1.00 38.34 625 TRP A O 1
ATOM 4792 N N . ARG A 1 626 ? -32.008 16.385 -49.187 1.00 42.78 626 ARG A N 1
ATOM 4793 C CA . ARG A 1 626 ? -32.929 15.508 -49.931 1.00 42.78 626 ARG A CA 1
ATOM 4794 C C . ARG A 1 626 ? -33.943 14.862 -48.989 1.00 42.78 626 ARG A C 1
ATOM 4796 O O . ARG A 1 626 ? -33.871 13.670 -48.712 1.00 42.78 626 ARG A O 1
ATOM 4803 N N . ARG A 1 627 ? -34.916 15.651 -48.526 1.00 38.09 627 ARG A N 1
ATOM 4804 C CA . ARG A 1 627 ? -36.247 15.131 -48.173 1.00 38.09 627 ARG A CA 1
ATOM 4805 C C . ARG A 1 627 ? -37.192 15.381 -49.357 1.00 38.09 627 ARG A C 1
ATOM 4807 O O . ARG A 1 627 ? -37.158 16.479 -49.908 1.00 38.09 627 ARG A O 1
ATOM 4814 N N . PRO A 1 628 ? -37.996 14.389 -49.776 1.00 39.69 628 PRO A N 1
ATOM 4815 C CA . PRO A 1 628 ? -38.925 14.547 -50.885 1.00 39.69 628 PRO A CA 1
ATOM 4816 C C . PRO A 1 628 ? -40.117 15.401 -50.447 1.00 39.69 628 PRO A C 1
ATOM 4818 O O . PRO A 1 628 ? -40.687 15.187 -49.376 1.00 39.69 628 PRO A O 1
ATOM 4821 N N . ALA A 1 629 ? -40.487 16.367 -51.285 1.00 43.91 629 ALA A N 1
ATOM 4822 C CA . ALA A 1 629 ? -41.699 17.150 -51.124 1.00 43.91 629 ALA A CA 1
ATOM 4823 C C . ALA A 1 629 ? -42.926 16.226 -51.196 1.00 43.91 629 ALA A C 1
ATOM 4825 O O . ALA A 1 629 ? -43.189 15.602 -52.223 1.00 43.91 629 ALA A O 1
ATOM 4826 N N . ARG A 1 630 ? -43.685 16.152 -50.101 1.00 41.66 630 ARG A N 1
ATOM 4827 C CA . ARG A 1 630 ? -45.113 15.829 -50.130 1.00 41.66 630 ARG A CA 1
ATOM 4828 C C . ARG A 1 630 ? -45.851 17.041 -49.579 1.00 41.66 630 ARG A C 1
ATOM 4830 O O . ARG A 1 630 ? -45.795 17.306 -48.383 1.00 41.66 630 ARG A O 1
ATOM 4837 N N . GLY A 1 631 ? -46.491 17.771 -50.482 1.00 35.66 631 GLY A N 1
ATOM 4838 C CA . GLY A 1 631 ? -47.514 18.770 -50.207 1.00 35.66 631 GLY A CA 1
ATOM 4839 C C . GLY A 1 631 ? -48.729 18.434 -51.067 1.00 35.66 631 GLY A C 1
ATOM 4840 O O . GLY A 1 631 ? -48.575 18.098 -52.239 1.00 35.66 631 GLY A O 1
ATOM 4841 N N . ALA A 1 632 ? -49.895 18.442 -50.434 1.00 39.56 632 ALA A N 1
ATOM 4842 C CA . ALA A 1 632 ? -51.207 18.149 -50.991 1.00 39.56 632 ALA A CA 1
ATOM 4843 C C . ALA A 1 632 ? -51.719 19.248 -51.942 1.00 39.56 632 ALA A C 1
ATOM 4845 O O . ALA A 1 632 ? -51.296 20.399 -51.841 1.00 39.56 632 ALA A O 1
ATOM 4846 N N . GLY A 1 633 ? -52.689 18.890 -52.792 1.00 37.19 633 GLY A N 1
ATOM 4847 C CA . GLY A 1 633 ? -53.563 19.830 -53.502 1.00 37.19 633 GLY A CA 1
ATOM 4848 C C . GLY A 1 633 ? -54.181 19.227 -54.767 1.00 37.19 633 GLY A C 1
ATOM 4849 O O . GLY A 1 633 ? -53.548 19.282 -55.819 1.00 37.19 633 GLY A O 1
ATOM 4850 N N . GLY A 1 634 ? -55.394 18.671 -54.652 1.00 34.00 634 GLY A N 1
ATOM 4851 C CA . GLY A 1 634 ? -56.188 18.087 -55.741 1.00 34.00 634 GLY A CA 1
ATOM 4852 C C . GLY A 1 634 ? -57.080 16.961 -55.254 1.00 34.00 634 GLY A C 1
ATOM 4853 O O . GLY A 1 634 ? -56.572 15.820 -55.238 1.00 34.00 634 GLY A O 1
#

Radius of gyration: 32.54 Å; chains: 1; bounding box: 99×112×99 Å

Secondary structure (DSSP, 8-state):
------------------------PPPPPPP----------------------------PPPP----HHHHHHHHHHHHHHHHS-----TT-TTSSS--HHHHHHHHTT-TTHHHH--HHHHHHHHHHHH--SS----------S---THHHHTT--HHHHHHHHHHHHHS-GGG---HHHHHHHHHHHHHHH-----HHHHHHHHHHHHHHTT-----HHHHHHHHHHHHHHHHHHTSPPGGGGGGHHHHHHHHHHHHHHH-HHHHHHHHHTT--HHHHHHHHHHTTT--TT-HHHHHHHHHHHHHHT-GGGHHHHHHHHHHHTHHHHHT--SHHHHHHHHHT---PPPSSGGG-B-----SS-SSPPPPBSSHHHHHHHHHHHHHHS-HHHHHHHHHHH-GGG---SS-HHHHHHHHHT-SSEE--HHHHHHHTB-GGGSSSS-TTPPPPPP-EEEE-S-HHHHHHEE-TTEEE-TTT--SSHHHHHHHHHHHGGGTTSPEEEE---S--HHHHHHHHHHHHIIIIIT--SSEEEETTTGGGTHHHHHTT-B--EE-HHHHHHHHTS-SSS-----THHHHHHHHHHHHHHHHHHHHHHHHHHHHHHHHHHHHHHHHHHHHHT-PPP-----

InterPro domains:
  IPR000195 Rab-GAP-TBC domain [PF00566] (251-330)
  IPR001763 Rhodanese-like domain [PS50206] (451-554)
  IPR035969 Rab-GAP-TBC domain superfamily [SSF47923] (254-345)
  IPR039755 TBC1 domain family member 23 [PTHR13297] (226-553)

Sequence (634 aa):
MSISEHTEDVAPHAPEGEAALTLAPPPPTAELPEGAAAVEVAPQEKVAAVEPADAAATEAPPSLHVTGETKMQNALAGLIHVLDGDKGDVGTARRGGTSLASLQKMCMRVPQLSTELTRAQRFQLYCLLLLDDDNGVAVPSEVDGHEAWTAYTKQALETHVQVAKQAAALLPAALHVTADELAGLFCRLGADTAFHFHPETIEVILCVTYVVAGSRSTEKDALLRALYRMLCALQKDFLVPAASRLYEPATASLLRLMLQFYDPQLATHMDQQQVDIGAYMSEWSRRLLVLQSDYDTALKVLDWVFILGDPAIIPYIAHAYLITHRQSLMALGTRQGLAEHLDKMKFVLPGCKADAIDPGLVDGRATAPTCVWSGKSLLQNADLLYRVTPLSTQRMLDFCLYPDVGLLRKTPEELREYYAKTPSLPLERSDIASAFAKRRAAADGGEDQLPPRNYIIVDCRSQVSFEYARLPTAVLVGDVLGFDQENLAEAMRRLESCRGHPLALFGTGRPIVEEVNLLKVFALYLINRQAFPFVCIVPGGFKTTIPLLRDHVIDAILSPAAAAALRNAPSKRGTSSIDWGQQASDTAHTISAALSGVSDYLSKIEGERCGRRLRSCAHRRRKVWRRPARGAGG

pLDDT: mean 77.13, std 23.57, range [25.3, 98.06]

Organism: Leishmania enriettii (NCBI:txid5663)

Foldseek 3Di:
DDDDDDDDDDDDDDDDDDDDDDDDDDDDDDDDDDDDDDDDDDDDDDDDDDDDDDDDDDDDDPDPPCDLVNQLVVLLVVLVCVLPPDDLPLPALPPDPADLVNNLVSCLSHQANLVPDDLQSLLSLLSNLQPDRPDPPPPVPPDPDLPQLLVQLVVFDPLLLVLLVLLVVLADVLLVDDSSSSSSLVSVLCVPLVDDRDPLVSLVLSLLSNSLNRHPHSHNSSSSVSSSSSVNSCSPQAAQDPVLVLQLLLQLLLLLLLLLQAFLALSLQCVVQVHSVSNLLSSCLNNLNRADSPSSQSSQLNSVVSSVSHSLLSSLLVSLQCLLCSVVLSVQNHNVSNVVCSNPDHNHAANAPVPFRDSPPDWPAPDDQDTGRGSSSSSVSSVVSVLQDAPVSSVVSCCSRHVVVDDDPDRSVRSSVVSVPALHAAHELVLVLQQFFDCVVVVPDDPPDRPRAHEQEAELFDPQLVQQKDAPNYDYLVPQQAPDPVSLVVSVVSCSVVANGAYEYADCQDPQVLRQVSSSSSLCCCSNVVVGHNYYYHNSGCVSCVVCVLVVRGDMDHDPVSVVLSVPDDPDPDPDPDVSPPSSVVSSVVRVVVVVVVVVVVVVVVVVVVVVVVVVVVVVVVVVPDDDDDDDDD